Protein AF-0000000067866426 (afdb_homodimer)

Secondary structure (DSSP, 8-state):
--HHHHHHHHHHHHHHHHHHHHHHHHHH-GGG--HHHHHHHHT--HHHHHHH-SSHHHHHHHHHHHHHHHHHHHHHHH--TTS-HHHHHHHHHHHHHHHHHHSHHHHHHHHHHHHHS--TTTHHHHHHHHHHHHHHHHHTTSS----HHHHHHHHHHHHHHHHHHHHHSTT--HHHHHHHHHHHHHHHHHTT--/--HHHHHHHHHHHHHHHHHHHHHHHHHH-GGG--HHHHHHHHT--HHHHHHH-SSHHHHHHHHHHHHHHHHHHHHHHH--TTS-HHHHHHHHHHHHHHHHHHSHHHHHHHHHHHHHS--TTTHHHHHHHHHHHHHHHHHTTSS----HHHHHHHHHHHHHHHHHHHHHSTT--HHHHHHHHHHHHHHHHHTT--

Nearest PDB structures (foldseek):
  3him-assembly1_A  TM=8.165E-01  e=1.564E-06  Rhodococcus jostii
  5k7f-assembly1_B  TM=7.863E-01  e=4.791E-06  Myxococcus xanthus DK 1622
  2ibd-assembly1_B  TM=6.882E-01  e=2.424E-06  Rhodococcus jostii RHA1
  6yj2-assembly1_A  TM=6.722E-01  e=2.854E-04  Mycobacterium tuberculosis H37Rv
  6yj2-assembly2_C  TM=6.441E-01  e=2.590E-04  Mycobacterium tuberculosis H37Rv

Organism: NCBI:txid29363

Sequence (388 aa):
MGREGQSKRSERIKQEILNTAMEIGIEEGFEALTVRKISDRMDYTTGVIYHHFKDKQEIIDEIQKNANLEMKKRILAVLKPDRGFIENATRVFHSVMELAINERERYNLIVLDKYSTNKNEENSQFLQLLEANIEKGIELREIKKVDVKKTAICIWSSFLGFNLIMSKTNGITMEEAEELFKVQTSLIFGGLKKMGREGQSKRSERIKQEILNTAMEIGIEEGFEALTVRKISDRMDYTTGVIYHHFKDKQEIIDEIQKNANLEMKKRILAVLKPDRGFIENATRVFHSVMELAINERERYNLIVLDKYSTNKNEENSQFLQLLEANIEKGIELREIKKVDVKKTAICIWSSFLGFNLIMSKTNGITMEEAEELFKVQTSLIFGGLKK

Solvent-accessible surface area (backbone atoms only — not comparable to full-atom values): 20548 Å² total; per-residue (Å²): 125,57,74,67,50,51,52,50,49,51,53,50,51,51,50,50,51,47,53,46,44,50,50,45,22,63,74,64,34,62,84,68,56,45,58,61,59,42,18,60,74,70,73,47,56,56,64,64,53,48,70,76,32,89,44,59,63,54,48,50,49,50,48,42,52,50,50,50,51,51,50,51,52,54,39,61,69,55,52,47,92,91,51,56,36,68,60,33,51,50,44,38,53,49,52,50,39,49,38,14,58,75,37,31,61,63,40,48,46,46,54,46,47,63,61,64,48,84,61,70,60,61,70,39,56,60,45,46,52,45,27,54,35,48,51,50,19,37,74,70,61,68,30,48,89,70,61,49,68,56,49,31,52,40,53,50,22,22,51,48,16,40,29,51,51,48,39,56,44,81,86,67,45,71,66,60,50,49,54,43,45,52,51,40,50,46,25,48,53,40,27,39,48,121,127,56,75,67,49,50,52,51,49,51,52,50,51,50,50,49,50,48,52,47,44,49,51,46,22,62,75,63,34,63,85,69,55,45,59,62,59,44,18,60,74,70,72,48,56,57,65,63,53,49,70,76,31,90,43,59,63,54,49,51,50,51,48,43,51,52,51,51,51,52,50,51,52,54,41,61,69,54,52,48,90,90,52,56,34,69,60,31,52,50,44,36,53,49,51,50,38,50,40,14,58,75,37,32,60,61,40,48,48,51,55,46,47,62,61,66,48,83,63,70,60,63,71,39,56,63,46,47,52,46,27,52,36,48,50,49,18,37,74,70,62,67,30,48,88,68,61,48,69,54,47,31,51,40,54,51,22,21,52,49,16,40,31,52,50,47,38,58,44,81,84,66,46,69,65,60,50,51,54,44,45,53,51,40,49,44,26,47,54,40,27,37,45,122

Radius of gyration: 23.58 Å; Cα contacts (8 Å, |Δi|>4): 357; chains: 2; bounding box: 84×58×42 Å

Structure (mmCIF, N/CA/C/O backbone):
data_AF-0000000067866426-model_v1
#
loop_
_entity.id
_entity.type
_entity.pdbx_description
1 polymer 'HTH tetR-type domain-containing protein'
#
loop_
_atom_site.group_PDB
_atom_site.id
_atom_site.type_symbol
_atom_site.label_atom_id
_atom_site.label_alt_id
_atom_site.label_comp_id
_atom_site.label_asym_id
_atom_site.label_entity_id
_atom_site.label_seq_id
_atom_site.pdbx_PDB_ins_code
_atom_site.Cartn_x
_atom_site.Cartn_y
_atom_site.Cartn_z
_atom_site.occupancy
_atom_site.B_iso_or_equiv
_atom_site.auth_seq_id
_atom_site.auth_comp_id
_atom_site.auth_asym_id
_atom_site.auth_atom_id
_atom_site.pdbx_PDB_model_num
ATOM 1 N N . MET A 1 1 ? -41.344 25.578 7.918 1 53.47 1 MET A N 1
ATOM 2 C CA . MET A 1 1 ? -40.812 24.266 7.543 1 53.47 1 MET A CA 1
ATOM 3 C C . MET A 1 1 ? -40.875 23.297 8.719 1 53.47 1 MET A C 1
ATOM 5 O O . MET A 1 1 ? -40.375 23.594 9.797 1 53.47 1 MET A O 1
ATOM 9 N N . GLY A 1 2 ? -41.656 22.266 8.773 1 62.56 2 GLY A N 1
ATOM 10 C CA . GLY A 1 2 ? -41.938 21.422 9.922 1 62.56 2 GLY A CA 1
ATOM 11 C C . GLY A 1 2 ? -40.719 20.625 10.359 1 62.56 2 GLY A C 1
ATOM 12 O O . GLY A 1 2 ? -39.625 20.75 9.773 1 62.56 2 GLY A O 1
ATOM 13 N N . ARG A 1 3 ? -40.75 19.969 11.531 1 72.31 3 ARG A N 1
ATOM 14 C CA . ARG A 1 3 ? -39.688 19.141 12.125 1 72.31 3 ARG A CA 1
ATOM 15 C C . ARG A 1 3 ? -39 18.297 11.055 1 72.31 3 ARG A C 1
ATOM 17 O O . ARG A 1 3 ? -37.781 18.141 11.086 1 72.31 3 ARG A O 1
ATOM 24 N N . GLU A 1 4 ? -39.719 17.812 10.188 1 75.06 4 GLU A N 1
ATOM 25 C CA . GLU A 1 4 ? -39.188 17 9.102 1 75.06 4 GLU A CA 1
ATOM 26 C C . GLU A 1 4 ? -38.281 17.828 8.18 1 75.06 4 GLU A C 1
ATOM 28 O O . GLU A 1 4 ? -37.25 17.359 7.73 1 75.06 4 GLU A O 1
ATOM 33 N N . GLY A 1 5 ? -38.719 19 7.906 1 71.94 5 GLY A N 1
ATOM 34 C CA . GLY A 1 5 ? -37.938 19.891 7.055 1 71.94 5 GLY A CA 1
ATOM 35 C C . GLY A 1 5 ? -36.594 20.266 7.652 1 71.94 5 GLY A C 1
ATOM 36 O O . GLY A 1 5 ? -35.594 20.359 6.938 1 71.94 5 GLY A O 1
ATOM 37 N N . GLN A 1 6 ? -36.656 20.469 9.008 1 74.56 6 GLN A N 1
ATOM 38 C CA . GLN A 1 6 ? -35.438 20.828 9.727 1 74.56 6 GLN A CA 1
ATOM 39 C C . GLN A 1 6 ? -34.438 19.672 9.742 1 74.56 6 GLN A C 1
ATOM 41 O O . GLN A 1 6 ? -33.219 19.891 9.594 1 74.56 6 GLN A O 1
ATOM 46 N N . SER A 1 7 ? -35 18.5 9.953 1 78.75 7 SER A N 1
ATOM 47 C CA . SER A 1 7 ? -34.125 17.328 9.969 1 78.75 7 SER A CA 1
ATOM 48 C C . SER A 1 7 ? -33.469 17.109 8.609 1 78.75 7 SER A C 1
ATOM 50 O O . SER A 1 7 ? -32.281 16.812 8.531 1 78.75 7 SER A O 1
ATOM 52 N N . LYS A 1 8 ? -34.188 17.359 7.594 1 82.38 8 LYS A N 1
ATOM 53 C CA . LYS A 1 8 ? -33.656 17.203 6.238 1 82.38 8 LYS A CA 1
ATOM 54 C C . LYS A 1 8 ? -32.594 18.25 5.93 1 82.38 8 LYS A C 1
ATOM 56 O O . LYS A 1 8 ? -31.594 17.953 5.266 1 82.38 8 LYS A O 1
ATOM 61 N N . ARG A 1 9 ? -32.875 19.359 6.395 1 82.5 9 ARG A N 1
ATOM 62 C CA . ARG A 1 9 ? -31.906 20.438 6.188 1 82.5 9 ARG A CA 1
ATOM 63 C C . ARG A 1 9 ? -30.609 20.156 6.938 1 82.5 9 ARG A C 1
ATOM 65 O O . ARG A 1 9 ? -29.516 20.391 6.414 1 82.5 9 ARG A O 1
ATOM 72 N N . SER A 1 10 ? -30.75 19.688 8.133 1 88.06 10 SER A N 1
ATOM 73 C CA . SER A 1 10 ? -29.594 19.344 8.953 1 88.06 10 SER A CA 1
ATOM 74 C C . SER A 1 10 ? -28.75 18.266 8.297 1 88.06 10 SER A C 1
ATOM 76 O O . SER A 1 10 ? -27.516 18.375 8.234 1 88.06 10 SER A O 1
ATOM 78 N N . GLU A 1 11 ? -29.453 17.281 7.797 1 91.12 11 GLU A N 1
ATOM 79 C CA . GLU A 1 11 ? -28.75 16.203 7.121 1 91.12 11 GLU A CA 1
ATOM 80 C C . GLU A 1 11 ? -28.047 16.703 5.855 1 91.12 11 GLU A C 1
ATOM 82 O O . GLU A 1 11 ? -26.953 16.234 5.523 1 91.12 11 GLU A O 1
ATOM 87 N N . ARG A 1 12 ? -28.672 17.594 5.238 1 92.5 12 ARG A N 1
ATOM 88 C CA . ARG A 1 12 ? -28.109 18.172 4.027 1 92.5 12 ARG A CA 1
ATOM 89 C C . ARG A 1 12 ? -26.828 18.953 4.34 1 92.5 12 ARG A C 1
ATOM 91 O O . ARG A 1 12 ? -25.828 18.844 3.623 1 92.5 12 ARG A O 1
ATOM 98 N N . ILE A 1 13 ? -26.875 19.719 5.398 1 93.94 13 ILE A N 1
ATOM 99 C CA . ILE A 1 13 ? -25.719 20.516 5.793 1 93.94 13 ILE A CA 1
ATOM 100 C C . ILE A 1 13 ? -24.578 19.594 6.215 1 93.94 13 ILE A C 1
ATOM 102 O O . ILE A 1 13 ? -23.422 19.812 5.859 1 93.94 13 ILE A O 1
ATOM 106 N N . LYS A 1 14 ? -24.969 18.578 6.934 1 95.81 14 LYS A N 1
ATOM 107 C CA . LYS A 1 14 ? -23.969 17.594 7.348 1 95.81 14 LYS A CA 1
ATOM 108 C C . LYS A 1 14 ? -23.25 16.984 6.141 1 95.81 14 LYS A C 1
ATOM 110 O O . LYS A 1 14 ? -22.031 16.906 6.125 1 95.81 14 LYS A O 1
ATOM 115 N N . GLN A 1 15 ? -24.016 16.656 5.188 1 95.12 15 GLN A N 1
ATOM 116 C CA . GLN A 1 15 ? -23.453 16.062 3.979 1 95.12 15 GLN A CA 1
ATOM 117 C C . GLN A 1 15 ? -22.594 17.078 3.217 1 95.12 15 GLN A C 1
ATOM 119 O O . GLN A 1 15 ? -21.562 16.719 2.648 1 95.12 15 GLN A O 1
ATOM 124 N N . GLU A 1 16 ? -23 18.25 3.205 1 95.62 16 GLU A N 1
ATOM 125 C CA . GLU A 1 16 ? -22.234 19.297 2.547 1 95.62 16 GLU A CA 1
ATOM 126 C C . GLU A 1 16 ? -20.875 19.5 3.227 1 95.62 16 GLU A C 1
ATOM 128 O O . GLU A 1 16 ? -19.859 19.734 2.557 1 95.62 16 GLU A O 1
ATOM 133 N N . ILE A 1 17 ? -20.938 19.438 4.523 1 96.62 17 ILE A N 1
ATOM 134 C CA . ILE A 1 17 ? -19.688 19.547 5.285 1 96.62 17 ILE A CA 1
ATOM 135 C C . ILE A 1 17 ? -18.734 18.422 4.883 1 96.62 17 ILE A C 1
ATOM 137 O O . ILE A 1 17 ? -17.562 18.672 4.586 1 96.62 17 ILE A O 1
ATOM 141 N N . LEU A 1 18 ? -19.25 17.234 4.812 1 95.25 18 LEU A N 1
ATOM 142 C CA . LEU A 1 18 ? -18.438 16.078 4.473 1 95.25 18 LEU A CA 1
ATOM 143 C C . LEU A 1 18 ? -17.891 16.188 3.055 1 95.25 18 LEU A C 1
ATOM 145 O O . LEU A 1 18 ? -16.719 15.914 2.812 1 95.25 18 LEU A O 1
ATOM 149 N N . ASN A 1 19 ? -18.719 16.641 2.158 1 93.62 19 ASN A N 1
ATOM 150 C CA . ASN A 1 19 ? -18.297 16.797 0.77 1 93.62 19 ASN A CA 1
ATOM 151 C C . ASN A 1 19 ? -17.188 17.844 0.633 1 93.62 19 ASN A C 1
ATOM 153 O O . ASN A 1 19 ? -16.203 17.625 -0.067 1 93.62 19 ASN A O 1
ATOM 157 N N . THR A 1 20 ? -17.406 18.906 1.289 1 95.19 20 THR A N 1
ATOM 158 C CA . THR A 1 20 ? -16.422 19.984 1.24 1 95.19 20 THR A CA 1
ATOM 159 C C . THR A 1 20 ? -15.109 19.562 1.867 1 95.19 20 THR A C 1
ATOM 161 O O . THR A 1 20 ? -14.039 19.844 1.326 1 95.19 20 THR A O 1
ATOM 164 N N . ALA A 1 21 ? -15.227 18.953 3.027 1 93.62 21 ALA A N 1
ATOM 165 C CA . ALA A 1 21 ? -14.031 18.438 3.691 1 93.62 21 ALA A CA 1
ATOM 166 C C . ALA A 1 21 ? -13.258 17.484 2.777 1 93.62 21 ALA A C 1
ATOM 168 O O . ALA A 1 21 ? -12.031 17.562 2.695 1 93.62 21 ALA A O 1
ATOM 169 N N . MET A 1 22 ? -13.961 16.609 2.125 1 87.12 22 MET A N 1
ATOM 170 C CA . MET A 1 22 ? -13.344 15.664 1.19 1 87.12 22 MET A CA 1
ATOM 171 C C . MET A 1 22 ? -12.633 16.406 0.065 1 87.12 22 MET A C 1
ATOM 173 O O . MET A 1 22 ? -11.508 16.047 -0.303 1 87.12 22 MET A O 1
ATOM 177 N N . GLU A 1 23 ? -13.258 17.406 -0.449 1 88.5 23 GLU A N 1
ATOM 178 C CA . GLU A 1 23 ? -12.664 18.203 -1.517 1 88.5 23 GLU A CA 1
ATOM 179 C C . GLU A 1 23 ? -11.367 18.875 -1.056 1 88.5 23 GLU A C 1
ATOM 181 O O . GLU A 1 23 ? -10.359 18.828 -1.758 1 88.5 23 GLU A O 1
ATOM 186 N N . ILE A 1 24 ? -11.445 19.438 0.08 1 88.38 24 ILE A N 1
ATOM 187 C CA . ILE A 1 24 ? -10.273 20.109 0.626 1 88.38 24 ILE A CA 1
ATOM 188 C C . ILE A 1 24 ? -9.164 19.078 0.883 1 88.38 24 ILE A C 1
ATOM 190 O O . ILE A 1 24 ? -8 19.312 0.561 1 88.38 24 ILE A O 1
ATOM 194 N N . GLY A 1 25 ? -9.555 17.984 1.468 1 82.69 25 GLY A N 1
ATOM 195 C CA . GLY A 1 25 ? -8.602 16.922 1.731 1 82.69 25 GLY A CA 1
ATOM 196 C C . GLY A 1 25 ? -7.902 16.422 0.48 1 82.69 25 GLY A C 1
ATOM 197 O O . GLY A 1 25 ? -6.695 16.172 0.491 1 82.69 25 GLY A O 1
ATOM 198 N N . ILE A 1 26 ? -8.641 16.328 -0.559 1 75.75 26 ILE A N 1
ATOM 199 C CA . ILE A 1 26 ? -8.102 15.859 -1.832 1 75.75 26 ILE A CA 1
ATOM 200 C C . ILE A 1 26 ? -7.156 16.906 -2.408 1 75.75 26 ILE A C 1
ATOM 202 O O . ILE A 1 26 ? -6.082 16.578 -2.914 1 75.75 26 ILE A O 1
ATOM 206 N N . GLU A 1 27 ? -7.527 18.141 -2.271 1 78.06 27 GLU A N 1
ATOM 207 C CA . GLU A 1 27 ? -6.77 19.25 -2.859 1 78.06 27 GLU A CA 1
ATOM 208 C C . GLU A 1 27 ? -5.504 19.531 -2.055 1 78.06 27 GLU A C 1
ATOM 210 O O . GLU A 1 27 ? -4.445 19.812 -2.627 1 78.06 27 GLU A O 1
ATOM 215 N N . GLU A 1 28 ? -5.645 19.453 -0.715 1 75.81 28 GLU A N 1
ATOM 216 C CA . GLU A 1 28 ? -4.57 19.984 0.126 1 75.81 28 GLU A CA 1
ATOM 217 C C . GLU A 1 28 ? -4.035 18.922 1.07 1 75.81 28 GLU A C 1
ATOM 219 O O . GLU A 1 28 ? -3.02 19.125 1.738 1 75.81 28 GLU A O 1
ATOM 224 N N . GLY A 1 29 ? -4.605 17.812 1.047 1 72.38 29 GLY A N 1
ATOM 225 C CA . GLY A 1 29 ? -4.273 16.812 2.047 1 72.38 29 GLY A CA 1
ATOM 226 C C . GLY A 1 29 ? -5.113 16.922 3.307 1 72.38 29 GLY A C 1
ATOM 227 O O . GLY A 1 29 ? -5.445 18.031 3.738 1 72.38 29 GLY A O 1
ATOM 228 N N . PHE A 1 30 ? -5.371 15.852 4.004 1 74.44 30 PHE A N 1
ATOM 229 C CA . PHE A 1 30 ? -6.254 15.836 5.164 1 74.44 30 PHE A CA 1
ATOM 230 C C . PHE A 1 30 ? -5.562 16.438 6.383 1 74.44 30 PHE A C 1
ATOM 232 O O . PHE A 1 30 ? -6.223 16.891 7.316 1 74.44 30 PHE A O 1
ATOM 239 N N . GLU A 1 31 ? -4.312 16.359 6.352 1 71.25 31 GLU A N 1
ATOM 240 C CA . GLU A 1 31 ? -3.57 16.969 7.445 1 71.25 31 GLU A CA 1
ATOM 241 C C . GLU A 1 31 ? -3.762 18.484 7.461 1 71.25 31 GLU A C 1
ATOM 243 O O . GLU A 1 31 ? -3.744 19.109 8.523 1 71.25 31 GLU A O 1
ATOM 248 N N . ALA A 1 32 ? -3.975 19 6.352 1 75.38 32 ALA A N 1
ATOM 249 C CA . ALA A 1 32 ? -4.121 20.453 6.227 1 75.38 32 ALA A CA 1
ATOM 250 C C . ALA A 1 32 ? -5.57 20.875 6.453 1 75.38 32 ALA A C 1
ATOM 252 O O . ALA A 1 32 ? -5.875 22.078 6.496 1 75.38 32 ALA A O 1
ATOM 253 N N . LEU A 1 33 ? -6.391 19.906 6.562 1 86.31 33 LEU A N 1
ATOM 254 C CA . LEU A 1 33 ? -7.809 20.188 6.758 1 86.31 33 LEU A CA 1
ATOM 255 C C . LEU A 1 33 ? -8.055 20.844 8.117 1 86.31 33 LEU A C 1
ATOM 257 O O . LEU A 1 33 ? -7.492 20.406 9.125 1 86.31 33 LEU A O 1
ATOM 261 N N . THR A 1 34 ? -8.844 21.969 8.125 1 91.44 34 THR A N 1
ATOM 262 C CA . THR A 1 34 ? -9.312 22.578 9.359 1 91.44 34 THR A CA 1
ATOM 263 C C . THR A 1 34 ? -10.797 22.938 9.266 1 91.44 34 THR A C 1
ATOM 265 O O . THR A 1 34 ? -11.336 23.047 8.164 1 91.44 34 THR A O 1
ATOM 268 N N . VAL A 1 35 ? -11.359 23.062 10.406 1 95.44 35 VAL A N 1
ATOM 269 C CA . VAL A 1 35 ? -12.758 23.484 10.461 1 95.44 35 VAL A CA 1
ATOM 270 C C . VAL A 1 35 ? -12.914 24.844 9.805 1 95.44 35 VAL A C 1
ATOM 272 O O . VAL A 1 35 ? -13.891 25.094 9.086 1 95.44 35 VAL A O 1
ATOM 275 N N . ARG A 1 36 ? -11.969 25.688 9.992 1 95.94 36 ARG A N 1
ATOM 276 C CA . ARG A 1 36 ? -12.016 27.031 9.422 1 95.94 36 ARG A CA 1
ATOM 277 C C . ARG A 1 36 ? -12.008 26.984 7.895 1 95.94 36 ARG A C 1
ATOM 279 O O . ARG A 1 36 ? -12.758 27.703 7.242 1 95.94 36 ARG A O 1
ATOM 286 N N . LYS A 1 37 ? -11.219 26.156 7.285 1 95.81 37 LYS A N 1
ATOM 287 C CA . LYS A 1 37 ? -11.172 26.016 5.832 1 95.81 37 LYS A CA 1
ATOM 288 C C . LYS A 1 37 ? -12.523 25.547 5.285 1 95.81 37 LYS A C 1
ATOM 290 O O . LYS A 1 37 ? -12.969 26.016 4.238 1 95.81 37 LYS A O 1
ATOM 295 N N . ILE A 1 38 ? -13.086 24.625 5.961 1 97.06 38 ILE A N 1
ATOM 296 C CA . ILE A 1 38 ? -14.383 24.094 5.555 1 97.06 38 ILE A CA 1
ATOM 297 C C . ILE A 1 38 ? -15.438 25.203 5.609 1 97.06 38 ILE A C 1
ATOM 299 O O . ILE A 1 38 ? -16.172 25.406 4.645 1 97.06 38 ILE A O 1
ATOM 303 N N . SER A 1 39 ? -15.516 25.906 6.77 1 97.12 39 SER A N 1
ATOM 304 C CA . SER A 1 39 ? -16.516 26.953 6.941 1 97.12 39 SER A CA 1
ATOM 305 C C . SER A 1 39 ? -16.344 28.047 5.898 1 97.12 39 SER A C 1
ATOM 307 O O . SER A 1 39 ? -17.312 28.531 5.32 1 97.12 39 SER A O 1
ATOM 309 N N . ASP A 1 40 ? -15.109 28.375 5.602 1 96.75 40 ASP A N 1
ATOM 310 C CA . ASP A 1 40 ? -14.828 29.406 4.621 1 96.75 40 ASP A CA 1
ATOM 311 C C . ASP A 1 40 ? -15.289 29 3.227 1 96.75 40 ASP A C 1
ATOM 313 O O . ASP A 1 40 ? -15.914 29.781 2.512 1 96.75 40 ASP A O 1
ATOM 317 N N . ARG A 1 41 ? -15.047 27.844 2.883 1 96.06 41 ARG A N 1
ATOM 318 C CA . ARG A 1 41 ? -15.391 27.344 1.554 1 96.06 41 ARG A CA 1
ATOM 319 C C . ARG A 1 41 ? -16.906 27.25 1.388 1 96.06 41 ARG A C 1
ATOM 321 O O . ARG A 1 41 ? -17.438 27.469 0.294 1 96.06 41 ARG A O 1
ATOM 328 N N . MET A 1 42 ? -17.594 26.906 2.391 1 96.06 42 MET A N 1
ATOM 329 C CA . MET A 1 42 ? -19.031 26.719 2.35 1 96.06 42 MET A CA 1
ATOM 330 C C . MET A 1 42 ? -19.766 28.047 2.574 1 96.06 42 MET A C 1
ATOM 332 O O . MET A 1 42 ? -20.984 28.125 2.408 1 96.06 42 MET A O 1
ATOM 336 N N . ASP A 1 43 ? -19.031 29.047 3.01 1 96.12 43 ASP A N 1
ATOM 337 C CA . ASP A 1 43 ? -19.609 30.328 3.393 1 96.12 43 ASP A CA 1
ATOM 338 C C . ASP A 1 43 ? -20.562 30.172 4.578 1 96.12 43 ASP A C 1
ATOM 340 O O . ASP A 1 43 ? -21.703 30.641 4.527 1 96.12 43 ASP A O 1
ATOM 344 N N . TYR A 1 44 ? -20.156 29.391 5.449 1 94.38 44 TYR A N 1
ATOM 345 C CA . TYR A 1 44 ? -20.797 29.203 6.746 1 94.38 44 TYR A CA 1
ATOM 346 C C . TYR A 1 44 ? -19.891 29.688 7.875 1 94.38 44 TYR A C 1
ATOM 348 O O . TYR A 1 44 ? -18.688 29.875 7.668 1 94.38 44 TYR A O 1
ATOM 356 N N . THR A 1 45 ? -20.484 29.906 9.094 1 94.38 45 THR A N 1
ATOM 357 C CA . THR A 1 45 ? -19.688 30.141 10.289 1 94.38 45 THR A CA 1
ATOM 358 C C . THR A 1 45 ? -19.141 28.828 10.852 1 94.38 45 THR A C 1
ATOM 360 O O . THR A 1 45 ? -19.703 27.766 10.594 1 94.38 45 THR A O 1
ATOM 363 N N . THR A 1 46 ? -18.078 28.938 11.609 1 95.69 46 THR A N 1
ATOM 364 C CA . THR A 1 46 ? -17.531 27.734 12.258 1 95.69 46 THR A CA 1
ATOM 365 C C . THR A 1 46 ? -18.562 27.125 13.203 1 95.69 46 THR A C 1
ATOM 367 O O . THR A 1 46 ? -18.578 25.906 13.398 1 95.69 46 THR A O 1
ATOM 370 N N . GLY A 1 47 ? -19.438 27.953 13.75 1 94.94 47 GLY A N 1
ATOM 371 C CA . GLY A 1 47 ? -20.484 27.469 14.633 1 94.94 47 GLY A CA 1
ATOM 372 C C . GLY A 1 47 ? -21.391 26.438 13.984 1 94.94 47 GLY A C 1
ATOM 373 O O . GLY A 1 47 ? -21.766 25.453 14.625 1 94.94 47 GLY A O 1
ATOM 374 N N . VAL A 1 48 ? -21.703 26.672 12.797 1 94.81 48 VAL A N 1
ATOM 375 C CA . VAL A 1 48 ? -22.547 25.734 12.047 1 94.81 48 VAL A CA 1
ATOM 376 C C . VAL A 1 48 ? -21.844 24.391 11.914 1 94.81 48 VAL A C 1
ATOM 378 O O . VAL A 1 48 ? -22.484 23.344 12.062 1 94.81 48 VAL A O 1
ATOM 381 N N . ILE A 1 49 ? -20.516 24.359 11.602 1 97.38 49 ILE A N 1
ATOM 382 C CA . ILE A 1 49 ? -19.75 23.125 11.461 1 97.38 49 ILE A CA 1
ATOM 383 C C . ILE A 1 49 ? -19.719 22.391 12.805 1 97.38 49 ILE A C 1
ATOM 385 O O . ILE A 1 49 ? -19.938 21.188 12.859 1 97.38 49 ILE A O 1
ATOM 389 N N . TYR A 1 50 ? -19.547 23.172 13.891 1 96 50 TYR A N 1
ATOM 390 C CA . TYR A 1 50 ? -19.391 22.594 15.219 1 96 50 TYR A CA 1
ATOM 391 C C . TYR A 1 50 ? -20.719 22.062 15.734 1 96 50 TYR A C 1
ATOM 393 O O . TYR A 1 50 ? -20.75 21.234 16.656 1 96 50 TYR A O 1
ATOM 401 N N . HIS A 1 51 ? -21.734 22.531 15.172 1 95.62 51 HIS A N 1
ATOM 402 C CA . HIS A 1 51 ? -23.047 21.984 15.492 1 95.62 51 HIS A CA 1
ATOM 403 C C . HIS A 1 51 ? -23.172 20.531 15.062 1 95.62 51 HIS A C 1
ATOM 405 O O . HIS A 1 51 ? -23.875 19.75 15.695 1 95.62 51 HIS A O 1
ATOM 411 N N . HIS A 1 52 ? -22.469 20.172 14.039 1 96.69 52 HIS A N 1
ATOM 412 C CA . HIS A 1 52 ? -22.578 18.844 13.461 1 96.69 52 HIS A CA 1
ATOM 413 C C . HIS A 1 52 ? -21.406 17.969 13.852 1 96.69 52 HIS A C 1
ATOM 415 O O . HIS A 1 52 ? -21.531 16.75 13.961 1 96.69 52 HIS A O 1
ATOM 421 N N . PHE A 1 53 ? -20.25 18.562 13.945 1 97.38 53 PHE A N 1
ATOM 422 C CA . PHE A 1 53 ? -19.031 17.812 14.242 1 97.38 53 PHE A CA 1
ATOM 423 C C . PHE A 1 53 ? -18.203 18.516 15.305 1 97.38 53 PHE A C 1
ATOM 425 O O . PHE A 1 53 ? -18.016 19.734 15.242 1 97.38 53 PHE A O 1
ATOM 432 N N . LYS A 1 54 ? -17.625 17.719 16.188 1 95.81 54 LYS A N 1
ATOM 433 C CA . LYS A 1 54 ? -16.875 18.266 17.312 1 95.81 54 LYS A CA 1
ATOM 434 C C . LYS A 1 54 ? -15.523 18.812 16.859 1 95.81 54 LYS A C 1
ATOM 436 O O . LYS A 1 54 ? -15.031 19.812 17.422 1 95.81 54 LYS A O 1
ATOM 441 N N . ASP A 1 55 ? -14.93 18.125 15.922 1 93.5 55 ASP A N 1
ATOM 442 C CA . ASP A 1 55 ? -13.609 18.5 15.422 1 93.5 55 ASP A CA 1
ATOM 443 C C . ASP A 1 55 ? -13.344 17.906 14.039 1 93.5 55 ASP A C 1
ATOM 445 O O . ASP A 1 55 ? -14.203 17.219 13.484 1 93.5 55 ASP A O 1
ATOM 449 N N . LYS A 1 56 ? -12.258 18.266 13.539 1 91.06 56 LYS A N 1
ATOM 450 C CA . LYS A 1 56 ? -11.914 17.797 12.203 1 91.06 56 LYS A CA 1
ATOM 451 C C . LYS A 1 56 ? -11.781 16.266 12.172 1 91.06 56 LYS A C 1
ATOM 453 O O . LYS A 1 56 ? -12.055 15.641 11.156 1 91.06 56 LYS A O 1
ATOM 458 N N . GLN A 1 57 ? -11.375 15.711 13.305 1 88 57 GLN A N 1
ATOM 459 C CA . GLN A 1 57 ? -11.203 14.266 13.336 1 88 57 GLN A CA 1
ATOM 460 C C . GLN A 1 57 ? -12.539 13.547 13.172 1 88 57 GLN A C 1
ATOM 462 O O . GLN A 1 57 ? -12.625 12.531 12.477 1 88 57 GLN A O 1
ATOM 467 N N . GLU A 1 58 ? -13.469 14.016 13.797 1 92.31 58 GLU A N 1
ATOM 468 C CA . GLU A 1 58 ? -14.797 13.43 13.641 1 92.31 58 GLU A CA 1
ATOM 469 C C . GLU A 1 58 ? -15.266 13.523 12.188 1 92.31 58 GLU A C 1
ATOM 471 O O . GLU A 1 58 ? -15.938 12.617 11.695 1 92.31 58 GLU A O 1
ATOM 476 N N . ILE A 1 59 ? -14.984 14.617 11.555 1 93.62 59 ILE A N 1
ATOM 477 C CA . ILE A 1 59 ? -15.328 14.789 10.148 1 93.62 59 ILE A CA 1
ATOM 478 C C . ILE A 1 59 ? -14.602 13.742 9.305 1 93.62 59 ILE A C 1
ATOM 480 O O . ILE A 1 59 ? -15.219 13.062 8.484 1 93.62 59 ILE A O 1
ATOM 484 N N . ILE A 1 60 ? -13.375 13.578 9.555 1 86.5 60 ILE A N 1
ATOM 485 C CA . ILE A 1 60 ? -12.555 12.625 8.82 1 86.5 60 ILE A CA 1
ATOM 486 C C . ILE A 1 60 ? -13.078 11.203 9.062 1 86.5 60 ILE A C 1
ATOM 488 O O . ILE A 1 60 ? -13.203 10.414 8.125 1 86.5 60 ILE A O 1
ATOM 492 N N . ASP A 1 61 ? -13.406 10.93 10.273 1 85.69 61 ASP A N 1
ATOM 493 C CA . ASP A 1 61 ? -13.938 9.617 10.625 1 85.69 61 ASP A CA 1
ATOM 494 C C . ASP A 1 61 ? -15.227 9.32 9.859 1 85.69 61 ASP A C 1
ATOM 496 O O . ASP A 1 61 ? -15.422 8.203 9.383 1 85.69 61 ASP A O 1
ATOM 500 N N . GLU A 1 62 ? -16.031 10.289 9.836 1 90.19 62 GLU A N 1
ATOM 501 C CA . GLU A 1 62 ? -17.297 10.102 9.133 1 90.19 62 GLU A CA 1
ATOM 502 C C . GLU A 1 62 ? -17.078 9.906 7.637 1 90.19 62 GLU A C 1
ATOM 504 O O . GLU A 1 62 ? -17.766 9.109 7.004 1 90.19 62 GLU A O 1
ATOM 509 N N . ILE A 1 63 ? -16.188 10.625 7.074 1 88.88 63 ILE A N 1
ATOM 510 C CA . ILE A 1 63 ? -15.844 10.469 5.664 1 88.88 63 ILE A CA 1
ATOM 511 C C . ILE A 1 63 ? -15.344 9.047 5.414 1 88.88 63 ILE A C 1
ATOM 513 O O . ILE A 1 63 ? -15.766 8.391 4.457 1 88.88 63 ILE A O 1
ATOM 517 N N . GLN A 1 64 ? -14.477 8.578 6.203 1 83.69 64 GLN A N 1
ATOM 518 C CA . GLN A 1 64 ? -13.93 7.23 6.086 1 83.69 64 GLN A CA 1
ATOM 519 C C . GLN A 1 64 ? -15.031 6.18 6.207 1 83.69 64 GLN A C 1
ATOM 521 O O . GLN A 1 64 ? -15.055 5.211 5.445 1 83.69 64 GLN A O 1
ATOM 526 N N . LYS A 1 65 ? -15.852 6.387 7.223 1 85.38 65 LYS A N 1
ATOM 527 C CA . LYS A 1 65 ? -16.969 5.469 7.422 1 85.38 65 LYS A CA 1
ATOM 528 C C . LYS A 1 65 ? -17.844 5.395 6.172 1 85.38 65 LYS A C 1
ATOM 530 O O . LYS A 1 65 ? -18.234 4.305 5.742 1 85.38 65 LYS A O 1
ATOM 535 N N . ASN A 1 66 ? -18.141 6.547 5.637 1 86.88 66 ASN A N 1
ATOM 536 C CA . ASN A 1 66 ? -18.953 6.598 4.426 1 86.88 66 ASN A CA 1
ATOM 537 C C . ASN A 1 66 ? -18.25 5.93 3.252 1 86.88 66 ASN A C 1
ATOM 539 O O . ASN A 1 66 ? -18.875 5.23 2.457 1 86.88 66 ASN A O 1
ATOM 543 N N . ALA A 1 67 ? -17 6.184 3.107 1 82.25 67 ALA A N 1
ATOM 544 C CA . ALA A 1 67 ? -16.219 5.578 2.033 1 82.25 67 ALA A CA 1
ATOM 545 C C . ALA A 1 67 ? -16.203 4.059 2.158 1 82.25 67 ALA A C 1
ATOM 547 O O . ALA A 1 67 ? -16.312 3.344 1.158 1 82.25 67 ALA A O 1
ATOM 548 N N . ASN A 1 68 ? -16.078 3.559 3.363 1 81.25 68 ASN A N 1
ATOM 549 C CA . ASN A 1 68 ? -16.094 2.123 3.621 1 81.25 68 ASN A CA 1
ATOM 550 C C . ASN A 1 68 ? -17.453 1.504 3.262 1 81.25 68 ASN A C 1
ATOM 552 O O . ASN A 1 68 ? -17.5 0.413 2.691 1 81.25 68 ASN A O 1
ATOM 556 N N . LEU A 1 69 ? -18.453 2.207 3.654 1 84.06 69 LEU A N 1
ATOM 557 C CA . LEU A 1 69 ? -19.797 1.727 3.348 1 84.06 69 LEU A CA 1
ATOM 558 C C . LEU A 1 69 ? -20.016 1.676 1.841 1 84.06 69 LEU A C 1
ATOM 560 O O . LEU A 1 69 ? -20.625 0.726 1.331 1 84.06 69 LEU A O 1
ATOM 564 N N . GLU A 1 70 ? -19.578 2.662 1.206 1 85.19 70 GLU A N 1
ATOM 565 C CA . GLU A 1 70 ? -19.703 2.689 -0.248 1 85.19 70 GLU A CA 1
ATOM 566 C C . GLU A 1 70 ? -18.922 1.551 -0.893 1 85.19 70 GLU A C 1
ATOM 568 O O . GLU A 1 70 ? -19.391 0.944 -1.862 1 85.19 70 GLU A O 1
ATOM 573 N N . MET A 1 71 ? -17.766 1.271 -0.419 1 83.75 71 MET A N 1
ATOM 574 C CA . MET A 1 71 ? -16.953 0.165 -0.923 1 83.75 71 MET A CA 1
ATOM 575 C C . MET A 1 71 ? -17.656 -1.17 -0.696 1 83.75 71 MET A C 1
ATOM 577 O O . MET A 1 71 ? -17.672 -2.027 -1.581 1 83.75 71 MET A O 1
ATOM 581 N N . LYS A 1 72 ? -18.188 -1.325 0.465 1 84 72 LYS A N 1
ATOM 582 C CA . LYS A 1 72 ? -18.938 -2.543 0.774 1 84 72 LYS A CA 1
ATOM 583 C C . LYS A 1 72 ? -20.094 -2.748 -0.208 1 84 72 LYS A C 1
ATOM 585 O O . LYS A 1 72 ? -20.297 -3.859 -0.701 1 84 72 LYS A O 1
ATOM 590 N N . LYS A 1 73 ? -20.797 -1.648 -0.429 1 88.88 73 LYS A N 1
ATOM 591 C CA . LYS A 1 73 ? -21.906 -1.712 -1.373 1 88.88 73 LYS A CA 1
ATOM 592 C C . LYS A 1 73 ? -21.422 -2.104 -2.766 1 88.88 73 LYS A C 1
ATOM 594 O O . LYS A 1 73 ? -22.078 -2.887 -3.459 1 88.88 73 LYS A O 1
ATOM 599 N N . ARG A 1 74 ? -20.344 -1.583 -3.17 1 86.75 74 ARG A N 1
ATOM 600 C CA . ARG A 1 74 ? -19.766 -1.884 -4.477 1 86.75 74 ARG A CA 1
ATOM 601 C C . ARG A 1 74 ? -19.406 -3.361 -4.59 1 86.75 74 ARG A C 1
ATOM 603 O O . ARG A 1 74 ? -19.656 -3.992 -5.617 1 86.75 74 ARG A O 1
ATOM 610 N N . ILE A 1 75 ? -18.812 -3.891 -3.57 1 86.31 75 ILE A N 1
ATOM 611 C CA . ILE A 1 75 ? -18.391 -5.285 -3.543 1 86.31 75 ILE A CA 1
ATOM 612 C C . ILE A 1 75 ? -19.609 -6.199 -3.629 1 86.31 75 ILE A C 1
ATOM 614 O O . ILE A 1 75 ? -19.641 -7.125 -4.441 1 86.31 75 ILE A O 1
ATOM 618 N N . LEU A 1 76 ? -20.594 -5.902 -2.826 1 88 76 LEU A N 1
ATOM 619 C CA . LEU A 1 76 ? -21.797 -6.738 -2.789 1 88 76 LEU A CA 1
ATOM 620 C C . LEU A 1 76 ? -22.531 -6.695 -4.125 1 88 76 LEU A C 1
ATOM 622 O O . LEU A 1 76 ? -23.125 -7.688 -4.539 1 88 76 LEU A O 1
ATOM 626 N N . ALA A 1 77 ? -22.422 -5.586 -4.766 1 92.56 77 ALA A N 1
ATOM 627 C CA . ALA A 1 77 ? -23.141 -5.387 -6.023 1 92.56 77 ALA A CA 1
ATOM 628 C C . ALA A 1 77 ? -22.531 -6.23 -7.141 1 92.56 77 ALA A C 1
ATOM 630 O O . ALA A 1 77 ? -23.219 -6.582 -8.102 1 92.56 77 ALA A O 1
ATOM 631 N N . VAL A 1 78 ? -21.297 -6.598 -7.051 1 94.25 78 VAL A N 1
ATOM 632 C CA . VAL A 1 78 ? -20.641 -7.281 -8.164 1 94.25 78 VAL A CA 1
ATOM 633 C C . VAL A 1 78 ? -20.594 -8.781 -7.895 1 94.25 78 VAL A C 1
ATOM 635 O O . VAL A 1 78 ? -20.344 -9.578 -8.805 1 94.25 78 VAL A O 1
ATOM 638 N N . LEU A 1 79 ? -20.781 -9.188 -6.695 1 91.81 79 LEU A N 1
ATOM 639 C CA . LEU A 1 79 ? -20.734 -10.602 -6.336 1 91.81 79 LEU A CA 1
ATOM 640 C C . LEU A 1 79 ? -21.891 -11.359 -6.988 1 91.81 79 LEU A C 1
ATOM 642 O O . LEU A 1 79 ? -23.016 -10.859 -7.043 1 91.81 79 LEU A O 1
ATOM 646 N N . LYS A 1 80 ? -21.578 -12.508 -7.531 1 92.5 80 LYS A N 1
ATOM 647 C CA . LYS A 1 80 ? -22.562 -13.438 -8.086 1 92.5 80 LYS A CA 1
ATOM 648 C C . LYS A 1 80 ? -22.594 -14.742 -7.305 1 92.5 80 LYS A C 1
ATOM 650 O O . LYS A 1 80 ? -21.656 -15.547 -7.395 1 92.5 80 LYS A O 1
ATOM 655 N N . PRO A 1 81 ? -23.703 -15.023 -6.605 1 86.38 81 PRO A N 1
ATOM 656 C CA . PRO A 1 81 ? -23.781 -16.203 -5.738 1 86.38 81 PRO A CA 1
ATOM 657 C C . PRO A 1 81 ? -23.609 -17.516 -6.508 1 86.38 81 PRO A C 1
ATOM 659 O O . PRO A 1 81 ? -23.172 -18.516 -5.941 1 86.38 81 PRO A O 1
ATOM 662 N N . ASP A 1 82 ? -23.875 -17.516 -7.758 1 89.62 82 ASP A N 1
ATOM 663 C CA . ASP A 1 82 ? -23.859 -18.734 -8.547 1 89.62 82 ASP A CA 1
ATOM 664 C C . ASP A 1 82 ? -22.516 -18.938 -9.227 1 89.62 82 ASP A C 1
ATOM 666 O O . ASP A 1 82 ? -22.328 -19.875 -10.008 1 89.62 82 ASP A O 1
ATOM 670 N N . ARG A 1 83 ? -21.578 -18.062 -8.953 1 91.44 83 ARG A N 1
ATOM 671 C CA . ARG A 1 83 ? -20.25 -18.172 -9.562 1 91.44 83 ARG A CA 1
ATOM 672 C C . ARG A 1 83 ? -19.219 -18.594 -8.531 1 91.44 83 ARG A C 1
ATOM 674 O O . ARG A 1 83 ? -19.453 -18.531 -7.328 1 91.44 83 ARG A O 1
ATOM 681 N N . GLY A 1 84 ? -18.125 -19.156 -9.039 1 92.81 84 GLY A N 1
ATOM 682 C CA . GLY A 1 84 ? -17.062 -19.688 -8.188 1 92.81 84 GLY A CA 1
ATOM 683 C C . GLY A 1 84 ? -16.219 -18.594 -7.539 1 92.81 84 GLY A C 1
ATOM 684 O O . GLY A 1 84 ? -16.453 -17.406 -7.773 1 92.81 84 GLY A O 1
ATOM 685 N N . PHE A 1 85 ? -15.344 -19.016 -6.699 1 95.44 85 PHE A N 1
ATOM 686 C CA . PHE A 1 85 ? -14.484 -18.141 -5.91 1 95.44 85 PHE A CA 1
ATOM 687 C C . PHE A 1 85 ? -13.664 -17.234 -6.812 1 95.44 85 PHE A C 1
ATOM 689 O O . PHE A 1 85 ? -13.68 -16.016 -6.648 1 95.44 85 PHE A O 1
ATOM 696 N N . ILE A 1 86 ? -12.977 -17.828 -7.844 1 95.69 86 ILE A N 1
ATOM 697 C CA . ILE A 1 86 ? -12.039 -17.078 -8.664 1 95.69 86 ILE A CA 1
ATOM 698 C C . ILE A 1 86 ? -12.781 -16 -9.453 1 95.69 86 ILE A C 1
ATOM 700 O O . ILE A 1 86 ? -12.328 -14.852 -9.539 1 95.69 86 ILE A O 1
ATOM 704 N N . GLU A 1 87 ? -13.875 -16.328 -10.023 1 95.38 87 GLU A N 1
ATOM 705 C CA . GLU A 1 87 ? -14.656 -15.359 -10.781 1 95.38 87 GLU A CA 1
ATOM 706 C C . GLU A 1 87 ? -15.141 -14.219 -9.891 1 95.38 87 GLU A C 1
ATOM 708 O O . GLU A 1 87 ? -15.023 -13.047 -10.258 1 95.38 87 GLU A O 1
ATOM 713 N N . ASN A 1 88 ? -15.703 -14.531 -8.711 1 94.69 88 ASN A N 1
ATOM 714 C CA . ASN A 1 88 ? -16.203 -13.516 -7.793 1 94.69 88 ASN A CA 1
ATOM 715 C C . ASN A 1 88 ? -15.07 -12.633 -7.27 1 94.69 88 ASN A C 1
ATOM 717 O O . ASN A 1 88 ? -15.211 -11.414 -7.203 1 94.69 88 ASN A O 1
ATOM 721 N N . ALA A 1 89 ? -13.984 -13.258 -6.871 1 95.75 89 ALA A N 1
ATOM 722 C CA . ALA A 1 89 ? -12.836 -12.484 -6.426 1 95.75 89 ALA A CA 1
ATOM 723 C C . ALA A 1 89 ? -12.344 -11.547 -7.523 1 95.75 89 ALA A C 1
ATOM 725 O O . ALA A 1 89 ? -12.047 -10.375 -7.266 1 95.75 89 ALA A O 1
ATOM 726 N N . THR A 1 90 ? -12.297 -12.055 -8.781 1 97.06 90 THR A N 1
ATOM 727 C CA . THR A 1 90 ? -11.859 -11.25 -9.914 1 97.06 90 THR A CA 1
ATOM 728 C C . THR A 1 90 ? -12.781 -10.047 -10.109 1 97.06 90 THR A C 1
ATOM 730 O O . THR A 1 90 ? -12.305 -8.922 -10.32 1 97.06 90 THR A O 1
ATOM 733 N N . ARG A 1 91 ? -14.016 -10.227 -10.016 1 96.06 91 ARG A N 1
ATOM 734 C CA . ARG A 1 91 ? -14.984 -9.148 -10.172 1 96.06 91 ARG A CA 1
ATOM 735 C C . ARG A 1 91 ? -14.805 -8.094 -9.086 1 96.06 91 ARG A C 1
ATOM 737 O O . ARG A 1 91 ? -14.82 -6.895 -9.375 1 96.06 91 ARG A O 1
ATOM 744 N N . VAL A 1 92 ? -14.703 -8.555 -7.875 1 94.94 92 VAL A N 1
ATOM 745 C CA . VAL A 1 92 ? -14.555 -7.645 -6.742 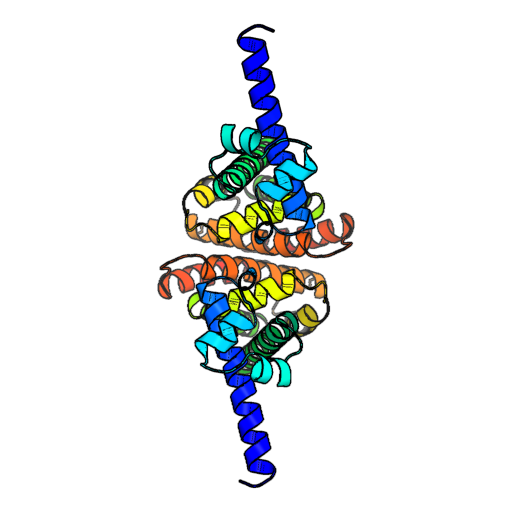1 94.94 92 VAL A CA 1
ATOM 746 C C . VAL A 1 92 ? -13.281 -6.816 -6.91 1 94.94 92 VAL A C 1
ATOM 748 O O . VAL A 1 92 ? -13.328 -5.586 -6.848 1 94.94 92 VAL A O 1
ATOM 751 N N . PHE A 1 93 ? -12.188 -7.449 -7.156 1 96.56 93 PHE A N 1
ATOM 752 C CA . PHE A 1 93 ? -10.914 -6.734 -7.227 1 96.56 93 PHE A CA 1
ATOM 753 C C . PHE A 1 93 ? -10.859 -5.848 -8.461 1 96.56 93 PHE A C 1
ATOM 755 O O . PHE A 1 93 ? -10.227 -4.789 -8.445 1 96.56 93 PHE A O 1
ATOM 762 N N . HIS A 1 94 ? -11.523 -6.277 -9.523 1 97.19 94 HIS A N 1
ATOM 763 C CA . HIS A 1 94 ? -11.648 -5.418 -10.695 1 97.19 94 HIS A CA 1
ATOM 764 C C . HIS A 1 94 ? -12.391 -4.125 -10.359 1 97.19 94 HIS A C 1
ATOM 766 O O . HIS A 1 94 ? -11.977 -3.041 -10.773 1 97.19 94 HIS A O 1
ATOM 772 N N . SER A 1 95 ? -13.438 -4.246 -9.641 1 94.62 95 SER A N 1
ATOM 773 C CA . SER A 1 95 ? -14.211 -3.082 -9.227 1 94.62 95 SER A CA 1
ATOM 774 C C . SER A 1 95 ? -13.375 -2.148 -8.359 1 94.62 95 SER A C 1
ATOM 776 O O . SER A 1 95 ? -13.477 -0.925 -8.469 1 94.62 95 SER A O 1
ATOM 778 N N . VAL A 1 96 ? -12.617 -2.711 -7.469 1 93.25 96 VAL A N 1
ATOM 779 C CA . VAL A 1 96 ? -11.742 -1.921 -6.609 1 93.25 96 VAL A CA 1
ATOM 780 C C . VAL A 1 96 ? -10.688 -1.209 -7.453 1 93.25 96 VAL A C 1
ATOM 782 O O . VAL A 1 96 ? -10.359 -0.049 -7.199 1 93.25 96 VAL A O 1
ATOM 785 N N . MET A 1 97 ? -10.172 -1.881 -8.453 1 95.88 97 MET A N 1
ATOM 786 C CA . MET A 1 97 ? -9.203 -1.257 -9.352 1 95.88 97 MET A CA 1
ATOM 787 C C . MET A 1 97 ? -9.812 -0.04 -10.039 1 95.88 97 MET A C 1
ATOM 789 O O . MET A 1 97 ? -9.164 1.002 -10.156 1 95.88 97 MET A O 1
ATOM 793 N N . GLU A 1 98 ? -11.023 -0.184 -10.469 1 94.5 98 GLU A N 1
ATOM 794 C CA . GLU A 1 98 ? -11.711 0.933 -11.102 1 94.5 98 GLU A CA 1
ATOM 795 C C . GLU A 1 98 ? -11.805 2.133 -10.164 1 94.5 98 GLU A C 1
ATOM 797 O O . GLU A 1 98 ? -11.617 3.273 -10.586 1 94.5 98 GLU A O 1
ATOM 802 N N . LEU A 1 99 ? -12.117 1.829 -9 1 90.75 99 LEU A N 1
ATOM 803 C CA . LEU A 1 99 ? -12.172 2.887 -8 1 90.75 99 LEU A CA 1
ATOM 804 C C . LEU A 1 99 ? -10.805 3.535 -7.812 1 90.75 99 LEU A C 1
ATOM 806 O O . LEU A 1 99 ? -10.695 4.762 -7.742 1 90.75 99 LEU A O 1
ATOM 810 N N . ALA A 1 100 ? -9.766 2.715 -7.695 1 90.81 100 ALA A N 1
ATOM 811 C CA . ALA A 1 100 ? -8.406 3.195 -7.469 1 90.81 100 ALA A CA 1
ATOM 812 C C . ALA A 1 100 ? -7.953 4.113 -8.602 1 90.81 100 ALA A C 1
ATOM 814 O O . ALA A 1 100 ? -7.203 5.066 -8.375 1 90.81 100 ALA A O 1
ATOM 815 N N . ILE A 1 101 ? -8.422 3.812 -9.789 1 92.88 101 ILE A N 1
ATOM 816 C CA . ILE A 1 101 ? -7.984 4.562 -10.961 1 92.88 101 ILE A CA 1
ATOM 817 C C . ILE A 1 101 ? -8.852 5.812 -11.125 1 92.88 101 ILE A C 1
ATOM 819 O O . ILE A 1 101 ? -8.328 6.902 -11.367 1 92.88 101 ILE A O 1
ATOM 823 N N . ASN A 1 102 ? -10.172 5.695 -10.945 1 89.44 102 ASN A N 1
ATOM 824 C CA . ASN A 1 102 ? -11.102 6.766 -11.281 1 89.44 102 ASN A CA 1
ATOM 825 C C . ASN A 1 102 ? -11.336 7.699 -10.102 1 89.44 102 ASN A C 1
ATOM 827 O O . ASN A 1 102 ? -11.734 8.852 -10.281 1 89.44 102 ASN A O 1
ATOM 831 N N . GLU A 1 103 ? -11.242 7.238 -8.953 1 84.5 103 GLU A N 1
ATOM 832 C CA . GLU A 1 103 ? -11.445 7.98 -7.707 1 84.5 103 GLU A CA 1
ATOM 833 C C . GLU A 1 103 ? -10.258 7.809 -6.766 1 84.5 103 GLU A C 1
ATOM 835 O O . GLU A 1 103 ? -10.43 7.414 -5.609 1 84.5 103 GLU A O 1
ATOM 840 N N . ARG A 1 104 ? -9.141 8.219 -7.242 1 83.62 104 ARG A N 1
ATOM 841 C CA . ARG A 1 104 ? -7.863 7.961 -6.582 1 83.62 104 ARG A CA 1
ATOM 842 C C . ARG A 1 104 ? -7.867 8.5 -5.152 1 83.62 104 ARG A C 1
ATOM 844 O O . ARG A 1 104 ? -7.402 7.824 -4.23 1 83.62 104 ARG A O 1
ATOM 851 N N . GLU A 1 105 ? -8.422 9.695 -4.969 1 76.31 105 GLU A N 1
ATOM 852 C CA . GLU A 1 105 ? -8.398 10.328 -3.652 1 76.31 105 GLU A CA 1
ATOM 853 C C . GLU A 1 105 ? -9.297 9.594 -2.668 1 76.31 105 GLU A C 1
ATOM 855 O O . GLU A 1 105 ? -8.945 9.43 -1.497 1 76.31 105 GLU A O 1
ATOM 860 N N . ARG A 1 106 ? -10.367 9.219 -3.191 1 77.56 106 ARG A N 1
ATOM 861 C CA . ARG A 1 106 ? -11.281 8.453 -2.352 1 77.56 106 ARG A CA 1
ATOM 862 C C . ARG A 1 106 ? -10.664 7.113 -1.956 1 77.56 106 ARG A C 1
ATOM 864 O O . ARG A 1 106 ? -10.75 6.707 -0.796 1 77.56 106 ARG A O 1
ATOM 871 N N . TYR A 1 107 ? -10.039 6.438 -2.916 1 84.12 107 TYR A N 1
ATOM 872 C CA . TYR A 1 107 ? -9.383 5.164 -2.639 1 84.12 107 TYR A CA 1
ATOM 873 C C . TYR A 1 107 ? -8.289 5.332 -1.593 1 84.12 107 TYR A C 1
ATOM 875 O O . TYR A 1 107 ? -8.211 4.555 -0.638 1 84.12 107 TYR A O 1
ATOM 883 N N . ASN A 1 108 ? -7.539 6.324 -1.768 1 77.75 108 ASN A N 1
ATOM 884 C CA . ASN A 1 108 ? -6.402 6.551 -0.878 1 77.75 108 ASN A CA 1
ATOM 885 C C . ASN A 1 108 ? -6.859 6.871 0.542 1 77.75 108 ASN A C 1
ATOM 887 O O . ASN A 1 108 ? -6.191 6.504 1.511 1 77.75 108 ASN A O 1
ATOM 891 N N . LEU A 1 109 ? -7.957 7.48 0.672 1 74.06 109 LEU A N 1
ATOM 892 C CA . LEU A 1 109 ? -8.523 7.766 1.986 1 74.06 109 LEU A CA 1
ATOM 893 C C . LEU A 1 109 ? -8.953 6.477 2.682 1 74.06 109 LEU A C 1
ATOM 895 O O . LEU A 1 109 ? -8.773 6.332 3.893 1 74.06 109 LEU A O 1
ATOM 899 N N . ILE A 1 110 ? -9.508 5.621 1.89 1 75.69 110 ILE A N 1
ATOM 900 C CA . ILE A 1 110 ? -9.984 4.348 2.416 1 75.69 110 ILE A CA 1
ATOM 901 C C . ILE A 1 110 ? -8.797 3.5 2.869 1 75.69 110 ILE A C 1
ATOM 903 O O . ILE A 1 110 ? -8.828 2.908 3.949 1 75.69 110 ILE A O 1
ATOM 907 N N . VAL A 1 111 ? -7.793 3.492 2.051 1 73.44 111 VAL A N 1
ATOM 908 C CA . VAL A 1 111 ? -6.621 2.662 2.307 1 73.44 111 VAL A CA 1
ATOM 909 C C . VAL A 1 111 ? -5.809 3.256 3.455 1 73.44 111 VAL A C 1
ATOM 911 O O . VAL A 1 111 ? -5.309 2.523 4.312 1 73.44 111 VAL A O 1
ATOM 914 N N . LEU A 1 112 ? -5.609 4.574 3.422 1 61.78 112 LEU A N 1
ATOM 915 C CA . LEU A 1 112 ? -4.855 5.25 4.469 1 61.78 112 LEU A CA 1
ATOM 916 C C . LEU A 1 112 ? -5.531 5.074 5.824 1 61.78 112 LEU A C 1
ATOM 918 O O . LEU A 1 112 ? -4.855 4.973 6.852 1 61.78 112 LEU A O 1
ATOM 922 N N . ASP A 1 113 ? -6.832 5.305 5.844 1 55.47 113 ASP A N 1
ATOM 923 C CA . ASP A 1 113 ? -7.574 5.082 7.082 1 55.47 113 ASP A CA 1
ATOM 924 C C . ASP A 1 113 ? -7.27 3.705 7.668 1 55.47 113 ASP A C 1
ATOM 926 O O . ASP A 1 113 ? -7.09 3.566 8.875 1 55.47 113 ASP A O 1
ATOM 930 N N . LYS A 1 114 ? -7.387 2.76 6.84 1 51.81 114 LYS A N 1
ATOM 931 C CA . LYS A 1 114 ? -7.137 1.401 7.309 1 51.81 114 LYS A CA 1
ATOM 932 C C . LYS A 1 114 ? -5.734 1.271 7.895 1 51.81 114 LYS A C 1
ATOM 934 O O . LYS A 1 114 ? -5.512 0.498 8.828 1 51.81 114 LYS A O 1
ATOM 939 N N . TYR A 1 115 ? -4.816 2.074 7.391 1 45.78 115 TYR A N 1
ATOM 940 C CA . TYR A 1 115 ? -3.451 2.049 7.898 1 45.78 115 TYR A CA 1
ATOM 941 C C . TYR A 1 115 ? -3.297 2.971 9.102 1 45.78 115 TYR A C 1
ATOM 943 O O . TYR A 1 115 ? -2.295 2.906 9.82 1 45.78 115 TYR A O 1
ATOM 951 N N . SER A 1 116 ? -4.09 3.986 9.219 1 43.34 116 SER A N 1
ATOM 952 C CA . SER A 1 116 ? -3.928 4.875 10.367 1 43.34 116 SER A CA 1
ATOM 953 C C . SER A 1 116 ? -4.453 4.23 11.641 1 43.34 116 SER A C 1
ATOM 955 O O . SER A 1 116 ? -3.914 4.469 12.727 1 43.34 116 SER A O 1
ATOM 957 N N . THR A 1 117 ? -5.805 3.93 11.656 1 41.47 117 THR A N 1
ATOM 958 C CA . THR A 1 117 ? -6.355 3.553 12.953 1 41.47 117 THR A CA 1
ATOM 959 C C . THR A 1 117 ? -6.266 2.043 13.156 1 41.47 117 THR A C 1
ATOM 961 O O . THR A 1 117 ? -6.395 1.271 12.203 1 41.47 117 THR A O 1
ATOM 964 N N . ASN A 1 118 ? -5.406 1.626 14.133 1 43.28 118 ASN A N 1
ATOM 965 C CA . ASN A 1 118 ? -5.336 0.302 14.734 1 43.28 118 ASN A CA 1
ATOM 966 C C . ASN A 1 118 ? -6.656 -0.453 14.594 1 43.28 118 ASN A C 1
ATOM 968 O O . ASN A 1 118 ? -6.91 -1.413 15.32 1 43.28 118 ASN A O 1
ATOM 972 N N . LYS A 1 119 ? -7.629 0.135 14.078 1 43.75 119 LYS A N 1
ATOM 973 C CA . LYS A 1 119 ? -8.898 -0.547 14.305 1 43.75 119 LYS A CA 1
ATOM 974 C C . LYS A 1 119 ? -9.039 -1.768 13.406 1 43.75 119 LYS A C 1
ATOM 976 O O . LYS A 1 119 ? -9.398 -1.64 12.227 1 43.75 119 LYS A O 1
ATOM 981 N N . ASN A 1 120 ? -8.273 -2.766 13.602 1 46.59 120 ASN A N 1
ATOM 982 C CA . ASN A 1 120 ? -8.242 -4.16 13.18 1 46.59 120 ASN A CA 1
ATOM 983 C C . ASN A 1 120 ? -9.625 -4.641 12.734 1 46.59 120 ASN A C 1
ATOM 985 O O . ASN A 1 120 ? -9.742 -5.676 12.07 1 46.59 120 ASN A O 1
ATOM 989 N N . GLU A 1 121 ? -10.602 -3.877 13.117 1 46.38 121 GLU A N 1
ATOM 990 C CA . GLU A 1 121 ? -11.914 -4.508 13.062 1 46.38 121 GLU A CA 1
ATOM 991 C C . GLU A 1 121 ? -12.438 -4.574 11.625 1 46.38 121 GLU A C 1
ATOM 993 O O . GLU A 1 121 ? -13.07 -5.555 11.234 1 46.38 121 GLU A O 1
ATOM 998 N N . GLU A 1 122 ? -12.422 -3.465 10.891 1 48.12 122 GLU A N 1
ATOM 999 C CA . GLU A 1 122 ? -13.18 -3.445 9.641 1 48.12 122 GLU A CA 1
ATOM 1000 C C . GLU A 1 122 ? -12.477 -4.262 8.562 1 48.12 122 GLU A C 1
ATOM 1002 O O . GLU A 1 122 ? -13.125 -4.852 7.695 1 48.12 122 GLU A O 1
ATOM 1007 N N . ASN A 1 123 ? -11.016 -4.191 8.422 1 54.28 123 ASN A N 1
ATOM 1008 C CA . ASN A 1 123 ? -10.367 -5.223 7.613 1 54.28 123 ASN A CA 1
ATOM 1009 C C . ASN A 1 123 ? -11.078 -6.566 7.75 1 54.28 123 ASN A C 1
ATOM 1011 O O . ASN A 1 123 ? -11.094 -7.359 6.805 1 54.28 123 ASN A O 1
ATOM 1015 N N . SER A 1 124 ? -12.016 -6.41 8.57 1 67.56 124 SER A N 1
ATOM 1016 C CA . SER A 1 124 ? -12.539 -7.656 9.125 1 67.56 124 SER A CA 1
ATOM 1017 C C . SER A 1 124 ? -13.695 -8.188 8.289 1 67.56 124 SER A C 1
ATOM 1019 O O . SER A 1 124 ? -13.734 -9.375 7.949 1 67.56 124 SER A O 1
ATOM 1021 N N . GLN A 1 125 ? -14.406 -7.168 7.664 1 74.62 125 GLN A N 1
ATOM 1022 C CA . GLN A 1 125 ? -15.57 -7.734 6.992 1 74.62 125 GLN A CA 1
ATOM 1023 C C . GLN A 1 125 ? -15.203 -8.242 5.598 1 74.62 125 GLN A C 1
ATOM 1025 O O . GLN A 1 125 ? -15.664 -9.312 5.184 1 74.62 125 GLN A O 1
ATOM 1030 N N . PHE A 1 126 ? -14.398 -7.461 4.898 1 78.69 126 PHE A N 1
ATOM 1031 C CA . PHE A 1 126 ? -13.977 -7.871 3.564 1 78.69 126 PHE A CA 1
ATOM 1032 C C . PHE A 1 126 ? -13.141 -9.141 3.629 1 78.69 126 PHE A C 1
ATOM 1034 O O . PHE A 1 126 ? -13.336 -10.062 2.826 1 78.69 126 PHE A O 1
ATOM 1041 N N . LEU A 1 127 ? -12.336 -9.156 4.543 1 87.62 127 LEU A N 1
ATOM 1042 C CA . LEU A 1 127 ? -11.516 -10.352 4.719 1 87.62 127 LEU A CA 1
ATOM 1043 C C . LEU A 1 127 ? -12.383 -11.562 5.051 1 87.62 127 LEU A C 1
ATOM 1045 O O . LEU A 1 127 ? -12.117 -12.664 4.57 1 87.62 127 LEU A O 1
ATOM 1049 N N . GLN A 1 128 ? -13.414 -11.297 5.805 1 88 128 GLN A N 1
ATOM 1050 C CA . GLN A 1 128 ? -14.328 -12.375 6.152 1 88 128 GLN A CA 1
ATOM 1051 C C . GLN A 1 128 ? -15.062 -12.898 4.914 1 88 128 GLN A C 1
ATOM 1053 O O . GLN A 1 128 ? -15.25 -14.102 4.762 1 88 128 GLN A O 1
ATOM 1058 N N . LEU A 1 129 ? -15.461 -11.992 4.117 1 86.94 129 LEU A N 1
ATOM 1059 C CA . LEU A 1 129 ? -16.125 -12.383 2.879 1 86.94 129 LEU A CA 1
ATOM 1060 C C . LEU A 1 129 ? -15.172 -13.164 1.975 1 86.94 129 LEU A C 1
ATOM 1062 O O . LEU A 1 129 ? -15.57 -14.156 1.36 1 86.94 129 LEU A O 1
ATOM 1066 N N . LEU A 1 130 ? -13.969 -12.719 1.876 1 93 130 LEU A N 1
ATOM 1067 C CA . LEU A 1 130 ? -12.953 -13.406 1.082 1 93 130 LEU A CA 1
ATOM 1068 C C . LEU A 1 130 ? -12.688 -14.805 1.632 1 93 130 LEU A C 1
ATOM 1070 O O . LEU A 1 130 ? -12.594 -15.766 0.869 1 93 130 LEU A O 1
ATOM 1074 N N . GLU A 1 131 ? -12.602 -14.883 2.951 1 94.94 131 GLU A N 1
ATOM 1075 C CA . GLU A 1 131 ? -12.406 -16.172 3.598 1 94.94 131 GLU A CA 1
ATOM 1076 C C . GLU A 1 131 ? -13.539 -17.141 3.26 1 94.94 131 GLU A C 1
ATOM 1078 O O . GLU A 1 131 ? -13.297 -18.297 2.926 1 94.94 131 GLU A O 1
ATOM 1083 N N . ALA A 1 132 ? -14.695 -16.641 3.383 1 92.38 132 ALA A N 1
ATOM 1084 C CA . ALA A 1 132 ? -15.867 -17.469 3.09 1 92.38 132 ALA A CA 1
ATOM 1085 C C . ALA A 1 132 ? -15.844 -17.969 1.644 1 92.38 132 ALA A C 1
ATOM 1087 O O . ALA A 1 132 ? -16.203 -19.109 1.363 1 92.38 132 ALA A O 1
ATOM 1088 N N . ASN A 1 133 ? -15.461 -17.125 0.74 1 93.62 133 ASN A N 1
ATOM 1089 C CA . ASN A 1 133 ? -15.398 -17.484 -0.67 1 93.62 133 ASN A CA 1
ATOM 1090 C C . ASN A 1 133 ? -14.281 -18.5 -0.933 1 93.62 133 ASN A C 1
ATOM 1092 O O . ASN A 1 133 ? -14.445 -19.406 -1.748 1 93.62 133 ASN A O 1
ATOM 1096 N N . ILE A 1 134 ? -13.172 -18.344 -0.301 1 96.62 134 ILE A N 1
ATOM 1097 C CA . ILE A 1 134 ? -12.07 -19.297 -0.423 1 96.62 134 ILE A CA 1
ATOM 1098 C C . ILE A 1 134 ? -12.523 -20.672 0.063 1 96.62 134 ILE A C 1
ATOM 1100 O O . ILE A 1 134 ? -12.258 -21.688 -0.591 1 96.62 134 ILE A O 1
ATOM 1104 N N . GLU A 1 135 ? -13.18 -20.672 1.239 1 96.25 135 GLU A N 1
ATOM 1105 C CA . GLU A 1 135 ? -13.695 -21.938 1.777 1 96.25 135 GLU A CA 1
ATOM 1106 C C . GLU A 1 135 ? -14.617 -22.625 0.773 1 96.25 135 GLU A C 1
ATOM 1108 O O . GLU A 1 135 ? -14.5 -23.828 0.556 1 96.25 135 GLU A O 1
ATOM 1113 N N . LYS A 1 136 ? -15.453 -21.906 0.231 1 93.88 136 LYS A N 1
ATOM 1114 C CA . LYS A 1 136 ? -16.359 -22.438 -0.781 1 93.88 136 LYS A CA 1
ATOM 1115 C C . LYS A 1 136 ? -15.578 -22.969 -1.984 1 93.88 136 LYS A C 1
ATOM 1117 O O . LYS A 1 136 ? -15.93 -24.016 -2.545 1 93.88 136 LYS A O 1
ATOM 1122 N N . GLY A 1 137 ? -14.594 -22.219 -2.438 1 95.31 137 GLY A N 1
ATOM 1123 C CA . GLY A 1 137 ? -13.766 -22.656 -3.545 1 95.31 137 GLY A CA 1
ATOM 1124 C C . GLY A 1 137 ? -13.047 -23.969 -3.273 1 95.31 137 GLY A C 1
ATOM 1125 O O . GLY A 1 137 ? -12.898 -24.797 -4.176 1 95.31 137 GLY A O 1
ATOM 1126 N N . ILE A 1 138 ? -12.602 -24.156 -2.045 1 96.12 138 ILE A N 1
ATOM 1127 C CA . ILE A 1 138 ? -11.961 -25.406 -1.64 1 96.12 138 ILE A CA 1
ATOM 1128 C C . ILE A 1 138 ? -12.984 -26.531 -1.668 1 96.12 138 ILE A C 1
ATOM 1130 O O . ILE A 1 138 ? -12.711 -27.609 -2.213 1 96.12 138 ILE A O 1
ATOM 1134 N N . GLU A 1 139 ? -14.125 -26.312 -1.091 1 94.5 139 GLU A N 1
ATOM 1135 C CA . GLU A 1 139 ? -15.188 -27.297 -1.014 1 94.5 139 GLU A CA 1
ATOM 1136 C C . GLU A 1 139 ? -15.609 -27.766 -2.404 1 94.5 139 GLU A C 1
ATOM 1138 O O . GLU A 1 139 ? -15.867 -28.953 -2.611 1 94.5 139 GLU A O 1
ATOM 1143 N N . LEU A 1 140 ? -15.641 -26.875 -3.35 1 93.56 140 LEU A N 1
ATOM 1144 C CA . LEU A 1 140 ? -16.062 -27.188 -4.711 1 93.56 140 LEU A CA 1
ATOM 1145 C C . LEU A 1 140 ? -14.891 -27.672 -5.555 1 93.56 140 LEU A C 1
ATOM 1147 O O . LEU A 1 140 ? -15.031 -27.875 -6.766 1 93.56 140 LEU A O 1
ATOM 1151 N N . ARG A 1 141 ? -1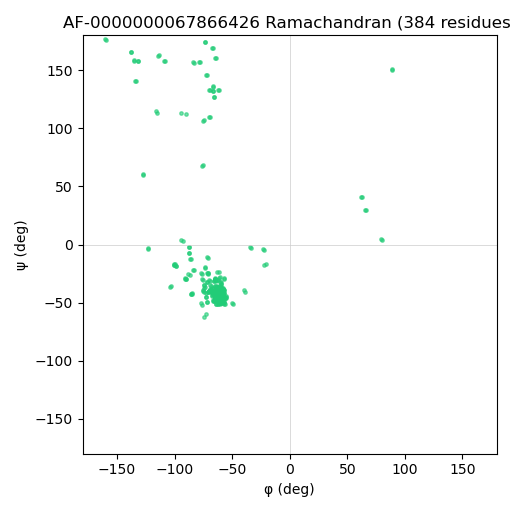3.727 -27.688 -4.977 1 94.75 141 ARG A N 1
ATOM 1152 C CA . ARG A 1 141 ? -12.5 -28.172 -5.602 1 94.75 141 ARG A CA 1
ATOM 1153 C C . ARG A 1 141 ? -12.086 -27.281 -6.758 1 94.75 141 ARG A C 1
ATOM 1155 O O . ARG A 1 141 ? -11.547 -27.75 -7.758 1 94.75 141 ARG A O 1
ATOM 1162 N N . GLU A 1 142 ? -12.461 -26.047 -6.602 1 94.62 142 GLU A N 1
ATOM 1163 C CA . GLU A 1 142 ? -12.023 -25.031 -7.559 1 94.62 142 GLU A CA 1
ATOM 1164 C C . GLU A 1 142 ? -10.555 -24.672 -7.348 1 94.62 142 GLU A C 1
ATOM 1166 O O . GLU A 1 142 ? -9.852 -24.328 -8.305 1 94.62 142 GLU A O 1
ATOM 1171 N N . ILE A 1 143 ? -10.18 -24.703 -6.086 1 95.56 143 ILE A N 1
ATOM 1172 C CA . ILE A 1 143 ? -8.797 -24.391 -5.723 1 95.56 143 ILE A CA 1
ATOM 1173 C C . ILE A 1 143 ? -8.266 -25.453 -4.77 1 95.56 143 ILE A C 1
ATOM 1175 O O . ILE A 1 143 ? -9.039 -26.234 -4.199 1 95.56 143 ILE A O 1
ATOM 1179 N N . LYS A 1 144 ? -6.938 -25.562 -4.715 1 95.81 144 LYS A N 1
ATOM 1180 C CA . LYS A 1 144 ? -6.305 -26.516 -3.812 1 95.81 144 LYS A CA 1
ATOM 1181 C C . LYS A 1 144 ? -6.582 -26.172 -2.354 1 95.81 144 LYS A C 1
ATOM 1183 O O . LYS A 1 144 ? -6.98 -25.047 -2.047 1 95.81 144 LYS A O 1
ATOM 1188 N N . LYS A 1 145 ? -6.402 -27.172 -1.472 1 96.31 145 LYS A N 1
ATOM 1189 C CA . LYS A 1 145 ? -6.543 -26.906 -0.041 1 96.31 145 LYS A CA 1
ATOM 1190 C C . LYS A 1 145 ? -5.457 -25.953 0.456 1 96.31 145 LYS A C 1
ATOM 1192 O O . LYS A 1 145 ? -4.273 -26.156 0.175 1 96.31 145 LYS A O 1
ATOM 1197 N N . VAL A 1 146 ? -5.895 -24.938 1.08 1 96.88 146 VAL A N 1
ATOM 1198 C CA . VAL A 1 146 ? -4.98 -23.922 1.609 1 96.88 146 VAL A CA 1
ATOM 1199 C C . VAL A 1 146 ? -5.426 -23.5 3.008 1 96.88 146 VAL A C 1
ATOM 1201 O O . VAL A 1 146 ? -6.516 -23.875 3.455 1 96.88 146 VAL A O 1
ATOM 1204 N N . ASP A 1 147 ? -4.504 -22.797 3.719 1 97.38 147 ASP A N 1
ATOM 1205 C CA . ASP A 1 147 ? -4.906 -22.094 4.926 1 97.38 147 ASP A CA 1
ATOM 1206 C C . ASP A 1 147 ? -5.785 -20.891 4.586 1 97.38 147 ASP A C 1
ATOM 1208 O O . ASP A 1 147 ? -5.293 -19.875 4.086 1 97.38 147 ASP A O 1
ATOM 1212 N N . VAL A 1 148 ? -7.043 -20.969 4.91 1 97.38 148 VAL A N 1
ATOM 1213 C CA . VAL A 1 148 ? -8.055 -20.031 4.445 1 97.38 148 VAL A CA 1
ATOM 1214 C C . VAL A 1 148 ? -7.723 -18.625 4.938 1 97.38 148 VAL A C 1
ATOM 1216 O O . VAL A 1 148 ? -7.691 -17.672 4.152 1 97.38 148 VAL A O 1
ATOM 1219 N N . LYS A 1 149 ? -7.418 -18.453 6.207 1 96.06 149 LYS A N 1
ATOM 1220 C CA . LYS A 1 149 ? -7.172 -17.156 6.809 1 96.06 149 LYS A CA 1
ATOM 1221 C C . LYS A 1 149 ? -5.906 -16.516 6.238 1 96.06 149 LYS A C 1
ATOM 1223 O O . LYS A 1 149 ? -5.926 -15.352 5.816 1 96.06 149 LYS A O 1
ATOM 1228 N N . LYS A 1 150 ? -4.859 -17.25 6.184 1 96.81 150 LYS A N 1
ATOM 1229 C CA . LYS A 1 150 ? -3.594 -16.719 5.688 1 96.81 150 LYS A CA 1
ATOM 1230 C C . LYS A 1 150 ? -3.678 -16.391 4.199 1 96.81 150 LYS A C 1
ATOM 1232 O O . LYS A 1 150 ? -3.148 -15.375 3.746 1 96.81 150 LYS A O 1
ATOM 1237 N N . THR A 1 151 ? -4.336 -17.266 3.471 1 97.38 151 THR A N 1
ATOM 1238 C CA . THR A 1 151 ? -4.492 -17.047 2.037 1 97.38 151 THR A CA 1
ATOM 1239 C C . THR A 1 151 ? -5.324 -15.797 1.771 1 97.38 151 THR A C 1
ATOM 1241 O O . THR A 1 151 ? -5.008 -15.016 0.871 1 97.38 151 THR A O 1
ATOM 1244 N N . ALA A 1 152 ? -6.367 -15.609 2.562 1 96.25 152 ALA A N 1
ATOM 1245 C CA . ALA A 1 152 ? -7.203 -14.422 2.41 1 96.25 152 ALA A CA 1
ATOM 1246 C C . ALA A 1 152 ? -6.395 -13.148 2.641 1 96.25 152 ALA A C 1
ATOM 1248 O O . ALA A 1 152 ? -6.496 -12.195 1.869 1 96.25 152 ALA A O 1
ATOM 1249 N N . ILE A 1 153 ? -5.566 -13.141 3.666 1 94.88 153 ILE A N 1
ATOM 1250 C CA . ILE A 1 153 ? -4.734 -11.992 3.992 1 94.88 153 ILE A CA 1
ATOM 1251 C C . ILE A 1 153 ? -3.77 -11.711 2.842 1 94.88 153 ILE A C 1
ATOM 1253 O O . ILE A 1 153 ? -3.607 -10.562 2.424 1 94.88 153 ILE A O 1
ATOM 1257 N N . CYS A 1 154 ? -3.191 -12.734 2.277 1 96.88 154 CYS A N 1
ATOM 1258 C CA . CYS A 1 154 ? -2.191 -12.586 1.227 1 96.88 154 CYS A CA 1
ATOM 1259 C C . CYS A 1 154 ? -2.83 -12.109 -0.07 1 96.88 154 CYS A C 1
ATOM 1261 O O . CYS A 1 154 ? -2.285 -11.234 -0.75 1 96.88 154 CYS A O 1
ATOM 1263 N N . ILE A 1 155 ? -3.982 -12.633 -0.393 1 97.25 155 ILE A N 1
ATOM 1264 C CA . ILE A 1 155 ? -4.688 -12.18 -1.588 1 97.25 155 ILE A CA 1
ATOM 1265 C C . ILE A 1 155 ? -5.078 -10.711 -1.429 1 97.25 155 ILE A C 1
ATOM 1267 O O . ILE A 1 155 ? -4.82 -9.898 -2.316 1 97.25 155 ILE A O 1
ATOM 1271 N N . TRP A 1 156 ? -5.633 -10.414 -0.316 1 94 156 TRP A N 1
ATOM 1272 C CA . TRP A 1 156 ? -6.07 -9.055 -0.044 1 94 156 TRP A CA 1
ATOM 1273 C C . TRP A 1 156 ? -4.898 -8.078 -0.118 1 94 156 TRP A C 1
ATOM 1275 O O . TRP A 1 156 ? -4.984 -7.043 -0.781 1 94 156 TRP A O 1
ATOM 1285 N N . SER A 1 157 ? -3.852 -8.414 0.571 1 93.69 157 SER A N 1
ATOM 1286 C CA . SER A 1 157 ? -2.697 -7.523 0.605 1 93.69 157 SER A CA 1
ATOM 1287 C C . SER A 1 157 ? -2.096 -7.348 -0.786 1 93.69 157 SER A C 1
ATOM 1289 O O . SER A 1 157 ? -1.643 -6.254 -1.137 1 93.69 157 SER A O 1
ATOM 1291 N N . SER A 1 158 ? -2.076 -8.367 -1.584 1 96.06 158 SER A N 1
ATOM 1292 C CA . SER A 1 158 ? -1.537 -8.297 -2.938 1 96.06 158 SER A CA 1
ATOM 1293 C C . SER A 1 158 ? -2.328 -7.316 -3.795 1 96.06 158 SER A C 1
ATOM 1295 O O . SER A 1 158 ? -1.743 -6.48 -4.488 1 96.06 158 SER A O 1
ATOM 1297 N N . PHE A 1 159 ? -3.602 -7.406 -3.711 1 95.88 159 PHE A N 1
ATOM 1298 C CA . PHE A 1 159 ? -4.414 -6.52 -4.531 1 95.88 159 PHE A CA 1
ATOM 1299 C C . PHE A 1 159 ? -4.43 -5.109 -3.949 1 95.88 159 PHE A C 1
ATOM 1301 O O . PHE A 1 159 ? -4.57 -4.129 -4.684 1 95.88 159 PHE A O 1
ATOM 1308 N N . LEU A 1 160 ? -4.301 -5.078 -2.648 1 91.38 160 LEU A N 1
ATOM 1309 C CA . LEU A 1 160 ? -4.129 -3.756 -2.053 1 91.38 160 LEU A CA 1
ATOM 1310 C C . LEU A 1 160 ? -2.922 -3.043 -2.656 1 91.38 160 LEU A C 1
ATOM 1312 O O . LEU A 1 160 ? -3.027 -1.89 -3.082 1 91.38 160 LEU A O 1
ATOM 1316 N N . GLY A 1 161 ? -1.805 -3.744 -2.666 1 92.5 161 GLY A N 1
ATOM 1317 C CA . GLY A 1 161 ? -0.616 -3.16 -3.266 1 92.5 161 GLY A CA 1
ATOM 1318 C C . GLY A 1 161 ? -0.799 -2.807 -4.73 1 92.5 161 GLY A C 1
ATOM 1319 O O . GLY A 1 161 ? -0.369 -1.739 -5.176 1 92.5 161 GLY A O 1
ATOM 1320 N N . PHE A 1 162 ? -1.419 -3.646 -5.457 1 94.88 162 PHE A N 1
ATOM 1321 C CA . PHE A 1 162 ? -1.713 -3.42 -6.867 1 94.88 162 PHE A CA 1
ATOM 1322 C C . PHE A 1 162 ? -2.514 -2.137 -7.051 1 94.88 162 PHE A C 1
ATOM 1324 O O . PHE A 1 162 ? -2.152 -1.284 -7.867 1 94.88 162 PHE A O 1
ATOM 1331 N N . ASN A 1 163 ? -3.535 -1.999 -6.312 1 92.75 163 ASN A N 1
ATOM 1332 C CA . ASN A 1 163 ? -4.434 -0.86 -6.477 1 92.75 163 ASN A CA 1
ATOM 1333 C C . ASN A 1 163 ? -3.789 0.435 -5.988 1 92.75 163 ASN A C 1
ATOM 1335 O O . ASN A 1 163 ? -4.094 1.515 -6.5 1 92.75 163 ASN A O 1
ATOM 1339 N N . LEU A 1 164 ? -2.994 0.274 -5.016 1 88.81 164 LEU A N 1
ATOM 1340 C CA . LEU A 1 164 ? -2.227 1.446 -4.609 1 88.81 164 LEU A CA 1
ATOM 1341 C C . LEU A 1 164 ? -1.372 1.965 -5.762 1 88.81 164 LEU A C 1
ATOM 1343 O O . LEU A 1 164 ? -1.34 3.17 -6.023 1 88.81 164 LEU A O 1
ATOM 1347 N N . ILE A 1 165 ? -0.707 1.047 -6.453 1 89.06 165 ILE A N 1
ATOM 1348 C CA . ILE A 1 165 ? 0.107 1.436 -7.602 1 89.06 165 ILE A CA 1
ATOM 1349 C C . ILE A 1 165 ? -0.781 2.053 -8.68 1 89.06 165 ILE A C 1
ATOM 1351 O O . ILE A 1 165 ? -0.44 3.088 -9.258 1 89.06 165 ILE A O 1
ATOM 1355 N N . MET A 1 166 ? -1.919 1.479 -8.922 1 92.31 166 MET A N 1
ATOM 1356 C CA . MET A 1 166 ? -2.852 2.002 -9.922 1 92.31 166 MET A CA 1
ATOM 1357 C C . MET A 1 166 ? -3.283 3.422 -9.562 1 92.31 166 MET A C 1
ATOM 1359 O O . MET A 1 166 ? -3.365 4.285 -10.438 1 92.31 166 MET A O 1
ATOM 1363 N N . SER A 1 167 ? -3.551 3.662 -8.305 1 88.19 167 SER A N 1
ATOM 1364 C CA . SER A 1 167 ? -4.062 4.953 -7.855 1 88.19 167 SER A CA 1
ATOM 1365 C C . SER A 1 167 ? -2.988 6.035 -7.941 1 88.19 167 SER A C 1
ATOM 1367 O O . SER A 1 167 ? -3.301 7.219 -8.062 1 88.19 167 SER A O 1
ATOM 1369 N N . LYS A 1 168 ? -1.791 5.617 -7.887 1 83.31 168 LYS A N 1
ATOM 1370 C CA . LYS A 1 168 ? -0.702 6.586 -7.832 1 83.31 168 LYS A CA 1
ATOM 1371 C C . LYS A 1 168 ? -0.082 6.797 -9.211 1 83.31 168 LYS A C 1
ATOM 1373 O O . LYS A 1 168 ? 0.71 7.723 -9.406 1 83.31 168 LYS A O 1
ATOM 1378 N N . THR A 1 169 ? -0.326 5.848 -10.102 1 85.19 169 THR A N 1
ATOM 1379 C CA . THR A 1 169 ? 0.22 5.977 -11.453 1 85.19 169 THR A CA 1
ATOM 1380 C C . THR A 1 169 ? -0.562 7.012 -12.258 1 85.19 169 THR A C 1
ATOM 1382 O O . THR A 1 169 ? -1.68 6.746 -12.703 1 85.19 169 THR A O 1
ATOM 1385 N N . ASN A 1 170 ? 0.089 8.125 -12.43 1 81.19 170 ASN A N 1
ATOM 1386 C CA . ASN A 1 170 ? -0.57 9.195 -13.172 1 81.19 170 ASN A CA 1
ATOM 1387 C C . ASN A 1 170 ? -0.725 8.844 -14.648 1 81.19 170 ASN A C 1
ATOM 1389 O O . ASN A 1 170 ? 0.219 8.367 -15.281 1 81.19 170 ASN A O 1
ATOM 1393 N N . GLY A 1 171 ? -1.892 9.055 -15.141 1 85.31 171 GLY A N 1
ATOM 1394 C CA . GLY A 1 171 ? -2.107 8.953 -16.578 1 85.31 171 GLY A CA 1
ATOM 1395 C C . GLY A 1 171 ? -2.273 7.527 -17.062 1 85.31 171 GLY A C 1
ATOM 1396 O O . GLY A 1 171 ? -2.266 7.266 -18.266 1 85.31 171 GLY A O 1
ATOM 1397 N N . ILE A 1 172 ? -2.293 6.59 -16.156 1 91.69 172 ILE A N 1
ATOM 1398 C CA . ILE A 1 172 ? -2.514 5.219 -16.609 1 91.69 172 ILE A CA 1
ATOM 1399 C C . ILE A 1 172 ? -3.887 5.105 -17.266 1 91.69 172 ILE A C 1
ATOM 1401 O O . ILE A 1 172 ? -4.875 5.637 -16.75 1 91.69 172 ILE A O 1
ATOM 1405 N N . THR A 1 173 ? -3.932 4.473 -18.422 1 93.62 173 THR A N 1
ATOM 1406 C CA . THR A 1 173 ? -5.203 4.25 -19.094 1 93.62 173 THR A CA 1
ATOM 1407 C C . THR A 1 173 ? -5.898 3.008 -18.547 1 93.62 173 THR A C 1
ATOM 1409 O O . THR A 1 173 ? -5.25 2.121 -17.984 1 93.62 173 THR A O 1
ATOM 1412 N N . MET A 1 174 ? -7.176 3 -18.719 1 94.06 174 MET A N 1
ATOM 1413 C CA . MET A 1 174 ? -7.926 1.821 -18.297 1 94.06 174 MET A CA 1
ATOM 1414 C C . MET A 1 174 ? -7.453 0.578 -19.031 1 94.06 174 MET A C 1
ATOM 1416 O O . MET A 1 174 ? -7.398 -0.512 -18.469 1 94.06 174 MET A O 1
ATOM 1420 N N . GLU A 1 175 ? -7.117 0.729 -20.234 1 96.06 175 GLU A N 1
ATOM 1421 C CA . GLU A 1 175 ? -6.621 -0.385 -21.031 1 96.06 175 GLU A CA 1
ATOM 1422 C C . GLU A 1 175 ? -5.328 -0.949 -20.453 1 96.06 175 GLU A C 1
ATOM 1424 O O . GLU A 1 175 ? -5.172 -2.166 -20.344 1 96.06 175 GLU A O 1
ATOM 1429 N N . GLU A 1 176 ? -4.375 -0.075 -20.141 1 96.31 176 GLU A N 1
ATOM 1430 C CA . GLU A 1 176 ? -3.123 -0.502 -19.531 1 96.31 176 GLU A CA 1
ATOM 1431 C C . GLU A 1 176 ? -3.373 -1.192 -18.188 1 96.31 176 GLU A C 1
ATOM 1433 O O . GLU A 1 176 ? -2.762 -2.223 -17.891 1 96.31 176 GLU A O 1
ATOM 1438 N N . ALA A 1 177 ? -4.293 -0.593 -17.438 1 97.06 177 ALA A N 1
ATOM 1439 C CA . ALA A 1 177 ? -4.637 -1.155 -16.125 1 97.06 177 ALA A CA 1
ATOM 1440 C C . ALA A 1 177 ? -5.25 -2.545 -16.281 1 97.06 177 ALA A C 1
ATOM 1442 O O . ALA A 1 177 ? -4.957 -3.447 -15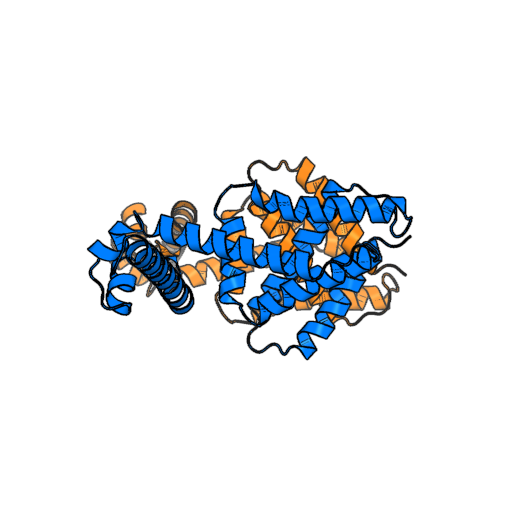.492 1 97.06 177 ALA A O 1
ATOM 1443 N N . GLU A 1 178 ? -6.082 -2.705 -17.281 1 97.88 178 GLU A N 1
ATOM 1444 C CA . GLU A 1 178 ? -6.719 -3.99 -17.562 1 97.88 178 GLU A CA 1
ATOM 1445 C C . GLU A 1 178 ? -5.688 -5.062 -17.891 1 97.88 178 GLU A C 1
ATOM 1447 O O . GLU A 1 178 ? -5.809 -6.207 -17.453 1 97.88 178 GLU A O 1
ATOM 1452 N N . GLU A 1 179 ? -4.73 -4.707 -18.625 1 97.88 179 GLU A N 1
ATOM 1453 C CA . GLU A 1 179 ? -3.666 -5.648 -18.969 1 97.88 179 GLU A CA 1
ATOM 1454 C C . GLU A 1 179 ? -2.893 -6.082 -17.719 1 97.88 179 GLU A C 1
ATOM 1456 O O . GLU A 1 179 ? -2.592 -7.266 -17.562 1 97.88 179 GLU A O 1
ATOM 1461 N N . LEU A 1 180 ? -2.574 -5.113 -16.906 1 98 180 LEU A N 1
ATOM 1462 C CA . LEU A 1 180 ? -1.878 -5.418 -15.664 1 98 180 LEU A CA 1
ATOM 1463 C C . LEU A 1 180 ? -2.748 -6.273 -14.75 1 98 180 LEU A C 1
ATOM 1465 O O . LEU A 1 180 ? -2.25 -7.188 -14.086 1 98 180 LEU A O 1
ATOM 1469 N N . PHE A 1 181 ? -4.004 -5.957 -14.773 1 98.56 181 PHE A N 1
ATOM 1470 C CA . PHE A 1 181 ? -4.941 -6.695 -13.938 1 98.56 181 PHE A CA 1
ATOM 1471 C C . PHE A 1 181 ? -5.004 -8.164 -14.352 1 98.56 181 PHE A C 1
ATOM 1473 O O . PHE A 1 181 ? -5.078 -9.055 -13.5 1 98.56 181 PHE A O 1
ATOM 1480 N N . LYS A 1 182 ? -5.031 -8.398 -15.617 1 98 182 LYS A N 1
ATOM 1481 C CA . LYS A 1 182 ? -5.023 -9.766 -16.125 1 98 182 LYS A CA 1
ATOM 1482 C C . LYS A 1 182 ? -3.779 -10.516 -15.656 1 98 182 LYS A C 1
ATOM 1484 O O . LYS A 1 182 ? -3.863 -11.68 -15.258 1 98 182 LYS A O 1
ATOM 1489 N N . VAL A 1 183 ? -2.646 -9.883 -15.703 1 97.69 183 VAL A N 1
ATOM 1490 C CA . VAL A 1 183 ? -1.402 -10.492 -15.234 1 97.69 183 VAL A CA 1
ATOM 1491 C C . VAL A 1 183 ? -1.485 -10.758 -13.734 1 97.69 183 VAL A C 1
ATOM 1493 O O . VAL A 1 183 ? -1.13 -11.844 -13.266 1 97.69 183 VAL A O 1
ATOM 1496 N N . GLN A 1 184 ? -1.977 -9.727 -12.945 1 98.25 184 GLN A N 1
ATOM 1497 C CA . GLN A 1 184 ? -2.094 -9.82 -11.492 1 98.25 184 GLN A CA 1
ATOM 1498 C C . GLN A 1 184 ? -2.984 -10.992 -11.086 1 98.25 184 GLN A C 1
ATOM 1500 O O . GLN A 1 184 ? -2.617 -11.789 -10.219 1 98.25 184 GLN A O 1
ATOM 1505 N N . THR A 1 185 ? -4.168 -11.086 -11.766 1 97.56 185 THR A N 1
ATOM 1506 C CA . THR A 1 185 ? -5.113 -12.148 -11.422 1 97.56 185 THR A CA 1
ATOM 1507 C C . THR A 1 185 ? -4.555 -13.516 -11.805 1 97.56 185 THR A C 1
ATOM 1509 O O . THR A 1 185 ? -4.715 -14.484 -11.062 1 97.56 185 THR A O 1
ATOM 1512 N N . SER A 1 186 ? -3.891 -13.609 -12.961 1 95.75 186 SER A N 1
ATOM 1513 C CA . SER A 1 186 ? -3.283 -14.867 -13.375 1 95.75 186 SER A CA 1
ATOM 1514 C C . SER A 1 186 ? -2.199 -15.305 -12.391 1 95.75 186 SER A C 1
ATOM 1516 O O . SER A 1 186 ? -2.086 -16.484 -12.07 1 95.75 186 SER A O 1
ATOM 15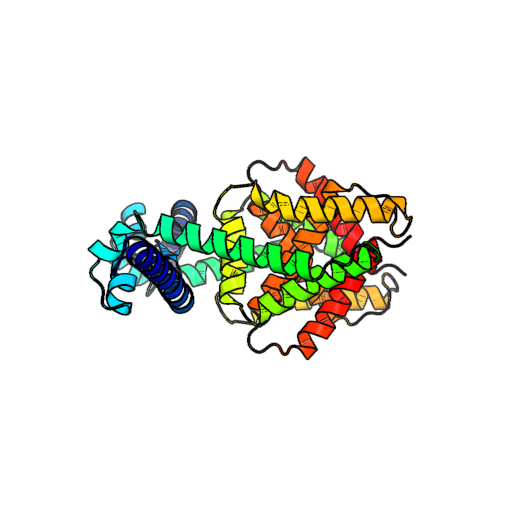18 N N . LEU A 1 187 ? -1.448 -14.359 -11.961 1 96.31 187 LEU A N 1
ATOM 1519 C CA . LEU A 1 187 ? -0.367 -14.625 -11.016 1 96.31 187 LEU A CA 1
ATOM 1520 C C . LEU A 1 187 ? -0.918 -15.133 -9.688 1 96.31 187 LEU A C 1
ATOM 1522 O O . LEU A 1 187 ? -0.507 -16.188 -9.203 1 96.31 187 LEU A O 1
ATOM 1526 N N . ILE A 1 188 ? -1.87 -14.43 -9.125 1 96.94 188 ILE A N 1
ATOM 1527 C CA . ILE A 1 188 ? -2.391 -14.727 -7.793 1 96.94 188 ILE A CA 1
ATOM 1528 C C . ILE A 1 188 ? -3.229 -16 -7.84 1 96.94 188 ILE A C 1
ATOM 1530 O O . ILE A 1 188 ? -2.998 -16.938 -7.062 1 96.94 188 ILE A O 1
ATOM 1534 N N . PHE A 1 189 ? -4.145 -16.094 -8.758 1 95.62 189 PHE A N 1
ATOM 1535 C CA . PHE A 1 189 ? -5.078 -17.203 -8.742 1 95.62 189 PHE A CA 1
ATOM 1536 C C . PHE A 1 189 ? -4.465 -18.438 -9.406 1 95.62 189 PHE A C 1
ATOM 1538 O O . PHE A 1 189 ? -4.906 -19.562 -9.164 1 95.62 189 PHE A O 1
ATOM 1545 N N . GLY A 1 190 ? -3.432 -18.234 -10.289 1 92.25 190 GLY A N 1
ATOM 1546 C CA . GLY A 1 190 ? -2.67 -19.359 -10.789 1 92.25 190 GLY A CA 1
ATOM 1547 C C . GLY A 1 190 ? -1.98 -20.141 -9.688 1 92.25 190 GLY A C 1
ATOM 1548 O O . GLY A 1 190 ? -1.785 -21.359 -9.812 1 92.25 190 GLY A O 1
ATOM 1549 N N . GLY A 1 191 ? -1.601 -19.422 -8.648 1 91.12 191 GLY A N 1
ATOM 1550 C CA . GLY A 1 191 ? -0.944 -20.047 -7.516 1 91.12 191 GLY A CA 1
ATOM 1551 C C . GLY A 1 191 ? -1.882 -20.906 -6.684 1 91.12 191 GLY A C 1
ATOM 1552 O O . GLY A 1 191 ? -1.436 -21.672 -5.836 1 91.12 191 GLY A O 1
ATOM 1553 N N . LEU A 1 192 ? -3.148 -20.781 -6.934 1 91.25 192 LEU A N 1
ATOM 1554 C CA . LEU A 1 192 ? -4.145 -21.516 -6.168 1 91.25 192 LEU A CA 1
ATOM 1555 C C . LEU A 1 192 ? -4.617 -22.75 -6.934 1 91.25 192 LEU A C 1
ATOM 1557 O O . LEU A 1 192 ? -5.277 -23.625 -6.367 1 91.25 192 LEU A O 1
ATOM 1561 N N . LYS A 1 193 ? -4.309 -22.688 -8.211 1 82.94 193 LYS A N 1
ATOM 1562 C CA . LYS A 1 193 ? -4.789 -23.797 -9.023 1 82.94 193 LYS A CA 1
ATOM 1563 C C . LYS A 1 193 ? -4.004 -25.078 -8.734 1 82.94 193 LYS A C 1
ATOM 1565 O O . LYS A 1 193 ? -2.84 -25.016 -8.336 1 82.94 193 LYS A O 1
ATOM 1570 N N . LYS A 1 194 ? -4.641 -26.297 -8.797 1 67.81 194 LYS A N 1
ATOM 1571 C CA . LYS A 1 194 ? -4.156 -27.656 -8.578 1 67.81 194 LYS A CA 1
ATOM 1572 C C . LYS A 1 194 ? -3.062 -28.016 -9.586 1 67.81 194 LYS A C 1
ATOM 1574 O O . LYS A 1 194 ? -3.092 -27.562 -10.727 1 67.81 194 LYS A O 1
ATOM 1579 N N . MET B 1 1 ? 40.969 23.203 14.844 1 53.69 1 MET B N 1
ATOM 1580 C CA . MET B 1 1 ? 40.469 22.062 14.07 1 53.69 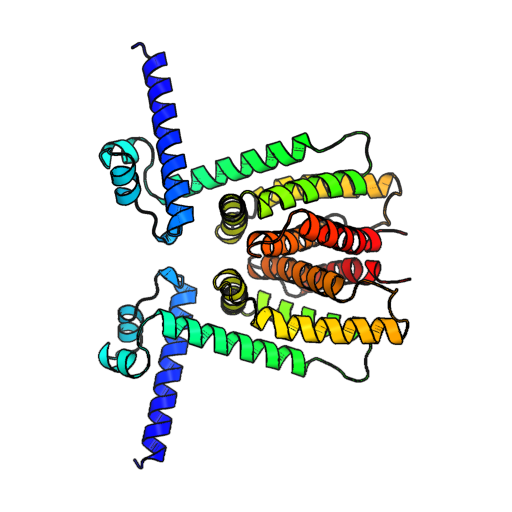1 MET B CA 1
ATOM 1581 C C . MET B 1 1 ? 40.562 22.344 12.57 1 53.69 1 MET B C 1
ATOM 1583 O O . MET B 1 1 ? 40.062 23.359 12.086 1 53.69 1 MET B O 1
ATOM 1587 N N . GLY B 1 2 ? 41.375 21.703 11.773 1 62.69 2 GLY B N 1
ATOM 1588 C CA . GLY B 1 2 ? 41.656 22.016 10.383 1 62.69 2 GLY B CA 1
ATOM 1589 C C . GLY B 1 2 ? 40.469 21.812 9.469 1 62.69 2 GLY B C 1
ATOM 1590 O O . GLY B 1 2 ? 39.375 21.453 9.922 1 62.69 2 GLY B O 1
ATOM 1591 N N . ARG B 1 3 ? 40.531 22.281 8.203 1 72.44 3 ARG B N 1
ATOM 1592 C CA . ARG B 1 3 ? 39.5 22.172 7.164 1 72.44 3 ARG B CA 1
ATOM 1593 C C . ARG B 1 3 ? 38.812 20.812 7.207 1 72.44 3 ARG B C 1
ATOM 1595 O O . ARG B 1 3 ? 37.594 20.719 7.051 1 72.44 3 ARG B O 1
ATOM 1602 N N . GLU B 1 4 ? 39.562 19.859 7.402 1 74.94 4 GLU B N 1
ATOM 1603 C CA . GLU B 1 4 ? 39.031 18.5 7.48 1 74.94 4 GLU B CA 1
ATOM 1604 C C . GLU B 1 4 ? 38.125 18.328 8.695 1 74.94 4 GLU B C 1
ATOM 1606 O O . GLU B 1 4 ? 37.094 17.672 8.609 1 74.94 4 GLU B O 1
ATOM 1611 N N . GLY B 1 5 ? 38.531 18.875 9.773 1 71.94 5 GLY B N 1
ATOM 1612 C CA . GLY B 1 5 ? 37.75 18.797 10.992 1 71.94 5 GLY B CA 1
ATOM 1613 C C . GLY B 1 5 ? 36.375 19.484 10.875 1 71.94 5 GLY B C 1
ATOM 1614 O O . GLY B 1 5 ? 35.375 19 11.391 1 71.94 5 GLY B O 1
ATOM 1615 N N . GLN B 1 6 ? 36.438 20.641 10.125 1 74.31 6 GLN B N 1
ATOM 1616 C CA . GLN B 1 6 ? 35.219 21.406 9.914 1 74.31 6 GLN B CA 1
ATOM 1617 C C . GLN B 1 6 ? 34.25 20.672 9.008 1 74.31 6 GLN B C 1
ATOM 1619 O O . GLN B 1 6 ? 33.031 20.672 9.258 1 74.31 6 GLN B O 1
ATOM 1624 N N . SER B 1 7 ? 34.812 20.078 7.996 1 78.5 7 SER B N 1
ATOM 1625 C CA . SER B 1 7 ? 33.969 19.312 7.082 1 78.5 7 SER B CA 1
ATOM 1626 C C . SER B 1 7 ? 33.312 18.125 7.789 1 78.5 7 SER B C 1
ATOM 1628 O O . SER B 1 7 ? 32.125 17.859 7.594 1 78.5 7 SER B O 1
ATOM 1630 N N . LYS B 1 8 ? 34.031 17.516 8.641 1 81.75 8 LYS B N 1
ATOM 1631 C CA . LYS B 1 8 ? 33.5 16.375 9.391 1 81.75 8 LYS B CA 1
ATOM 1632 C C . LYS B 1 8 ? 32.438 16.812 10.367 1 81.75 8 LYS B C 1
ATOM 1634 O O . LYS B 1 8 ? 31.438 16.094 10.555 1 81.75 8 LYS B O 1
ATOM 1639 N N . ARG B 1 9 ? 32.688 17.891 10.914 1 82.31 9 ARG B N 1
ATOM 1640 C CA . ARG B 1 9 ? 31.703 18.422 11.852 1 82.31 9 ARG B CA 1
ATOM 1641 C C . ARG B 1 9 ? 30.406 18.797 11.125 1 82.31 9 ARG B C 1
ATOM 1643 O O . ARG B 1 9 ? 29.312 18.531 11.625 1 82.31 9 ARG B O 1
ATOM 1650 N N . SER B 1 10 ? 30.562 19.391 10 1 88 10 SER B N 1
ATOM 1651 C CA . SER B 1 10 ? 29.406 19.781 9.195 1 88 10 SER B CA 1
ATOM 1652 C C . SER B 1 10 ? 28.578 18.562 8.789 1 88 10 SER B C 1
ATOM 1654 O O . SER B 1 10 ? 27.344 18.578 8.898 1 88 10 SER B O 1
ATOM 1656 N N . GLU B 1 11 ? 29.312 17.547 8.375 1 90.94 11 GLU B N 1
ATOM 1657 C CA . GLU B 1 11 ? 28.625 16.328 7.973 1 90.94 11 GLU B CA 1
ATOM 1658 C C . GLU B 1 11 ? 27.906 15.68 9.164 1 90.94 11 GLU B C 1
ATOM 1660 O O . GLU B 1 11 ? 26.828 15.117 9.008 1 90.94 11 GLU B O 1
ATOM 1665 N N . ARG B 1 12 ? 28.516 15.797 10.25 1 92.31 12 ARG B N 1
ATOM 1666 C CA . ARG B 1 12 ? 27.938 15.242 11.461 1 92.31 12 ARG B CA 1
ATOM 1667 C C . ARG B 1 12 ? 26.641 15.977 11.836 1 92.31 12 ARG B C 1
ATOM 1669 O O . ARG B 1 12 ? 25.656 15.344 12.195 1 92.31 12 ARG B O 1
ATOM 1676 N N . ILE B 1 13 ? 26.688 17.281 11.734 1 93.81 13 ILE B N 1
ATOM 1677 C CA . ILE B 1 13 ? 25.5 18.078 12.07 1 93.81 13 ILE B CA 1
ATOM 1678 C C . ILE B 1 13 ? 24.391 17.797 11.07 1 93.81 13 ILE B C 1
ATOM 1680 O O . ILE B 1 13 ? 23.219 17.656 11.461 1 93.81 13 ILE B O 1
ATOM 1684 N N . LYS B 1 14 ? 24.797 17.688 9.836 1 95.75 14 LYS B N 1
ATOM 1685 C CA . LYS B 1 14 ? 23.812 17.344 8.805 1 95.75 14 LYS B CA 1
ATOM 1686 C C . LYS B 1 14 ? 23.109 16.031 9.125 1 95.75 14 LYS B C 1
ATOM 1688 O O . LYS B 1 14 ? 21.875 15.953 9.047 1 95.75 14 LYS B O 1
ATOM 1693 N N . GLN B 1 15 ? 23.891 15.102 9.492 1 95.06 15 GLN B N 1
ATOM 1694 C CA . GLN B 1 15 ? 23.328 13.789 9.812 1 95.06 15 GLN B CA 1
ATOM 1695 C C . GLN B 1 15 ? 22.453 13.852 11.062 1 95.06 15 GLN B C 1
ATOM 1697 O O . GLN B 1 15 ? 21.422 13.18 11.148 1 95.06 15 GLN B O 1
ATOM 1702 N N . GLU B 1 16 ? 22.844 14.609 11.969 1 95.5 16 GLU B N 1
ATOM 1703 C CA . GLU B 1 16 ? 22.047 14.781 13.188 1 95.5 16 GLU B CA 1
ATOM 1704 C C . GLU B 1 16 ? 20.688 15.414 12.875 1 95.5 16 GLU B C 1
ATOM 1706 O O . GLU B 1 16 ? 19.672 15.039 13.469 1 95.5 16 GLU B O 1
ATOM 1711 N N . ILE B 1 17 ? 20.75 16.375 11.992 1 96.56 17 ILE B N 1
ATOM 1712 C CA . ILE B 1 17 ? 19.5 17.016 11.562 1 96.56 17 ILE B CA 1
ATOM 1713 C C . ILE B 1 17 ? 18.578 15.961 10.953 1 96.56 17 ILE B C 1
ATOM 1715 O O . ILE B 1 17 ? 17.391 15.883 11.32 1 96.56 17 ILE B O 1
ATOM 1719 N N . LEU B 1 18 ? 19.109 15.148 10.117 1 95.06 18 LEU B N 1
ATOM 1720 C CA . LEU B 1 18 ? 18.312 14.125 9.438 1 95.06 18 LEU B CA 1
ATOM 1721 C C . LEU B 1 18 ? 17.766 13.117 10.43 1 95.06 18 LEU B C 1
ATOM 1723 O O . LEU B 1 18 ? 16.594 12.742 10.359 1 95.06 18 LEU B O 1
ATOM 1727 N N . ASN B 1 19 ? 18.578 12.734 11.367 1 93.31 19 ASN B N 1
ATOM 1728 C CA . ASN B 1 19 ? 18.156 11.773 12.383 1 93.31 19 ASN B CA 1
ATOM 1729 C C . ASN B 1 19 ? 17.031 12.336 13.25 1 93.31 19 ASN B C 1
ATOM 1731 O O . ASN B 1 19 ? 16.047 11.648 13.523 1 93.31 19 ASN B O 1
ATOM 1735 N N . THR B 1 20 ? 17.219 13.523 13.633 1 94.94 20 THR B N 1
ATOM 1736 C CA . THR B 1 20 ? 16.219 14.18 14.477 1 94.94 20 THR B CA 1
ATOM 1737 C C . THR B 1 20 ? 14.906 14.367 13.719 1 94.94 20 THR B C 1
ATOM 1739 O O . THR B 1 20 ? 13.828 14.117 14.266 1 94.94 20 THR B O 1
ATOM 1742 N N . ALA B 1 21 ? 15.047 14.852 12.508 1 93.44 21 ALA B N 1
ATOM 1743 C CA . ALA B 1 21 ? 13.859 15.016 11.672 1 93.44 21 ALA B CA 1
ATOM 1744 C C . ALA B 1 21 ? 13.102 13.695 11.531 1 93.44 21 ALA B C 1
ATOM 1746 O O . ALA B 1 21 ? 11.875 13.664 11.617 1 93.44 21 ALA B O 1
ATOM 1747 N N . MET B 1 22 ? 13.82 12.633 11.281 1 86.75 22 MET B N 1
ATOM 1748 C CA . MET B 1 22 ? 13.227 11.305 11.164 1 86.75 22 MET B CA 1
ATOM 1749 C C . MET B 1 22 ? 12.492 10.922 12.445 1 86.75 22 MET B C 1
ATOM 1751 O O . MET B 1 22 ? 11.375 10.398 12.391 1 86.75 22 MET B O 1
ATOM 1755 N N . GLU B 1 23 ? 13.102 11.18 13.547 1 87.88 23 GLU B N 1
ATOM 1756 C CA . GLU B 1 23 ? 12.492 10.875 14.836 1 87.88 23 GLU B CA 1
ATOM 1757 C C . GLU B 1 23 ? 11.188 11.641 15.023 1 87.88 23 GLU B C 1
ATOM 1759 O O . GLU B 1 23 ? 10.172 11.055 15.43 1 87.88 23 GLU B O 1
ATOM 1764 N N . ILE B 1 24 ? 11.25 12.875 14.734 1 88 24 ILE B N 1
ATOM 1765 C CA . ILE B 1 24 ? 10.055 13.703 14.875 1 88 24 ILE B CA 1
ATOM 1766 C C . ILE B 1 24 ? 8.977 13.227 13.906 1 88 24 ILE B C 1
ATOM 1768 O O . ILE B 1 24 ? 7.805 13.117 14.281 1 88 24 ILE B O 1
ATOM 1772 N N . GLY B 1 25 ? 9.383 12.969 12.695 1 82.38 25 GLY B N 1
ATOM 1773 C CA . GLY B 1 25 ? 8.453 12.469 11.695 1 82.38 25 GLY B CA 1
ATOM 1774 C C . GLY B 1 25 ? 7.766 11.18 12.109 1 82.38 25 GLY B C 1
ATOM 1775 O O . GLY B 1 25 ? 6.562 11.016 11.891 1 82.38 25 GLY B O 1
ATOM 1776 N N . ILE B 1 26 ? 8.508 10.344 12.727 1 75.19 26 ILE B N 1
ATOM 1777 C CA . ILE B 1 26 ? 7.977 9.062 13.188 1 75.19 26 ILE B CA 1
ATOM 1778 C C . ILE B 1 26 ? 7.004 9.297 14.344 1 75.19 26 ILE B C 1
ATOM 1780 O O . ILE B 1 26 ? 5.938 8.68 14.391 1 75.19 26 ILE B O 1
ATOM 1784 N N . GLU B 1 27 ? 7.348 10.195 15.203 1 77 27 GLU B N 1
ATOM 1785 C CA . GLU B 1 27 ? 6.566 10.453 16.406 1 77 27 GLU B CA 1
ATOM 1786 C C . GLU B 1 27 ? 5.297 11.234 16.094 1 77 27 GLU B C 1
ATOM 1788 O O . GLU B 1 27 ? 4.234 10.961 16.641 1 77 27 GLU B O 1
ATOM 1793 N N . GLU B 1 28 ? 5.441 12.203 15.172 1 75.06 28 GLU B N 1
ATOM 1794 C CA . GLU B 1 28 ? 4.359 13.172 15.008 1 75.06 28 GLU B CA 1
ATOM 1795 C C . GLU B 1 28 ? 3.846 13.195 13.57 1 75.06 28 GLU B C 1
ATOM 1797 O O . GLU B 1 28 ? 2.822 13.82 13.281 1 75.06 28 GLU B O 1
ATOM 1802 N N . GLY B 1 29 ? 4.438 12.477 12.758 1 72.06 29 GLY B N 1
ATOM 1803 C CA . GLY B 1 29 ? 4.129 12.586 11.336 1 72.06 29 GLY B CA 1
ATOM 1804 C C . GLY B 1 29 ? 4.965 13.625 10.625 1 72.06 29 GLY B C 1
ATOM 1805 O O . GLY B 1 29 ? 5.273 14.68 11.188 1 72.06 29 GLY B O 1
ATOM 1806 N N . PHE B 1 30 ? 5.25 13.477 9.344 1 74.19 30 PHE B N 1
ATOM 1807 C CA . PHE B 1 30 ? 6.133 14.359 8.602 1 74.19 30 PHE B CA 1
ATOM 1808 C C . PHE B 1 30 ? 5.426 15.664 8.25 1 74.19 30 PHE B C 1
ATOM 1810 O O . PHE B 1 30 ? 6.074 16.688 8.008 1 74.19 30 PHE B O 1
ATOM 1817 N N . GLU B 1 31 ? 4.176 15.578 8.203 1 71.06 31 GLU B N 1
ATOM 1818 C CA . GLU B 1 31 ? 3.42 16.797 7.953 1 71.06 31 GLU B CA 1
ATOM 1819 C C . GLU B 1 31 ? 3.58 17.797 9.102 1 71.06 31 GLU B C 1
ATOM 1821 O O . GLU B 1 31 ? 3.553 19 8.883 1 71.06 31 GLU B O 1
ATOM 1826 N N . ALA B 1 32 ? 3.787 17.297 10.211 1 75.38 32 ALA B N 1
ATOM 1827 C CA . ALA B 1 32 ? 3.906 18.141 11.398 1 75.38 32 ALA B CA 1
ATOM 1828 C C . ALA B 1 32 ? 5.344 18.609 11.602 1 75.38 32 ALA B C 1
ATOM 1830 O O . ALA B 1 32 ? 5.621 19.422 12.484 1 75.38 32 ALA B O 1
ATOM 1831 N N . LEU B 1 33 ? 6.172 18.062 10.797 1 86.12 33 LEU B N 1
ATOM 1832 C CA . LEU B 1 33 ? 7.586 18.406 10.906 1 86.12 33 LEU B CA 1
ATOM 1833 C C . LEU B 1 33 ? 7.812 19.875 10.531 1 86.12 33 LEU B C 1
ATOM 1835 O O . LEU B 1 33 ? 7.262 20.359 9.539 1 86.12 33 LEU B O 1
ATOM 1839 N N . THR B 1 34 ? 8.594 20.625 11.406 1 91.31 34 THR B N 1
ATOM 1840 C CA . THR B 1 34 ? 9.055 21.969 11.078 1 91.31 34 THR B CA 1
ATOM 1841 C C . THR B 1 34 ? 10.531 22.141 11.43 1 91.31 34 THR B C 1
ATOM 1843 O O . THR B 1 34 ? 11.07 21.391 12.242 1 91.31 34 THR B O 1
ATOM 1846 N N . VAL B 1 35 ? 11.094 23.094 10.789 1 95.31 35 VAL B N 1
ATOM 1847 C CA . VAL B 1 35 ? 12.484 23.422 11.094 1 95.31 35 VAL B CA 1
ATOM 1848 C C . VAL B 1 35 ? 12.617 23.812 12.562 1 95.31 35 VAL B C 1
ATOM 1850 O O . VAL B 1 35 ? 13.586 23.438 13.227 1 95.31 35 VAL B O 1
ATOM 1853 N N . ARG B 1 36 ? 11.648 24.5 13.078 1 95.81 36 ARG B N 1
ATOM 1854 C CA . ARG B 1 36 ? 11.672 24.922 14.469 1 95.81 36 ARG B CA 1
ATOM 1855 C C . ARG B 1 36 ? 11.656 23.734 15.414 1 95.81 36 ARG B C 1
ATOM 1857 O O . ARG B 1 36 ? 12.398 23.703 16.406 1 95.81 36 ARG B O 1
ATOM 1864 N N . LYS B 1 37 ? 10.883 22.719 15.18 1 95.75 37 LYS B N 1
ATOM 1865 C CA . LYS B 1 37 ? 10.844 21.516 16 1 95.75 37 LYS B CA 1
ATOM 1866 C C . LYS B 1 37 ? 12.195 20.812 16.031 1 95.75 37 LYS B C 1
ATOM 1868 O O . LYS B 1 37 ? 12.633 20.328 17.078 1 95.75 37 LYS B O 1
ATOM 1873 N N . ILE B 1 38 ? 12.789 20.734 14.891 1 97 38 ILE B N 1
ATOM 1874 C CA . ILE B 1 38 ? 14.094 20.094 14.766 1 97 38 ILE B CA 1
ATOM 1875 C C . ILE B 1 38 ? 15.125 20.859 15.594 1 97 38 ILE B C 1
ATOM 1877 O O . ILE B 1 38 ? 15.852 20.281 16.391 1 97 38 ILE B O 1
ATOM 1881 N N . SER B 1 39 ? 15.188 22.219 15.383 1 97 39 SER B N 1
ATOM 1882 C CA . SER B 1 39 ? 16.156 23.047 16.078 1 97 39 SER B CA 1
ATOM 1883 C C . SER B 1 39 ? 15.969 22.953 17.594 1 97 39 SER B C 1
ATOM 1885 O O . SER B 1 39 ? 16.938 22.828 18.344 1 97 39 SER B O 1
ATOM 1887 N N . ASP B 1 40 ? 14.742 22.922 18.016 1 96.62 40 ASP B N 1
ATOM 1888 C CA . ASP B 1 40 ? 14.438 22.844 19.453 1 96.62 40 ASP B CA 1
ATOM 1889 C C . ASP B 1 40 ? 14.906 21.516 20.031 1 96.62 40 ASP B C 1
ATOM 1891 O O . ASP B 1 40 ? 15.508 21.5 21.109 1 96.62 40 ASP B O 1
ATOM 1895 N N . ARG B 1 41 ? 14.68 20.516 19.359 1 95.88 41 ARG B N 1
ATOM 1896 C CA . ARG B 1 41 ? 15.039 19.188 19.859 1 95.88 41 ARG B CA 1
ATOM 1897 C C . ARG B 1 41 ? 16.547 19.016 19.906 1 95.88 41 ARG B C 1
ATOM 1899 O O . ARG B 1 41 ? 17.078 18.328 20.797 1 95.88 41 ARG B O 1
ATOM 1906 N N . MET B 1 42 ? 17.234 19.562 19.031 1 95.94 42 MET B N 1
ATOM 1907 C CA . MET B 1 42 ? 18.688 19.422 18.938 1 95.94 42 MET B CA 1
ATOM 1908 C C . MET B 1 42 ? 19.391 20.469 19.812 1 95.94 42 MET B C 1
ATOM 1910 O O . MET B 1 42 ? 20.609 20.391 20 1 95.94 42 MET B O 1
ATOM 1914 N N . ASP B 1 43 ? 18.656 21.438 20.266 1 95.94 43 ASP B N 1
ATOM 1915 C CA . ASP B 1 43 ? 19.203 22.578 21 1 95.94 43 ASP B CA 1
ATOM 1916 C C . ASP B 1 43 ? 20.172 23.375 20.125 1 95.94 43 ASP B C 1
ATOM 1918 O O . ASP B 1 43 ? 21.297 23.656 20.531 1 95.94 43 ASP B O 1
ATOM 1922 N N . TYR B 1 44 ? 19.781 23.516 18.938 1 94.12 44 TYR B N 1
ATOM 1923 C CA . TYR B 1 44 ? 20.438 24.406 17.969 1 94.12 44 TYR B CA 1
ATOM 1924 C C . TYR B 1 44 ? 19.516 25.547 17.578 1 94.12 44 TYR B C 1
ATOM 1926 O O . TYR B 1 44 ? 18.312 25.516 17.844 1 94.12 44 TYR B O 1
ATOM 1934 N N . THR B 1 45 ? 20.094 26.641 16.984 1 94.19 45 THR B N 1
ATOM 1935 C CA . THR B 1 45 ? 19.297 27.688 16.375 1 94.19 45 THR B CA 1
ATOM 1936 C C . THR B 1 45 ? 18.781 27.266 15.008 1 94.19 45 THR B C 1
ATOM 1938 O O . THR B 1 45 ? 19.344 26.375 14.375 1 94.19 45 THR B O 1
ATOM 1941 N N . THR B 1 46 ? 17.703 27.891 14.586 1 95.56 46 THR B N 1
ATOM 1942 C CA . THR B 1 46 ? 17.188 27.594 13.25 1 95.56 46 THR B CA 1
ATOM 1943 C C . THR B 1 46 ? 18.234 27.938 12.188 1 95.56 46 THR B C 1
ATOM 1945 O O . THR B 1 46 ? 18.266 27.297 11.133 1 95.56 46 THR B O 1
ATOM 1948 N N . GLY B 1 47 ? 19.094 28.891 12.469 1 94.81 47 GLY B N 1
ATOM 1949 C CA . GLY B 1 47 ? 20.141 29.266 11.539 1 94.81 47 GLY B CA 1
ATOM 1950 C C . GLY B 1 47 ? 21.062 28.109 11.188 1 94.81 47 GLY B C 1
ATOM 1951 O O . GLY B 1 47 ? 21.469 27.969 10.031 1 94.81 47 GLY B O 1
ATOM 1952 N N . VAL B 1 48 ? 21.391 27.359 12.141 1 94.62 48 VAL B N 1
ATOM 1953 C CA . VAL B 1 48 ? 22.25 26.203 11.938 1 94.62 48 VAL B CA 1
ATOM 1954 C C . VAL B 1 48 ? 21.578 25.219 10.984 1 94.62 48 VAL B C 1
ATOM 1956 O O . VAL B 1 48 ? 22.219 24.656 10.102 1 94.62 48 VAL B O 1
ATOM 1959 N N . ILE B 1 49 ? 20.25 24.953 11.141 1 97.31 49 ILE B N 1
ATOM 1960 C CA . ILE B 1 49 ? 19.5 24.031 10.281 1 97.31 49 ILE B CA 1
ATOM 1961 C C . ILE B 1 49 ? 19.484 24.578 8.852 1 97.31 49 ILE B C 1
ATOM 1963 O O . ILE B 1 49 ? 19.734 23.828 7.898 1 97.31 49 ILE B O 1
ATOM 1967 N N . TYR B 1 50 ? 19.297 25.906 8.742 1 95.94 50 TYR B N 1
ATOM 1968 C CA . TYR B 1 50 ? 19.156 26.531 7.434 1 95.94 50 TYR B CA 1
ATOM 1969 C C . TYR B 1 50 ? 20.5 26.594 6.715 1 95.94 50 TYR B C 1
ATOM 1971 O O . TYR B 1 50 ? 20.547 26.766 5.496 1 95.94 50 TYR B O 1
ATOM 1979 N N . HIS B 1 51 ? 21.5 26.484 7.457 1 95.5 51 HIS B N 1
ATOM 1980 C CA . HIS B 1 51 ? 22.828 26.391 6.855 1 95.5 51 HIS B CA 1
ATOM 1981 C C . HIS B 1 51 ? 22.969 25.109 6.027 1 95.5 51 HIS B C 1
ATOM 1983 O O . HIS B 1 51 ? 23.688 25.094 5.031 1 95.5 51 HIS B O 1
ATOM 1989 N N . HIS B 1 52 ? 22.281 24.125 6.406 1 96.62 52 HIS B N 1
ATOM 1990 C CA . HIS B 1 52 ? 22.422 22.812 5.77 1 96.62 52 HIS B CA 1
ATOM 1991 C C . HIS B 1 52 ? 21.25 22.531 4.832 1 96.62 52 HIS B C 1
ATOM 1993 O O . HIS B 1 52 ? 21.422 21.812 3.838 1 96.62 52 HIS B O 1
ATOM 1999 N N . PHE B 1 53 ? 20.078 22.969 5.203 1 97.38 53 PHE B N 1
ATOM 2000 C CA . PHE B 1 53 ? 18.875 22.688 4.422 1 97.38 53 PHE B CA 1
ATOM 2001 C C . PHE B 1 53 ? 18.047 23.953 4.254 1 97.38 53 PHE B C 1
ATOM 2003 O O . PHE B 1 53 ? 17.828 24.688 5.215 1 97.38 53 PHE B O 1
ATOM 2010 N N . LYS B 1 54 ? 17.484 24.094 3.051 1 95.75 54 LYS B N 1
ATOM 2011 C CA . LYS B 1 54 ? 16.719 25.297 2.719 1 95.75 54 LYS B CA 1
ATOM 2012 C C . LYS B 1 54 ? 15.359 25.312 3.412 1 95.75 54 LYS B C 1
ATOM 2014 O O . LYS B 1 54 ? 14.859 26.359 3.793 1 95.75 54 LYS B O 1
ATOM 2019 N N . ASP B 1 55 ? 14.781 24.125 3.508 1 93.38 55 ASP B N 1
ATOM 2020 C CA . ASP B 1 55 ? 13.453 23.984 4.094 1 93.38 55 ASP B CA 1
ATOM 2021 C C . ASP B 1 55 ? 1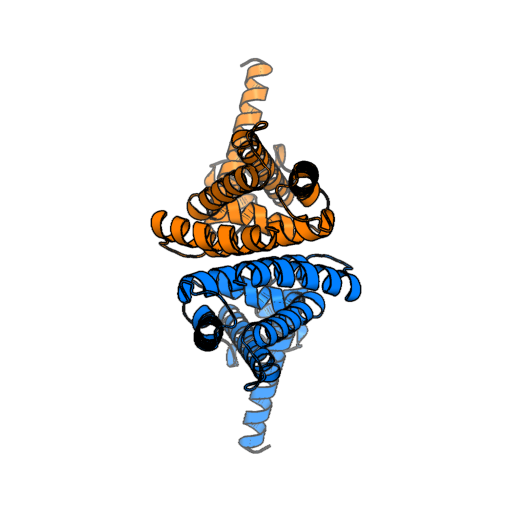3.203 22.547 4.535 1 93.38 55 ASP B C 1
ATOM 2023 O O . ASP B 1 55 ? 14.07 21.688 4.387 1 93.38 55 ASP B O 1
ATOM 2027 N N . LYS B 1 56 ? 12.102 22.391 5.109 1 91.06 56 LYS B N 1
ATOM 2028 C CA . LYS B 1 56 ? 11.766 21.047 5.609 1 91.06 56 LYS B CA 1
ATOM 2029 C C . LYS B 1 56 ? 11.664 20.047 4.473 1 91.06 56 LYS B C 1
ATOM 2031 O O . LYS B 1 56 ? 11.961 18.859 4.656 1 91.06 56 LYS B O 1
ATOM 2036 N N . GLN B 1 57 ? 11.266 20.531 3.307 1 87.88 57 GLN B N 1
ATOM 2037 C CA . GLN B 1 57 ? 11.125 19.609 2.182 1 87.88 57 GLN B CA 1
ATOM 2038 C C . GLN B 1 57 ? 12.477 19.031 1.77 1 87.88 57 GLN B C 1
ATOM 2040 O O . GLN B 1 57 ? 12.578 17.844 1.454 1 87.88 57 GLN B O 1
ATOM 2045 N N . GLU B 1 58 ? 13.391 19.828 1.723 1 92.44 58 GLU B N 1
ATOM 2046 C CA . GLU B 1 58 ? 14.734 19.344 1.403 1 92.44 58 GLU B CA 1
ATOM 2047 C C . GLU B 1 58 ? 15.203 18.297 2.418 1 92.44 58 GLU B C 1
ATOM 2049 O O . GLU B 1 58 ? 15.891 17.344 2.062 1 92.44 58 GLU B O 1
ATOM 2054 N N . ILE B 1 59 ? 14.898 18.531 3.662 1 93.5 59 ILE B N 1
ATOM 2055 C CA . ILE B 1 59 ? 15.234 17.578 4.719 1 93.5 59 ILE B CA 1
ATOM 2056 C C . ILE B 1 59 ? 14.531 16.25 4.457 1 93.5 59 ILE B C 1
ATOM 2058 O O . ILE B 1 59 ? 15.164 15.188 4.484 1 93.5 59 ILE B O 1
ATOM 2062 N N . ILE B 1 60 ? 13.305 16.312 4.148 1 86.12 60 ILE B N 1
ATOM 2063 C CA . ILE B 1 60 ? 12.508 15.125 3.887 1 86.12 60 ILE B CA 1
ATOM 2064 C C . ILE B 1 60 ? 13.055 14.398 2.662 1 86.12 60 ILE B C 1
ATOM 2066 O O . ILE B 1 60 ? 13.195 13.172 2.672 1 86.12 60 ILE B O 1
ATOM 2070 N N . ASP B 1 61 ? 13.391 15.133 1.668 1 85.44 61 ASP B N 1
ATOM 2071 C CA . ASP B 1 61 ? 13.945 14.555 0.448 1 85.44 61 ASP B CA 1
ATOM 2072 C C . ASP B 1 61 ? 15.234 13.789 0.74 1 85.44 61 ASP B C 1
ATOM 2074 O O . ASP B 1 61 ? 15.453 12.703 0.201 1 85.44 61 ASP B O 1
ATOM 2078 N N . GLU B 1 62 ? 16.016 14.406 1.51 1 90.06 62 GLU B N 1
ATOM 2079 C CA . GLU B 1 62 ? 17.297 13.773 1.842 1 90.06 62 GLU B CA 1
ATOM 2080 C C . GLU B 1 62 ? 17.078 12.508 2.662 1 90.06 62 GLU B C 1
ATOM 2082 O O . GLU B 1 62 ? 17.781 11.516 2.473 1 90.06 62 GLU B O 1
ATOM 2087 N N . ILE B 1 63 ? 16.172 12.539 3.555 1 88.56 63 ILE B N 1
ATOM 2088 C CA . ILE B 1 63 ? 15.836 11.359 4.34 1 88.56 63 ILE B CA 1
ATOM 2089 C C . ILE B 1 63 ? 15.359 10.242 3.416 1 88.56 63 ILE B C 1
ATOM 2091 O O . ILE B 1 63 ? 15.789 9.094 3.549 1 88.56 63 ILE B O 1
ATOM 2095 N N . GLN B 1 64 ? 14.508 10.531 2.523 1 83.19 64 GLN B N 1
ATOM 2096 C CA . GLN B 1 64 ? 13.984 9.562 1.564 1 83.19 64 GLN B CA 1
ATOM 2097 C C . GLN B 1 64 ? 15.109 8.984 0.705 1 83.19 64 GLN B C 1
ATOM 2099 O O . GLN B 1 64 ? 15.148 7.773 0.463 1 83.19 64 GLN B O 1
ATOM 2104 N N . LYS B 1 65 ? 15.914 9.898 0.221 1 85.31 65 LYS B N 1
ATOM 2105 C CA . LYS B 1 65 ? 17.047 9.461 -0.587 1 85.31 65 LYS B CA 1
ATOM 2106 C C . LYS B 1 65 ? 17.922 8.477 0.181 1 85.31 65 LYS B C 1
ATOM 2108 O O . LYS B 1 65 ? 18.328 7.445 -0.358 1 85.31 65 LYS B O 1
ATOM 2113 N N . ASN B 1 66 ? 18.203 8.82 1.414 1 86.56 66 ASN B N 1
ATOM 2114 C CA . ASN B 1 66 ? 19.016 7.949 2.254 1 86.56 66 ASN B CA 1
ATOM 2115 C C . ASN B 1 66 ? 18.328 6.609 2.5 1 86.56 66 ASN B C 1
ATOM 2117 O O . ASN B 1 66 ? 18.969 5.562 2.494 1 86.56 66 ASN B O 1
ATOM 2121 N N . ALA B 1 67 ? 17.078 6.652 2.762 1 81.94 67 ALA B N 1
ATOM 2122 C CA . ALA B 1 67 ? 16.312 5.43 2.988 1 81.94 67 ALA B CA 1
ATOM 2123 C C . ALA B 1 67 ? 16.328 4.535 1.753 1 81.94 67 ALA B C 1
ATOM 2125 O O . ALA B 1 67 ? 16.438 3.314 1.864 1 81.94 67 ALA B O 1
ATOM 2126 N N . ASN B 1 68 ? 16.203 5.129 0.586 1 80.75 68 ASN B N 1
ATOM 2127 C CA . ASN B 1 68 ? 16.234 4.391 -0.672 1 80.75 68 ASN B CA 1
ATOM 2128 C C . ASN B 1 68 ? 17.594 3.732 -0.889 1 80.75 68 ASN B C 1
ATOM 2130 O O . ASN B 1 68 ? 17.672 2.592 -1.347 1 80.75 68 ASN B O 1
ATOM 2134 N N . LEU B 1 69 ? 18.594 4.492 -0.592 1 83.94 69 LEU B N 1
ATOM 2135 C CA . LEU B 1 69 ? 19.938 3.965 -0.736 1 83.94 69 LEU B CA 1
ATOM 2136 C C . LEU B 1 69 ? 20.172 2.789 0.209 1 83.94 69 LEU B C 1
ATOM 2138 O O . LEU B 1 69 ? 20.797 1.791 -0.171 1 83.94 69 LEU B O 1
ATOM 2142 N N . GLU B 1 70 ? 19.719 2.947 1.359 1 84.94 70 GLU B N 1
ATOM 2143 C CA . GLU B 1 70 ? 19.844 1.863 2.33 1 84.94 70 GLU B CA 1
ATOM 2144 C C . GLU B 1 70 ? 19.078 0.623 1.874 1 84.94 70 GLU B C 1
ATOM 2146 O O . GLU B 1 70 ? 19.562 -0.502 2.051 1 84.94 70 GLU B O 1
ATOM 2151 N N . MET B 1 71 ? 17.922 0.787 1.335 1 83.62 71 MET B N 1
ATOM 2152 C CA . MET B 1 71 ? 17.141 -0.325 0.814 1 83.62 71 MET B CA 1
ATOM 2153 C C . MET B 1 71 ? 17.859 -1.012 -0.34 1 83.62 71 MET B C 1
ATOM 2155 O O . MET B 1 71 ? 17.891 -2.242 -0.414 1 83.62 71 MET B O 1
ATOM 2159 N N . LYS B 1 72 ? 18.391 -0.221 -1.198 1 84 72 LYS B N 1
ATOM 2160 C CA . LYS B 1 72 ? 19.156 -0.767 -2.316 1 84 72 LYS B CA 1
ATOM 2161 C C . LYS B 1 72 ? 20.312 -1.632 -1.82 1 84 72 LYS B C 1
ATOM 2163 O O . LYS B 1 72 ? 20.547 -2.725 -2.34 1 84 72 LYS B O 1
ATOM 2168 N N . LYS B 1 73 ? 21 -1.083 -0.833 1 88.69 73 LYS B N 1
ATOM 2169 C CA . LYS B 1 73 ? 22.109 -1.827 -0.254 1 88.69 73 LYS B CA 1
ATOM 2170 C C . LYS B 1 73 ? 21.641 -3.146 0.348 1 88.69 73 LYS B C 1
ATOM 2172 O O . LYS B 1 73 ? 22.312 -4.176 0.208 1 88.69 73 LYS B O 1
ATOM 2177 N N . ARG B 1 74 ? 20.562 -3.129 0.977 1 86.69 74 ARG B N 1
ATOM 2178 C CA . ARG B 1 74 ? 19.984 -4.324 1.591 1 86.69 74 ARG B CA 1
ATOM 2179 C C . ARG B 1 74 ? 19.656 -5.375 0.537 1 86.69 74 ARG B C 1
ATOM 2181 O O . ARG B 1 74 ? 19.922 -6.562 0.727 1 86.69 74 ARG B O 1
ATOM 2188 N N . ILE B 1 75 ? 19.062 -4.957 -0.527 1 86.31 75 ILE B N 1
ATOM 2189 C CA . ILE B 1 75 ? 18.656 -5.844 -1.611 1 86.31 75 ILE B CA 1
ATOM 2190 C C . ILE B 1 75 ? 19.891 -6.488 -2.236 1 86.31 75 ILE B C 1
ATOM 2192 O O . ILE B 1 75 ? 19.953 -7.707 -2.414 1 86.31 75 ILE B O 1
ATOM 2196 N N . LEU B 1 76 ? 20.891 -5.656 -2.523 1 88 76 LEU B N 1
ATOM 2197 C CA . LEU B 1 76 ? 22.094 -6.152 -3.174 1 88 76 LEU B CA 1
ATOM 2198 C C . LEU B 1 76 ? 22.844 -7.129 -2.268 1 88 76 LEU B C 1
ATOM 2200 O O . LEU B 1 76 ? 23.453 -8.086 -2.748 1 88 76 LEU B O 1
ATOM 2204 N N . ALA B 1 77 ? 22.719 -6.906 -1.003 1 92.56 77 ALA B N 1
ATOM 2205 C CA . ALA B 1 77 ? 23.438 -7.727 -0.028 1 92.56 77 ALA B CA 1
ATOM 2206 C C . ALA B 1 77 ? 22.844 -9.133 0.048 1 92.56 77 ALA B C 1
ATOM 2208 O O . ALA B 1 77 ? 23.531 -10.086 0.413 1 92.56 77 ALA B O 1
ATOM 2209 N N . VAL B 1 78 ? 21.609 -9.32 -0.307 1 94.25 78 VAL B N 1
ATOM 2210 C CA . VAL B 1 78 ? 20.969 -10.617 -0.113 1 94.25 78 VAL B CA 1
ATOM 2211 C C . VAL B 1 78 ? 20.953 -11.383 -1.431 1 94.25 78 VAL B C 1
ATOM 2213 O O . VAL B 1 78 ? 20.703 -12.594 -1.447 1 94.25 78 VAL B O 1
ATOM 2216 N N . LEU B 1 79 ? 21.141 -10.742 -2.516 1 91.88 79 LEU B N 1
ATOM 2217 C CA . LEU B 1 79 ? 21.109 -11.391 -3.822 1 91.88 79 LEU B CA 1
ATOM 2218 C C . LEU B 1 79 ? 22.281 -12.359 -3.969 1 91.88 79 LEU B C 1
ATOM 2220 O O . LEU B 1 79 ? 23.391 -12.062 -3.545 1 91.88 79 LEU B O 1
ATOM 2224 N N . LYS B 1 80 ? 21.984 -13.523 -4.5 1 92.5 80 LYS B N 1
ATOM 2225 C CA . LYS B 1 80 ? 23 -14.531 -4.836 1 92.5 80 LYS B CA 1
ATOM 2226 C C . LYS B 1 80 ? 23.031 -14.781 -6.34 1 92.5 80 LYS B C 1
ATOM 2228 O O . LYS B 1 80 ? 22.109 -15.375 -6.902 1 92.5 80 LYS B O 1
ATOM 2233 N N . PRO B 1 81 ? 24.156 -14.422 -6.984 1 86.25 81 PRO B N 1
ATOM 2234 C CA . PRO B 1 81 ? 24.234 -14.516 -8.445 1 86.25 81 PRO B CA 1
ATOM 2235 C C . PRO B 1 81 ? 24.094 -15.953 -8.945 1 86.25 81 PRO B C 1
ATOM 2237 O O . PRO B 1 81 ? 23.672 -16.172 -10.086 1 86.25 81 PRO B O 1
ATOM 2240 N N . ASP B 1 82 ? 24.375 -16.906 -8.156 1 89.5 82 ASP B N 1
ATOM 2241 C CA . ASP B 1 82 ? 24.375 -18.297 -8.578 1 89.5 82 ASP B CA 1
ATOM 2242 C C . ASP B 1 82 ? 23.016 -18.953 -8.305 1 89.5 82 ASP B C 1
ATOM 2244 O O . ASP B 1 82 ? 22.859 -20.172 -8.508 1 89.5 82 ASP B O 1
ATOM 2248 N N . ARG B 1 83 ? 22.078 -18.203 -7.82 1 91.38 83 ARG B N 1
ATOM 2249 C CA . ARG B 1 83 ? 20.766 -18.75 -7.516 1 91.38 83 ARG B CA 1
ATOM 2250 C C . ARG B 1 83 ? 19.719 -18.25 -8.516 1 91.38 83 ARG B C 1
ATOM 2252 O O . ARG B 1 83 ? 19.953 -17.297 -9.242 1 91.38 83 ARG B O 1
ATOM 2259 N N . GLY B 1 84 ? 18.625 -19.016 -8.625 1 92.75 84 GLY B N 1
ATOM 2260 C CA . GLY B 1 84 ? 17.578 -18.719 -9.578 1 92.75 84 GLY B CA 1
ATOM 2261 C C . GLY B 1 84 ? 16.719 -17.531 -9.18 1 92.75 84 GLY B C 1
ATOM 2262 O O . GLY B 1 84 ? 16.938 -16.953 -8.109 1 92.75 84 GLY B O 1
ATOM 2263 N N . PHE B 1 85 ? 15.852 -17.172 -10.047 1 95.38 85 PHE B N 1
ATOM 2264 C CA . PHE B 1 85 ? 14.977 -16.016 -9.898 1 95.38 85 PHE B CA 1
ATOM 2265 C C . PHE B 1 85 ? 14.141 -16.125 -8.625 1 95.38 85 PHE B C 1
ATOM 2267 O O . PHE B 1 85 ? 14.148 -15.219 -7.789 1 95.38 85 PHE B O 1
ATOM 2274 N N . ILE B 1 86 ? 13.469 -17.312 -8.414 1 95.69 86 ILE B N 1
ATOM 2275 C CA . ILE B 1 86 ? 12.523 -17.469 -7.316 1 95.69 86 ILE B CA 1
ATOM 2276 C C . ILE B 1 86 ? 13.258 -17.359 -5.984 1 95.69 86 ILE B C 1
ATOM 2278 O O . ILE B 1 86 ? 12.789 -16.688 -5.062 1 95.69 86 ILE B O 1
ATOM 2282 N N . GLU B 1 87 ? 14.359 -17.984 -5.859 1 95.31 87 GLU B N 1
ATOM 2283 C CA . GLU B 1 87 ? 15.133 -17.938 -4.625 1 95.31 87 GLU B CA 1
ATOM 2284 C C . GLU B 1 87 ? 15.594 -16.516 -4.328 1 95.31 87 GLU B C 1
ATOM 2286 O O . GLU B 1 87 ? 15.461 -16.031 -3.199 1 95.31 87 GLU B O 1
ATOM 2291 N N . ASN B 1 88 ? 16.156 -15.805 -5.328 1 94.62 88 ASN B N 1
ATOM 2292 C CA . ASN B 1 88 ? 16.641 -14.445 -5.141 1 94.62 88 ASN B CA 1
ATOM 2293 C C . ASN B 1 88 ? 15.484 -13.492 -4.816 1 94.62 88 ASN B C 1
ATOM 2295 O O . ASN B 1 88 ? 15.609 -12.648 -3.926 1 94.62 88 ASN B O 1
ATOM 2299 N N . ALA B 1 89 ? 14.406 -13.609 -5.566 1 95.75 89 ALA B N 1
ATOM 2300 C CA . ALA B 1 89 ? 13.242 -12.781 -5.27 1 95.75 89 ALA B CA 1
ATOM 2301 C C . ALA B 1 89 ? 12.75 -13.016 -3.846 1 95.75 89 ALA B C 1
ATOM 2303 O O . ALA B 1 89 ? 12.438 -12.062 -3.125 1 95.75 89 ALA B O 1
ATOM 2304 N N . THR B 1 90 ? 12.711 -14.305 -3.422 1 97.12 90 THR B N 1
ATOM 2305 C CA . THR B 1 90 ? 12.273 -14.656 -2.074 1 97.12 90 THR B CA 1
ATOM 2306 C C . THR B 1 90 ? 13.172 -14.008 -1.026 1 97.12 90 THR B C 1
ATOM 2308 O O . THR B 1 90 ? 12.688 -13.453 -0.039 1 97.12 90 THR B O 1
ATOM 2311 N N . ARG B 1 91 ? 14.414 -14.047 -1.214 1 96.06 91 ARG B N 1
ATOM 2312 C CA . ARG B 1 91 ? 15.367 -13.453 -0.288 1 96.06 91 ARG B CA 1
ATOM 2313 C C . ARG B 1 91 ? 15.172 -11.945 -0.182 1 96.06 91 ARG B C 1
ATOM 2315 O O . ARG B 1 91 ? 15.172 -11.391 0.917 1 96.06 91 ARG B O 1
ATOM 2322 N N . VAL B 1 92 ? 15.062 -11.312 -1.324 1 94.88 92 VAL B N 1
ATOM 2323 C CA . VAL B 1 92 ? 14.898 -9.859 -1.363 1 94.88 92 VAL B CA 1
ATOM 2324 C C . VAL B 1 92 ? 13.617 -9.469 -0.63 1 94.88 92 VAL B C 1
ATOM 2326 O O . VAL B 1 92 ? 13.641 -8.625 0.27 1 94.88 92 VAL B O 1
ATOM 2329 N N . PHE B 1 93 ? 12.523 -10.086 -0.954 1 96.56 93 PHE B N 1
ATOM 2330 C CA . PHE B 1 93 ? 11.242 -9.695 -0.373 1 96.56 93 PHE B CA 1
ATOM 2331 C C . PHE B 1 93 ? 11.18 -10.07 1.104 1 96.56 93 PHE B C 1
ATOM 2333 O O . PHE B 1 93 ? 10.539 -9.383 1.896 1 96.56 93 PHE B O 1
ATOM 2340 N N . HIS B 1 94 ? 11.867 -11.148 1.456 1 97.19 94 HIS B N 1
ATOM 2341 C CA . HIS B 1 94 ? 11.984 -11.484 2.871 1 97.19 94 HIS B CA 1
ATOM 2342 C C . HIS B 1 94 ? 12.703 -10.383 3.643 1 97.19 94 HIS B C 1
ATOM 2344 O O . HIS B 1 94 ? 12.273 -10.008 4.734 1 97.19 94 HIS B O 1
ATOM 2350 N N . SER B 1 95 ? 13.758 -9.906 3.09 1 94.62 95 SER B N 1
ATOM 2351 C CA . SER B 1 95 ? 14.508 -8.82 3.719 1 94.62 95 SER B CA 1
ATOM 2352 C C . SER B 1 95 ? 13.648 -7.566 3.861 1 94.62 95 SER B C 1
ATOM 2354 O O . SER B 1 95 ? 13.734 -6.863 4.871 1 94.62 95 SER B O 1
ATOM 2356 N N . VAL B 1 96 ? 12.891 -7.262 2.863 1 93.25 96 VAL B N 1
ATOM 2357 C CA . VAL B 1 96 ? 12 -6.105 2.902 1 93.25 96 VAL B CA 1
ATOM 2358 C C . VAL B 1 96 ? 10.945 -6.305 3.982 1 93.25 96 VAL B C 1
ATOM 2360 O O . VAL B 1 96 ? 10.594 -5.363 4.699 1 93.25 96 VAL B O 1
ATOM 2363 N N . MET B 1 97 ? 10.445 -7.504 4.113 1 95.88 97 MET B N 1
ATOM 2364 C CA . MET B 1 97 ? 9.469 -7.797 5.164 1 95.88 97 MET B CA 1
ATOM 2365 C C . MET B 1 97 ? 10.062 -7.527 6.543 1 95.88 97 MET B C 1
ATOM 2367 O O . MET B 1 97 ? 9.398 -6.949 7.406 1 95.88 97 MET B O 1
ATOM 2371 N N . GLU B 1 98 ? 11.289 -7.945 6.719 1 94.44 98 GLU B N 1
ATOM 2372 C CA . GLU B 1 98 ? 11.969 -7.699 7.988 1 94.44 98 GLU B CA 1
ATOM 2373 C C . GLU B 1 98 ? 12.031 -6.203 8.297 1 94.44 98 GLU B C 1
ATOM 2375 O O . GLU B 1 98 ? 11.828 -5.793 9.438 1 94.44 98 GLU B O 1
ATOM 2380 N N . LEU B 1 99 ? 12.344 -5.504 7.312 1 90.69 99 LEU B N 1
ATOM 2381 C CA . LEU B 1 99 ? 12.383 -4.055 7.477 1 90.69 99 LEU B CA 1
ATOM 2382 C C . LEU B 1 99 ? 11 -3.512 7.836 1 90.69 99 LEU B C 1
ATOM 2384 O O . LEU B 1 99 ? 10.875 -2.668 8.727 1 90.69 99 LEU B O 1
ATOM 2388 N N . ALA B 1 100 ? 9.969 -3.967 7.125 1 90.69 100 ALA B N 1
ATOM 2389 C CA . ALA B 1 100 ? 8.602 -3.504 7.332 1 90.69 100 ALA B CA 1
ATOM 2390 C C . ALA B 1 100 ? 8.141 -3.777 8.758 1 90.69 100 ALA B C 1
ATOM 2392 O O . ALA B 1 100 ? 7.371 -2.998 9.328 1 90.69 100 ALA B O 1
ATOM 2393 N N . ILE B 1 101 ? 8.617 -4.867 9.297 1 92.81 101 ILE B N 1
ATOM 2394 C CA . ILE B 1 101 ? 8.172 -5.281 10.625 1 92.81 101 ILE B CA 1
ATOM 2395 C C . ILE B 1 101 ? 9.016 -4.59 11.688 1 92.81 101 ILE B C 1
ATOM 2397 O O . ILE B 1 101 ? 8.484 -4.074 12.68 1 92.81 101 ILE B O 1
ATOM 2401 N N . ASN B 1 102 ? 10.344 -4.508 11.5 1 89.31 102 ASN B N 1
ATOM 2402 C CA . ASN B 1 102 ? 11.258 -4.066 12.547 1 89.31 102 ASN B CA 1
ATOM 2403 C C . ASN B 1 102 ? 11.477 -2.555 12.5 1 89.31 102 ASN B C 1
ATOM 2405 O O . ASN B 1 102 ? 11.844 -1.943 13.5 1 89.31 102 ASN B O 1
ATOM 2409 N N . GLU B 1 103 ? 11.383 -1.968 11.398 1 84.19 103 GLU B N 1
ATOM 2410 C CA . GLU B 1 103 ? 11.562 -0.539 11.172 1 84.19 103 GLU B CA 1
ATOM 2411 C C . GLU B 1 103 ? 10.375 0.057 10.422 1 84.19 103 GLU B C 1
ATOM 2413 O O . GLU B 1 103 ? 10.539 0.681 9.375 1 84.19 103 GLU B O 1
ATOM 2418 N N . ARG B 1 104 ? 9.25 -0.063 11.047 1 83.5 104 ARG B N 1
ATOM 2419 C CA . ARG B 1 104 ? 7.969 0.258 10.414 1 83.5 104 ARG B CA 1
ATOM 2420 C C . ARG B 1 104 ? 7.957 1.693 9.906 1 83.5 104 ARG B C 1
ATOM 2422 O O . ARG B 1 104 ? 7.496 1.956 8.789 1 83.5 104 ARG B O 1
ATOM 2429 N N . GLU B 1 105 ? 8.492 2.615 10.695 1 76.12 105 GLU B N 1
ATOM 2430 C CA . GLU B 1 105 ? 8.445 4.027 10.328 1 76.12 105 GLU B CA 1
ATOM 2431 C C . GLU B 1 105 ? 9.359 4.316 9.141 1 76.12 105 GLU B C 1
ATOM 2433 O O . GLU B 1 105 ? 9 5.105 8.258 1 76.12 105 GLU B O 1
ATOM 2438 N N . ARG B 1 106 ? 10.438 3.695 9.203 1 77.38 106 ARG B N 1
ATOM 2439 C CA . ARG B 1 106 ? 11.359 3.855 8.086 1 77.38 106 ARG B CA 1
ATOM 2440 C C . ARG B 1 106 ? 10.758 3.289 6.801 1 77.38 106 ARG B C 1
ATOM 2442 O O . ARG B 1 106 ? 10.836 3.92 5.742 1 77.38 106 ARG B O 1
ATOM 2449 N N . TYR B 1 107 ? 10.156 2.105 6.883 1 84 107 TYR B N 1
ATOM 2450 C CA . TYR B 1 107 ? 9.516 1.486 5.727 1 84 107 TYR B CA 1
ATOM 2451 C C . TYR B 1 107 ? 8.406 2.373 5.176 1 84 107 TYR B C 1
ATOM 2453 O O . TYR B 1 107 ? 8.328 2.602 3.965 1 84 107 TYR B O 1
ATOM 2461 N N . ASN B 1 108 ? 7.648 2.865 6.039 1 77.75 108 ASN B N 1
ATOM 2462 C CA . ASN B 1 108 ? 6.5 3.666 5.633 1 77.75 108 ASN B CA 1
ATOM 2463 C C . ASN B 1 108 ? 6.934 4.969 4.961 1 77.75 108 ASN B C 1
ATOM 2465 O O . ASN B 1 108 ? 6.262 5.457 4.055 1 77.75 108 ASN B O 1
ATOM 2469 N N . LEU B 1 109 ? 8.023 5.477 5.355 1 73.75 109 LEU B N 1
ATOM 2470 C CA . LEU B 1 109 ? 8.57 6.672 4.727 1 73.75 109 LEU B CA 1
ATOM 2471 C C . LEU B 1 109 ? 9.016 6.387 3.299 1 73.75 109 LEU B C 1
ATOM 2473 O O . LEU B 1 109 ? 8.828 7.215 2.406 1 73.75 109 LEU B O 1
ATOM 2477 N N . ILE B 1 110 ? 9.578 5.234 3.148 1 75.44 110 ILE B N 1
ATOM 2478 C CA . ILE B 1 110 ? 10.062 4.824 1.836 1 75.44 110 ILE B CA 1
ATOM 2479 C C . ILE B 1 110 ? 8.883 4.609 0.892 1 75.44 110 ILE B C 1
ATOM 2481 O O . ILE B 1 110 ? 8.906 5.059 -0.256 1 75.44 110 ILE B O 1
ATOM 2485 N N . VAL B 1 111 ? 7.895 3.965 1.407 1 73.31 111 VAL B N 1
ATOM 2486 C CA . VAL B 1 111 ? 6.73 3.604 0.603 1 73.31 111 VAL B CA 1
ATOM 2487 C C . VAL B 1 111 ? 5.891 4.848 0.319 1 73.31 111 VAL B C 1
ATOM 2489 O O . VAL B 1 111 ? 5.395 5.027 -0.796 1 73.31 111 VAL B O 1
ATOM 2492 N N . LEU B 1 112 ? 5.664 5.652 1.343 1 61.66 112 LEU B N 1
ATOM 2493 C CA . LEU B 1 112 ? 4.883 6.875 1.185 1 61.66 112 LEU B CA 1
ATOM 2494 C C . LEU B 1 112 ? 5.543 7.816 0.184 1 61.66 112 LEU B C 1
ATOM 2496 O O . LEU B 1 112 ? 4.855 8.523 -0.555 1 61.66 112 LEU B O 1
ATOM 2500 N N . ASP B 1 113 ? 6.84 8.023 0.354 1 54.91 113 ASP B N 1
ATOM 2501 C CA . ASP B 1 113 ? 7.574 8.844 -0.604 1 54.91 113 ASP B CA 1
ATOM 2502 C C . ASP B 1 113 ? 7.285 8.406 -2.037 1 54.91 113 ASP B C 1
ATOM 2504 O O . ASP B 1 113 ? 7.109 9.25 -2.926 1 54.91 113 ASP B O 1
ATOM 2508 N N . LYS B 1 114 ? 7.434 7.18 -2.234 1 51.66 114 LYS B N 1
ATOM 2509 C CA . LYS B 1 114 ? 7.199 6.664 -3.582 1 51.66 114 LYS B CA 1
ATOM 2510 C C . LYS B 1 114 ? 5.793 7.008 -4.066 1 51.66 114 LYS B C 1
ATOM 2512 O O . LYS B 1 114 ? 5.578 7.223 -5.258 1 51.66 114 LYS B O 1
ATOM 2517 N N . TYR B 1 115 ? 4.875 7.125 -3.121 1 45.78 115 TYR B N 1
ATOM 2518 C CA . TYR B 1 115 ? 3.504 7.461 -3.488 1 45.78 115 TYR B CA 1
ATOM 2519 C C . TYR B 1 115 ? 3.305 8.969 -3.545 1 45.78 115 TYR B C 1
ATOM 2521 O O . TYR B 1 115 ? 2.287 9.453 -4.051 1 45.78 115 TYR B O 1
ATOM 2529 N N . SER B 1 116 ? 4.082 9.734 -2.828 1 43.41 116 SER B N 1
ATOM 2530 C CA . SER B 1 116 ? 3.885 11.18 -2.883 1 43.41 116 SER B CA 1
ATOM 2531 C C . SER B 1 116 ? 4.375 11.758 -4.207 1 43.41 116 SER B C 1
ATOM 2533 O O . SER B 1 116 ? 3.811 12.727 -4.715 1 43.41 116 SER B O 1
ATOM 2535 N N . THR B 1 117 ? 5.727 11.555 -4.484 1 41.69 117 THR B N 1
ATOM 2536 C CA . THR B 1 117 ? 6.25 12.312 -5.617 1 41.69 117 THR B CA 1
ATOM 2537 C C . THR B 1 117 ? 6.195 11.477 -6.895 1 41.69 117 THR B C 1
ATOM 2539 O O . THR B 1 117 ? 6.371 10.25 -6.852 1 41.69 117 THR B O 1
ATOM 2542 N N . ASN B 1 118 ? 5.332 11.906 -7.844 1 43.38 118 ASN B N 1
ATOM 2543 C CA . ASN B 1 118 ? 5.285 11.484 -9.242 1 43.38 118 ASN B CA 1
ATOM 2544 C C . ASN B 1 118 ? 6.621 10.906 -9.695 1 43.38 118 ASN B C 1
ATOM 2546 O O . ASN B 1 118 ? 6.883 10.805 -10.898 1 43.38 118 ASN B O 1
ATOM 2550 N N . LYS B 1 119 ? 7.594 10.938 -8.914 1 44.16 119 LYS B N 1
ATOM 2551 C CA . LYS B 1 119 ? 8.875 10.695 -9.562 1 44.16 119 LYS B CA 1
ATOM 2552 C C . LYS B 1 119 ? 9.055 9.219 -9.898 1 44.16 119 LYS B C 1
ATOM 2554 O O . LYS B 1 119 ? 9.422 8.422 -9.039 1 44.16 119 LYS B O 1
ATOM 2559 N N . ASN B 1 120 ? 8.312 8.711 -10.812 1 47 120 ASN B N 1
ATOM 2560 C CA . ASN B 1 120 ? 8.312 7.488 -11.609 1 47 120 ASN B CA 1
ATOM 2561 C C . ASN B 1 120 ? 9.703 6.875 -11.688 1 47 120 ASN B C 1
ATOM 2563 O O . ASN B 1 120 ? 9.852 5.703 -12.039 1 47 120 ASN B O 1
ATOM 2567 N N . GLU B 1 121 ? 10.672 7.668 -11.375 1 46.44 121 GLU B N 1
ATOM 2568 C CA . GLU B 1 121 ? 12 7.242 -11.82 1 46.44 121 GLU B CA 1
ATOM 2569 C C . GLU B 1 121 ? 12.539 6.117 -10.938 1 46.44 121 GLU B C 1
ATOM 2571 O O . GLU B 1 121 ? 13.188 5.195 -11.43 1 46.44 121 GLU B O 1
ATOM 2576 N N . GLU B 1 122 ? 12.547 6.281 -9.617 1 48.22 122 GLU B N 1
ATOM 2577 C CA . GLU B 1 122 ? 13.32 5.363 -8.781 1 48.22 122 GLU B CA 1
ATOM 2578 C C . GLU B 1 122 ? 12.648 3.998 -8.695 1 48.22 122 GLU B C 1
ATOM 2580 O O . GLU B 1 122 ? 13.32 2.973 -8.57 1 48.22 122 GLU B O 1
ATOM 2585 N N . ASN B 1 123 ? 11.195 3.902 -8.539 1 54.47 123 ASN B N 1
ATOM 2586 C CA . ASN B 1 123 ? 10.57 2.609 -8.797 1 54.47 123 ASN B CA 1
ATOM 2587 C C . ASN B 1 123 ? 11.289 1.85 -9.906 1 54.47 123 ASN B C 1
ATOM 2589 O O . ASN B 1 123 ? 11.328 0.618 -9.898 1 54.47 123 ASN B O 1
ATOM 2593 N N . SER B 1 124 ? 12.195 2.588 -10.336 1 67.62 124 SER B N 1
ATOM 2594 C CA . SER B 1 124 ? 12.734 2.213 -11.641 1 67.62 124 SER B CA 1
ATOM 2595 C C . SER B 1 124 ? 13.906 1.252 -11.5 1 67.62 124 SER B C 1
ATOM 2597 O O . SER B 1 124 ? 13.961 0.226 -12.18 1 67.62 124 SER B O 1
ATOM 2599 N N . GLN B 1 125 ? 14.625 1.433 -10.32 1 74.94 125 GLN B N 1
ATOM 2600 C CA . GLN B 1 125 ? 15.805 0.576 -10.305 1 74.94 125 GLN B CA 1
ATOM 2601 C C . GLN B 1 125 ? 15.469 -0.823 -9.805 1 74.94 125 GLN B C 1
ATOM 2603 O O . GLN B 1 125 ? 15.945 -1.82 -10.352 1 74.94 125 GLN B O 1
ATOM 2608 N N . PHE B 1 126 ? 14.664 -0.852 -8.75 1 78.88 126 PHE B N 1
ATOM 2609 C CA . PHE B 1 126 ? 14.266 -2.143 -8.203 1 78.88 126 PHE B CA 1
ATOM 2610 C C . PHE B 1 126 ? 13.445 -2.928 -9.219 1 78.88 126 PHE B C 1
ATOM 2612 O O . PHE B 1 126 ? 13.648 -4.129 -9.398 1 78.88 126 PHE B O 1
ATOM 2619 N N . LEU B 1 127 ? 12.633 -2.26 -9.828 1 87.69 127 LEU B N 1
ATOM 2620 C CA . LEU B 1 127 ? 11.828 -2.91 -10.859 1 87.69 127 LEU B CA 1
ATOM 2621 C C . LEU B 1 127 ? 12.711 -3.43 -11.984 1 87.69 127 LEU B C 1
ATOM 2623 O O . LEU B 1 127 ? 12.469 -4.516 -12.523 1 87.69 127 LEU B O 1
ATOM 2627 N N . GLN B 1 128 ? 13.727 -2.66 -12.273 1 87.94 128 GLN B N 1
ATOM 2628 C CA . GLN B 1 128 ? 14.656 -3.084 -13.32 1 87.94 128 GLN B CA 1
ATOM 2629 C C . GLN B 1 128 ? 15.398 -4.352 -12.906 1 87.94 128 GLN B C 1
ATOM 2631 O O . GLN B 1 128 ? 15.609 -5.25 -13.727 1 87.94 128 GLN B O 1
ATOM 2636 N N . LEU B 1 129 ? 15.797 -4.375 -11.695 1 87 129 LEU B N 1
ATOM 2637 C CA . LEU B 1 129 ? 16.469 -5.566 -11.195 1 87 129 LEU B CA 1
ATOM 2638 C C . LEU B 1 129 ? 15.539 -6.77 -11.203 1 87 129 LEU B C 1
ATOM 2640 O O . LEU B 1 129 ? 15.953 -7.879 -11.562 1 87 129 LEU B O 1
ATOM 2644 N N . LEU B 1 130 ? 14.328 -6.578 -10.805 1 93 130 LEU B N 1
ATOM 2645 C CA . LEU B 1 130 ? 13.328 -7.645 -10.828 1 93 130 LEU B CA 1
ATOM 2646 C C . LEU B 1 130 ? 13.086 -8.133 -12.25 1 93 130 LEU B C 1
ATOM 2648 O O . LEU B 1 130 ? 13.016 -9.336 -12.492 1 93 130 LEU B O 1
ATOM 2652 N N . GLU B 1 131 ? 12.984 -7.18 -13.164 1 94.94 131 GLU B N 1
ATOM 2653 C CA . GLU B 1 131 ? 12.812 -7.527 -14.57 1 94.94 131 GLU B CA 1
ATOM 2654 C C . GLU B 1 131 ? 13.961 -8.391 -15.078 1 94.94 131 GLU B C 1
ATOM 2656 O O . GLU B 1 131 ? 13.734 -9.406 -15.75 1 94.94 131 GLU B O 1
ATOM 2661 N N . ALA B 1 132 ? 15.109 -7.965 -14.773 1 92.31 132 ALA B N 1
ATOM 2662 C CA . ALA B 1 132 ? 16.297 -8.703 -15.211 1 92.31 132 ALA B CA 1
ATOM 2663 C C . ALA B 1 132 ? 16.281 -10.125 -14.648 1 92.31 132 ALA B C 1
ATOM 2665 O O . ALA B 1 132 ? 16.656 -11.07 -15.336 1 92.31 132 ALA B O 1
ATOM 2666 N N . ASN B 1 133 ? 15.898 -10.273 -13.422 1 93.62 133 ASN B N 1
ATOM 2667 C CA . ASN B 1 133 ? 15.852 -11.586 -12.781 1 93.62 133 ASN B CA 1
ATOM 2668 C C . ASN B 1 133 ? 14.75 -12.453 -13.391 1 93.62 133 ASN B C 1
ATOM 2670 O O . ASN B 1 133 ? 14.938 -13.664 -13.555 1 93.62 133 ASN B O 1
ATOM 2674 N N . ILE B 1 134 ? 13.641 -11.898 -13.695 1 96.56 134 ILE B N 1
ATOM 2675 C CA . ILE B 1 134 ? 12.555 -12.625 -14.352 1 96.56 134 ILE B CA 1
ATOM 2676 C C . ILE B 1 134 ? 13.023 -13.141 -15.711 1 96.56 134 ILE B C 1
ATOM 2678 O O . ILE B 1 134 ? 12.781 -14.297 -16.062 1 96.56 134 ILE B O 1
ATOM 2682 N N . GLU B 1 135 ? 13.672 -12.227 -16.469 1 96.19 135 GLU B N 1
ATOM 2683 C CA . G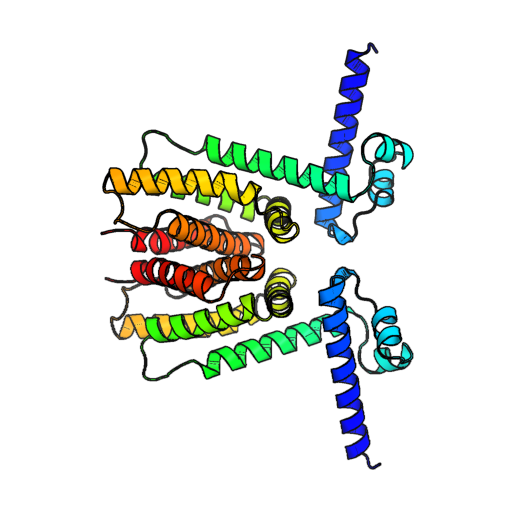LU B 1 135 ? 14.203 -12.617 -17.766 1 96.19 135 GLU B CA 1
ATOM 2684 C C . GLU B 1 135 ? 15.133 -13.82 -17.656 1 96.19 135 GLU B C 1
ATOM 2686 O O . GLU B 1 135 ? 15.039 -14.773 -18.438 1 96.19 135 GLU B O 1
ATOM 2691 N N . LYS B 1 136 ? 15.977 -13.758 -16.734 1 93.88 136 LYS B N 1
ATOM 2692 C CA . LYS B 1 136 ? 16.891 -14.867 -16.484 1 93.88 136 LYS B CA 1
ATOM 2693 C C . LYS B 1 136 ? 16.141 -16.141 -16.125 1 93.88 136 LYS B C 1
ATOM 2695 O O . LYS B 1 136 ? 16.5 -17.234 -16.562 1 93.88 136 LYS B O 1
ATOM 2700 N N . GLY B 1 137 ? 15.141 -16 -15.25 1 95.25 137 GLY B N 1
ATOM 2701 C CA . GLY B 1 137 ? 14.32 -17.141 -14.875 1 95.25 137 GLY B CA 1
ATOM 2702 C C . GLY B 1 137 ? 13.625 -17.797 -16.062 1 95.25 137 GLY B C 1
ATOM 2703 O O . GLY B 1 137 ? 13.5 -19.016 -16.109 1 95.25 137 GLY B O 1
ATOM 2704 N N . ILE B 1 138 ? 13.172 -16.984 -17 1 96.12 138 ILE B N 1
ATOM 2705 C CA . ILE B 1 138 ? 12.547 -17.484 -18.219 1 96.12 138 ILE B CA 1
ATOM 2706 C C . ILE B 1 138 ? 13.586 -18.234 -19.062 1 96.12 138 ILE B C 1
ATOM 2708 O O . ILE B 1 138 ? 13.336 -19.344 -19.531 1 96.12 138 ILE B O 1
ATOM 2712 N N . GLU B 1 139 ? 14.719 -17.625 -19.25 1 94.44 139 GLU B N 1
ATOM 2713 C CA . GLU B 1 139 ? 15.797 -18.203 -20.047 1 94.44 139 GLU B CA 1
ATOM 2714 C C . GLU B 1 139 ? 16.234 -19.547 -19.5 1 94.44 139 GLU B C 1
ATOM 2716 O O . GLU B 1 139 ? 16.516 -20.469 -20.266 1 94.44 139 GLU B O 1
ATOM 2721 N N . LEU B 1 140 ? 16.266 -19.703 -18.219 1 93.56 140 LEU B N 1
ATOM 2722 C CA . LEU B 1 140 ? 16.703 -20.938 -17.562 1 93.56 140 LEU B CA 1
ATOM 2723 C C . LEU B 1 140 ? 15.547 -21.906 -17.391 1 93.56 140 LEU B C 1
ATOM 2725 O O . LEU B 1 140 ? 15.695 -22.953 -16.766 1 93.56 140 LEU B O 1
ATOM 2729 N N . ARG B 1 141 ? 14.383 -21.5 -17.797 1 94.75 141 ARG B N 1
ATOM 2730 C CA . ARG B 1 141 ? 13.172 -22.297 -17.766 1 94.75 141 ARG B CA 1
ATOM 2731 C C . ARG B 1 141 ? 12.75 -22.609 -16.344 1 94.75 141 ARG B C 1
ATOM 2733 O O . ARG B 1 141 ? 12.227 -23.688 -16.062 1 94.75 141 ARG B O 1
ATOM 2740 N N . GLU B 1 142 ? 13.094 -21.688 -15.5 1 94.69 142 GLU B N 1
ATOM 2741 C CA . GLU B 1 142 ? 12.648 -21.766 -14.117 1 94.69 142 GLU B CA 1
ATOM 2742 C C . GLU B 1 142 ? 11.18 -21.406 -13.984 1 94.69 142 GLU B C 1
ATOM 2744 O O . GLU B 1 142 ? 10.477 -21.922 -13.117 1 94.69 142 GLU B O 1
ATOM 2749 N N . ILE B 1 143 ? 10.781 -20.469 -14.828 1 95.56 143 ILE B N 1
ATOM 2750 C CA . ILE B 1 143 ? 9.398 -20 -14.836 1 95.56 143 ILE B CA 1
ATOM 2751 C C . ILE B 1 143 ? 8.867 -19.984 -16.266 1 95.56 143 ILE B C 1
ATOM 2753 O O . ILE B 1 143 ? 9.648 -20.031 -17.219 1 95.56 143 ILE B O 1
ATOM 2757 N N . LYS B 1 144 ? 7.543 -20.031 -16.391 1 95.81 144 LYS B N 1
ATOM 2758 C CA . LYS B 1 144 ? 6.914 -19.969 -17.703 1 95.81 144 LYS B CA 1
ATOM 2759 C C . LYS B 1 144 ? 7.172 -18.625 -18.375 1 95.81 144 LYS B C 1
ATOM 2761 O O . LYS B 1 144 ? 7.543 -17.656 -17.719 1 95.81 144 LYS B O 1
ATOM 2766 N N . LYS B 1 145 ? 7.008 -18.594 -19.719 1 96.31 145 LYS B N 1
ATOM 2767 C CA . LYS B 1 145 ? 7.137 -17.328 -20.438 1 96.31 145 LYS B CA 1
ATOM 2768 C C . LYS B 1 145 ? 6.031 -16.359 -20.047 1 96.31 145 LYS B C 1
ATOM 2770 O O . LYS B 1 145 ? 4.855 -16.719 -20.016 1 96.31 145 LYS B O 1
ATOM 2775 N N . VAL B 1 146 ? 6.449 -15.211 -19.672 1 96.88 146 VAL B N 1
ATOM 2776 C CA . VAL B 1 146 ? 5.516 -14.172 -19.25 1 96.88 146 VAL B CA 1
ATOM 2777 C C . VAL B 1 146 ? 5.949 -12.828 -19.828 1 96.88 146 VAL B C 1
ATOM 2779 O O . VAL B 1 146 ? 7.043 -12.703 -20.375 1 96.88 146 VAL B O 1
ATOM 2782 N N . ASP B 1 147 ? 5.004 -11.836 -19.766 1 97.38 147 ASP B N 1
ATOM 2783 C CA . ASP B 1 147 ? 5.387 -10.453 -20 1 97.38 147 ASP B CA 1
ATOM 2784 C C . ASP B 1 147 ? 6.25 -9.922 -18.859 1 97.38 147 ASP B C 1
ATOM 2786 O O . ASP B 1 147 ? 5.746 -9.656 -17.766 1 97.38 147 ASP B O 1
ATOM 2790 N N . VAL B 1 148 ? 7.512 -9.711 -19.125 1 97.38 148 VAL B N 1
ATOM 2791 C CA . VAL B 1 148 ? 8.516 -9.445 -18.094 1 97.38 148 VAL B CA 1
ATOM 2792 C C . VAL B 1 148 ? 8.148 -8.164 -17.344 1 97.38 148 VAL B C 1
ATOM 2794 O O . VAL B 1 148 ? 8.117 -8.148 -16.109 1 97.38 148 VAL B O 1
ATOM 2797 N N . LYS B 1 149 ? 7.836 -7.09 -18.031 1 96.06 149 LYS B N 1
ATOM 2798 C CA . LYS B 1 149 ? 7.562 -5.789 -17.438 1 96.06 149 LYS B CA 1
ATOM 2799 C C . LYS B 1 149 ? 6.293 -5.832 -16.594 1 96.06 149 LYS B C 1
ATOM 2801 O O . LYS B 1 149 ? 6.297 -5.406 -15.43 1 96.06 149 LYS B O 1
ATOM 2806 N N . LYS B 1 150 ? 5.258 -6.367 -17.125 1 96.88 150 LYS B N 1
ATOM 2807 C CA . LYS B 1 150 ? 3.988 -6.422 -16.406 1 96.88 150 LYS B CA 1
ATOM 2808 C C . LYS B 1 150 ? 4.078 -7.348 -15.195 1 96.88 150 LYS B C 1
ATOM 2810 O O . LYS B 1 150 ? 3.537 -7.043 -14.133 1 96.88 150 LYS B O 1
ATOM 2815 N N . THR B 1 151 ? 4.754 -8.453 -15.391 1 97.31 151 THR B N 1
ATOM 2816 C CA . THR B 1 151 ? 4.918 -9.398 -14.289 1 97.31 151 THR B CA 1
ATOM 2817 C C . THR B 1 151 ? 5.73 -8.781 -13.156 1 97.31 151 THR B C 1
ATOM 2819 O O . THR B 1 151 ? 5.41 -8.961 -11.984 1 97.31 151 THR B O 1
ATOM 2822 N N . ALA B 1 152 ? 6.762 -8.039 -13.523 1 96.25 152 ALA B N 1
ATOM 2823 C CA . ALA B 1 152 ? 7.582 -7.375 -12.516 1 96.25 152 ALA B CA 1
ATOM 2824 C C . ALA B 1 152 ? 6.754 -6.387 -11.695 1 96.25 152 ALA B C 1
ATOM 2826 O O . ALA B 1 152 ? 6.848 -6.355 -10.469 1 96.25 152 ALA B O 1
ATOM 2827 N N . ILE B 1 153 ? 5.922 -5.621 -12.359 1 94.88 153 ILE B N 1
ATOM 2828 C CA . ILE B 1 153 ? 5.074 -4.637 -11.695 1 94.88 153 ILE B CA 1
ATOM 2829 C C . ILE B 1 153 ? 4.109 -5.344 -10.75 1 94.88 153 ILE B C 1
ATOM 2831 O O . ILE B 1 153 ? 3.934 -4.922 -9.602 1 94.88 153 ILE B O 1
ATOM 2835 N N . CYS B 1 154 ? 3.553 -6.445 -11.172 1 96.88 154 CYS B N 1
ATOM 2836 C CA . CYS B 1 154 ? 2.557 -7.164 -10.383 1 96.88 154 CYS B CA 1
ATOM 2837 C C . CYS B 1 154 ? 3.195 -7.836 -9.172 1 96.88 154 CYS B C 1
ATOM 2839 O O . CYS B 1 154 ? 2.641 -7.801 -8.07 1 96.88 154 CYS B O 1
ATOM 2841 N N . ILE B 1 155 ? 4.355 -8.414 -9.359 1 97.31 155 ILE B N 1
ATOM 2842 C CA . ILE B 1 155 ? 5.059 -9.016 -8.234 1 97.31 155 ILE B CA 1
ATOM 2843 C C . ILE B 1 155 ? 5.43 -7.941 -7.219 1 97.31 155 ILE B C 1
ATOM 2845 O O . ILE B 1 155 ? 5.168 -8.094 -6.023 1 97.31 155 ILE B O 1
ATOM 2849 N N . TRP B 1 156 ? 5.977 -6.887 -7.707 1 94.06 156 TRP B N 1
ATOM 2850 C CA . TRP B 1 156 ? 6.395 -5.789 -6.84 1 94.06 156 TRP B CA 1
ATOM 2851 C C . TRP B 1 156 ? 5.207 -5.234 -6.059 1 94.06 156 TRP B C 1
ATOM 2853 O O . TRP B 1 156 ? 5.285 -5.066 -4.84 1 94.06 156 TRP B O 1
ATOM 2863 N N . SER B 1 157 ? 4.156 -4.941 -6.762 1 93.69 157 SER B N 1
ATOM 2864 C CA . SER B 1 157 ? 2.99 -4.355 -6.109 1 93.69 157 SER B CA 1
ATOM 2865 C C . SER B 1 157 ? 2.393 -5.309 -5.082 1 93.69 157 SER B C 1
ATOM 2867 O O . SER B 1 157 ? 1.923 -4.879 -4.027 1 93.69 157 SER B O 1
ATOM 2869 N N . SER B 1 158 ? 2.393 -6.582 -5.352 1 96.12 158 SER B N 1
ATOM 2870 C CA . SER B 1 158 ? 1.862 -7.574 -4.422 1 96.12 158 SER B CA 1
ATOM 2871 C C . SER B 1 158 ? 2.646 -7.578 -3.111 1 96.12 158 SER B C 1
ATOM 2873 O O . SER B 1 158 ? 2.057 -7.57 -2.029 1 96.12 158 SER B O 1
ATOM 2875 N N . PHE B 1 159 ? 3.918 -7.559 -3.23 1 95.88 159 PHE B N 1
ATOM 2876 C CA . PHE B 1 159 ? 4.727 -7.598 -2.018 1 95.88 159 PHE B CA 1
ATOM 2877 C C . PHE B 1 159 ? 4.719 -6.242 -1.319 1 95.88 159 PHE B C 1
ATOM 2879 O O . PHE B 1 159 ? 4.848 -6.168 -0.096 1 95.88 159 PHE B O 1
ATOM 2886 N N . LEU B 1 160 ? 4.582 -5.23 -2.135 1 91.38 160 LEU B N 1
ATOM 2887 C CA . LEU B 1 160 ? 4.379 -3.926 -1.513 1 91.38 160 LEU B CA 1
ATOM 2888 C C . LEU B 1 160 ? 3.168 -3.945 -0.587 1 91.38 160 LEU B C 1
ATOM 2890 O O . LEU B 1 160 ? 3.258 -3.527 0.569 1 91.38 160 LEU B O 1
ATOM 2894 N N . GLY B 1 161 ? 2.059 -4.43 -1.133 1 92.56 161 GLY B N 1
ATOM 2895 C CA . GLY B 1 161 ? 0.866 -4.527 -0.307 1 92.56 161 GLY B CA 1
ATOM 2896 C C . GLY B 1 161 ? 1.057 -5.41 0.912 1 92.56 161 GLY B C 1
ATOM 2897 O O . GLY B 1 161 ? 0.617 -5.066 2.01 1 92.56 161 GLY B O 1
ATOM 2898 N N . PHE B 1 162 ? 1.694 -6.496 0.75 1 94.88 162 PHE B N 1
ATOM 2899 C CA . PHE B 1 162 ? 1.995 -7.418 1.839 1 94.88 162 PHE B CA 1
ATOM 2900 C C . PHE B 1 162 ? 2.777 -6.715 2.941 1 94.88 162 PHE B C 1
ATOM 2902 O O . PHE B 1 162 ? 2.406 -6.785 4.117 1 94.88 162 PHE B O 1
ATOM 2909 N N . ASN B 1 163 ? 3.795 -6.043 2.576 1 92.75 163 ASN B N 1
ATOM 2910 C CA . ASN B 1 163 ? 4.676 -5.418 3.559 1 92.75 163 ASN B CA 1
ATOM 2911 C C . ASN B 1 163 ? 4.008 -4.223 4.227 1 92.75 163 ASN B C 1
ATOM 2913 O O . ASN B 1 163 ? 4.297 -3.908 5.383 1 92.75 163 ASN B O 1
ATOM 2917 N N . LEU B 1 164 ? 3.201 -3.6 3.477 1 88.69 164 LEU B N 1
ATOM 2918 C CA . LEU B 1 164 ? 2.412 -2.545 4.105 1 88.69 164 LEU B CA 1
ATOM 2919 C C . LEU B 1 164 ? 1.558 -3.104 5.234 1 88.69 164 LEU B C 1
ATOM 2921 O O . LEU B 1 164 ? 1.506 -2.527 6.324 1 88.69 164 LEU B O 1
ATOM 2925 N N . ILE B 1 165 ? 0.912 -4.238 4.973 1 89.06 165 ILE B N 1
ATOM 2926 C CA . ILE B 1 165 ? 0.101 -4.879 6.004 1 89.06 165 ILE B CA 1
ATOM 2927 C C . ILE B 1 165 ? 0.987 -5.285 7.176 1 89.06 165 ILE B C 1
ATOM 2929 O O . ILE B 1 165 ? 0.631 -5.062 8.336 1 89.06 165 ILE B O 1
ATOM 2933 N N . MET B 1 166 ? 2.141 -5.82 6.906 1 92.25 166 MET B N 1
ATOM 2934 C CA . MET B 1 166 ? 3.07 -6.227 7.957 1 92.25 166 MET B CA 1
ATOM 2935 C C . MET B 1 166 ? 3.477 -5.031 8.812 1 92.25 166 MET B C 1
ATOM 2937 O O . MET B 1 166 ? 3.549 -5.141 10.039 1 92.25 166 MET B O 1
ATOM 2941 N N . SER B 1 167 ? 3.734 -3.908 8.188 1 88.06 167 SER B N 1
ATOM 2942 C CA . SER B 1 167 ? 4.223 -2.727 8.891 1 88.06 167 SER B CA 1
ATOM 2943 C C . SER B 1 167 ? 3.133 -2.111 9.766 1 88.06 167 SER B C 1
ATOM 2945 O O . SER B 1 167 ? 3.428 -1.431 10.75 1 88.06 167 SER B O 1
ATOM 2947 N N . LYS B 1 168 ? 1.947 -2.365 9.391 1 83.25 168 LYS B N 1
ATOM 2948 C CA . LYS B 1 168 ? 0.843 -1.71 10.086 1 83.25 168 LYS B CA 1
ATOM 2949 C C . LYS B 1 168 ? 0.224 -2.637 11.133 1 83.25 168 LYS B C 1
ATOM 2951 O O . LYS B 1 168 ? -0.582 -2.199 11.953 1 83.25 168 LYS B O 1
ATOM 2956 N N . THR B 1 169 ? 0.478 -3.922 10.992 1 85.25 169 THR B N 1
ATOM 2957 C CA . THR B 1 169 ? -0.061 -4.871 11.953 1 85.25 169 THR B CA 1
ATOM 2958 C C . THR B 1 169 ? 0.708 -4.801 13.273 1 85.25 169 THR B C 1
ATOM 2960 O O . THR B 1 169 ? 1.838 -5.289 13.359 1 85.25 169 THR B O 1
ATOM 2963 N N . ASN B 1 170 ? 0.045 -4.242 14.234 1 81.38 170 ASN B N 1
ATOM 2964 C CA . ASN B 1 170 ? 0.691 -4.098 15.531 1 81.38 170 ASN B CA 1
ATOM 2965 C C . ASN B 1 170 ? 0.868 -5.449 16.219 1 81.38 170 ASN B C 1
ATOM 2967 O O . ASN B 1 170 ? -0.059 -6.258 16.25 1 81.38 170 ASN B O 1
ATOM 2971 N N . GLY B 1 171 ? 2.033 -5.66 16.719 1 85.31 171 GLY B N 1
ATOM 2972 C CA . GLY B 1 171 ? 2.268 -6.812 17.562 1 85.31 171 GLY B CA 1
ATOM 2973 C C . GLY B 1 171 ? 2.461 -8.102 16.781 1 85.31 171 GLY B C 1
ATOM 2974 O O . GLY B 1 171 ? 2.477 -9.188 17.359 1 85.31 171 GLY B O 1
ATOM 2975 N N . ILE B 1 172 ? 2.484 -8.023 15.492 1 91.69 172 ILE B N 1
ATOM 2976 C CA . ILE B 1 172 ? 2.73 -9.25 14.734 1 91.69 172 ILE B CA 1
ATOM 2977 C C . ILE B 1 172 ? 4.109 -9.805 15.086 1 91.69 172 ILE B C 1
ATOM 2979 O O . ILE B 1 172 ? 5.086 -9.055 15.164 1 91.69 172 ILE B O 1
ATOM 2983 N N . THR B 1 173 ? 4.18 -11.086 15.344 1 93.62 173 THR B N 1
ATOM 2984 C CA . THR B 1 173 ? 5.457 -11.727 15.625 1 93.62 173 THR B CA 1
ATOM 2985 C C . THR B 1 173 ? 6.168 -12.102 14.328 1 93.62 173 THR B C 1
ATOM 2987 O O . THR B 1 173 ? 5.527 -12.258 13.281 1 93.62 173 THR B O 1
ATOM 2990 N N . MET B 1 174 ? 7.434 -12.227 14.445 1 94.06 174 MET B N 1
ATOM 2991 C CA . MET B 1 174 ? 8.195 -12.656 13.273 1 94.06 174 MET B CA 1
ATOM 2992 C C . MET B 1 174 ? 7.75 -14.031 12.805 1 94.06 174 MET B C 1
ATOM 2994 O O . MET B 1 174 ? 7.707 -14.305 11.602 1 94.06 174 MET B O 1
ATOM 2998 N N . GLU B 1 175 ? 7.422 -14.852 13.688 1 96.06 175 GLU B N 1
ATOM 2999 C CA . GLU B 1 175 ? 6.949 -16.188 13.352 1 96.06 175 GLU B CA 1
ATOM 3000 C C . GLU B 1 175 ? 5.66 -16.141 12.539 1 96.06 175 GLU B C 1
ATOM 3002 O O . GLU B 1 175 ? 5.52 -16.828 11.531 1 96.06 175 GLU B O 1
ATOM 3007 N N . GLU B 1 176 ? 4.688 -15.344 13 1 96.31 176 GLU B N 1
ATOM 3008 C CA . GLU B 1 176 ? 3.438 -15.172 12.266 1 96.31 176 GLU B CA 1
ATOM 3009 C C . GLU B 1 176 ? 3.689 -14.594 10.875 1 96.31 176 GLU B C 1
ATOM 3011 O O . GLU B 1 176 ? 3.094 -15.047 9.891 1 96.31 176 GLU B O 1
ATOM 3016 N N . ALA B 1 177 ? 4.598 -13.617 10.844 1 97.06 177 ALA B N 1
ATOM 3017 C CA . ALA B 1 177 ? 4.945 -12.984 9.578 1 97.06 177 ALA B CA 1
ATOM 3018 C C . ALA B 1 177 ? 5.578 -13.984 8.617 1 97.06 177 ALA B C 1
ATOM 3020 O O . ALA B 1 177 ? 5.293 -13.969 7.414 1 97.06 177 ALA B O 1
ATOM 3021 N N . GLU B 1 178 ? 6.418 -14.844 9.156 1 97.81 178 GLU B N 1
ATOM 3022 C CA . GLU B 1 178 ? 7.078 -15.867 8.352 1 97.81 178 GLU B CA 1
ATOM 3023 C C . GLU B 1 178 ? 6.062 -16.828 7.746 1 97.81 178 GLU B C 1
ATOM 3025 O O . GLU B 1 178 ? 6.203 -17.25 6.594 1 97.81 178 GLU B O 1
ATOM 3030 N N . GLU B 1 179 ? 5.102 -17.172 8.484 1 97.88 179 GLU B N 1
ATOM 3031 C CA . GLU B 1 179 ? 4.055 -18.062 7.973 1 97.88 179 GLU B CA 1
ATOM 3032 C C . GLU B 1 179 ? 3.281 -17.406 6.836 1 97.88 179 GLU B C 1
ATOM 3034 O O . GLU B 1 179 ? 2.994 -18.047 5.824 1 97.88 179 GLU B O 1
ATOM 3039 N N . LEU B 1 180 ? 2.945 -16.156 7.051 1 98 180 LEU B N 1
ATOM 3040 C CA . LEU B 1 180 ? 2.246 -15.414 6.008 1 98 180 LEU B CA 1
ATOM 3041 C C . LEU B 1 180 ? 3.123 -15.258 4.77 1 98 180 LEU B C 1
ATOM 3043 O O . LEU B 1 180 ? 2.635 -15.352 3.643 1 98 180 LEU B O 1
ATOM 3047 N N . PHE B 1 181 ? 4.379 -15.055 5.035 1 98.56 181 PHE B N 1
ATOM 3048 C CA . PHE B 1 181 ? 5.32 -14.883 3.934 1 98.56 181 PHE B CA 1
ATOM 3049 C C . PHE B 1 181 ? 5.406 -16.141 3.088 1 98.56 181 PHE B C 1
ATOM 3051 O O . PHE B 1 181 ? 5.488 -16.078 1.859 1 98.56 181 PHE B O 1
ATOM 3058 N N . LYS B 1 182 ? 5.441 -17.266 3.734 1 98 182 LYS B N 1
ATOM 3059 C CA . LYS B 1 182 ? 5.457 -18.531 3.016 1 98 182 LYS B CA 1
ATOM 3060 C C . LYS B 1 182 ? 4.223 -18.672 2.131 1 98 182 LYS B C 1
ATOM 3062 O O . LYS B 1 182 ? 4.32 -19.125 0.988 1 98 182 LYS B O 1
ATOM 3067 N N . VAL B 1 183 ? 3.078 -18.312 2.639 1 97.62 183 VAL B N 1
ATOM 3068 C CA . VAL B 1 183 ? 1.841 -18.375 1.867 1 97.62 183 VAL B CA 1
ATOM 3069 C C . VAL B 1 183 ? 1.918 -17.391 0.695 1 97.62 183 VAL B C 1
ATOM 3071 O O . VAL B 1 183 ? 1.575 -17.75 -0.436 1 97.62 183 VAL B O 1
ATOM 3074 N N . GLN B 1 184 ? 2.393 -16.125 0.961 1 98.25 184 GLN B N 1
ATOM 3075 C CA . GLN B 1 184 ? 2.502 -15.078 -0.048 1 98.25 184 GLN B CA 1
ATOM 3076 C C . GLN B 1 184 ? 3.408 -15.516 -1.196 1 98.25 184 GLN B C 1
ATOM 3078 O O . GLN B 1 184 ? 3.047 -15.367 -2.367 1 98.25 184 GLN B O 1
ATOM 3083 N N . THR B 1 185 ? 4.598 -16.078 -0.819 1 97.5 185 THR B N 1
ATOM 3084 C CA . THR B 1 185 ? 5.555 -16.484 -1.841 1 97.5 185 THR B CA 1
ATOM 3085 C C . THR B 1 185 ? 5.02 -17.672 -2.641 1 97.5 185 THR B C 1
ATOM 3087 O O . THR B 1 185 ? 5.191 -17.734 -3.861 1 97.5 185 THR B O 1
ATOM 3090 N N . SER B 1 186 ? 4.363 -18.609 -1.969 1 95.69 186 SER B N 1
ATOM 3091 C CA . SER B 1 186 ? 3.777 -19.75 -2.668 1 95.69 186 SER B CA 1
ATOM 3092 C C . SER B 1 186 ? 2.693 -19.297 -3.643 1 95.69 186 SER B C 1
ATOM 3094 O O . SER B 1 186 ? 2.596 -19.828 -4.754 1 95.69 186 SER B O 1
ATOM 3096 N N . LEU B 1 187 ? 1.93 -18.375 -3.203 1 96.31 187 LEU B N 1
ATOM 3097 C CA . LEU B 1 187 ? 0.847 -17.844 -4.023 1 96.31 187 LEU B CA 1
ATOM 3098 C C . LEU B 1 187 ? 1.396 -17.156 -5.266 1 96.31 187 LEU B C 1
ATOM 3100 O O . LEU B 1 187 ? 0.997 -17.469 -6.391 1 96.31 187 LEU B O 1
ATOM 3104 N N . ILE B 1 188 ? 2.338 -16.25 -5.086 1 96.94 188 ILE B N 1
ATOM 3105 C CA . ILE B 1 188 ? 2.855 -15.422 -6.168 1 96.94 188 ILE B CA 1
ATOM 3106 C C . ILE B 1 188 ? 3.713 -16.281 -7.105 1 96.94 188 ILE B C 1
ATOM 3108 O O . ILE B 1 188 ? 3.488 -16.281 -8.32 1 96.94 188 ILE B O 1
ATOM 3112 N N . PHE B 1 189 ? 4.633 -17.031 -6.562 1 95.56 189 PHE B N 1
ATOM 3113 C CA . PHE B 1 189 ? 5.586 -17.719 -7.418 1 95.56 189 PHE B CA 1
ATOM 3114 C C . PHE B 1 189 ? 4.996 -19.031 -7.93 1 95.56 189 PHE B C 1
ATOM 3116 O O . PHE B 1 189 ? 5.453 -19.578 -8.938 1 95.56 189 PHE B O 1
ATOM 3123 N N . GLY B 1 190 ? 3.963 -19.578 -7.211 1 92.12 190 GLY B N 1
ATOM 3124 C CA . GLY B 1 190 ? 3.221 -20.703 -7.754 1 92.12 190 GLY B CA 1
ATOM 3125 C C . GLY B 1 190 ? 2.535 -20.391 -9.07 1 92.12 190 GLY B C 1
ATOM 3126 O O . GLY B 1 190 ? 2.359 -21.266 -9.914 1 92.12 190 GLY B O 1
ATOM 3127 N N . GLY B 1 191 ? 2.135 -19.125 -9.188 1 91.19 191 GLY B N 1
ATOM 3128 C CA . GLY B 1 191 ? 1.481 -18.688 -10.414 1 91.19 191 GLY B CA 1
ATOM 3129 C C . GLY B 1 191 ? 2.428 -18.594 -11.594 1 91.19 191 GLY B C 1
ATOM 3130 O O . GLY B 1 191 ? 1.989 -18.453 -12.734 1 91.19 191 GLY B O 1
ATOM 3131 N N . LEU B 1 192 ? 3.699 -18.688 -11.328 1 91.38 192 LEU B N 1
ATOM 3132 C CA . LEU B 1 192 ? 4.703 -18.562 -12.375 1 91.38 192 LEU B CA 1
ATOM 3133 C C . LEU B 1 192 ? 5.199 -19.938 -12.812 1 91.38 192 LEU B C 1
ATOM 3135 O O . LEU B 1 192 ? 5.863 -20.062 -13.844 1 91.38 192 LEU B O 1
ATOM 3139 N N . LYS B 1 193 ? 4.895 -20.875 -11.945 1 83 193 LYS B N 1
ATOM 3140 C CA . LYS B 1 193 ? 5.395 -22.203 -12.266 1 83 193 LYS B CA 1
ATOM 3141 C C . LYS B 1 193 ? 4.621 -22.828 -13.422 1 83 193 LYS B C 1
ATOM 3143 O O . LYS B 1 193 ? 3.451 -22.5 -13.641 1 83 193 LYS B O 1
ATOM 3148 N N . LYS B 1 194 ? 5.27 -23.656 -14.32 1 67.81 194 LYS B N 1
ATOM 314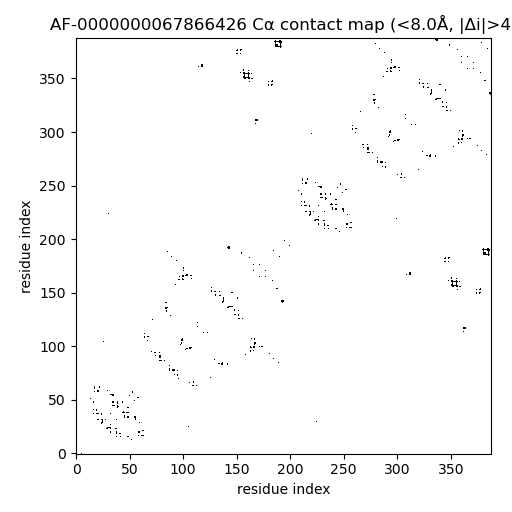9 C CA . LYS B 1 194 ? 4.789 -24.375 -15.492 1 67.81 194 LYS B CA 1
ATOM 3150 C C . LYS B 1 194 ? 3.715 -25.391 -15.117 1 67.81 194 LYS B C 1
ATOM 3152 O O . LYS B 1 194 ? 3.762 -25.984 -14.031 1 67.81 194 LYS B O 1
#

InterPro domains:
  IPR001647 DNA-binding HTH domain, TetR-type [PF00440] (17-63)
  IPR001647 DNA-binding HTH domain, TetR-type [PR00455] (17-30)
  IPR001647 DNA-binding HTH domain, TetR-type [PR00455] (38-61)
  IPR001647 DNA-binding HTH domain, TetR-type [PS50977] (11-71)
  IPR009057 Homedomain-like superfamily [SSF46689] (7-78)
  IPR036271 Tetracyclin repressor-like, C-terminal domain superfamily [SSF48498] (121-193)
  IPR050624 Nucleoid occlusion factor SlmA/HTH-type transcriptional regulator [PTHR43479] (7-171)

Foldseek 3Di:
DDPVVVVVVLVVVLVLLLVQLLVCCLVPNLVPDFLVSSCVVVVHDSVSVCVNPVTSVRSLVVNLVVLLVVLVVQLVVQADPVDALLVSVLRSLLSLLCCCQVVVSSNCSNLVVVVPDPPVPSVPPQLVVNLVRVVRCCVVVVFPDDDSNVLSVVLVVLSVVLSNCNNPDPPDDPVNSVVVSVVSSCVSVVVGHD/DDPVVVVVVLVVVLVLLLVQLLVCCLVPNLVPGFLVSSCVVVVHDSVSVCVNPVTSVRSLVVLLVVLLVVLVVQLVVQADPVDALLVSVLRSLLSLLCCCQVVVSSNCSNLVVVVPDPPVPSVPPQLVVNLVRVVRCCVVVVFPDDDSNVLSVVLVVLSVVLSNCNNPDPPDDPVNSVVVSVVSSCVSVVVGHD

pLDDT: mean 87.38, std 12.76, range [41.47, 98.56]